Protein AF-A0A9K3GDX8-F1 (afdb_monomer_lite)

Structure (mmCIF, N/CA/C/O backbone):
data_AF-A0A9K3GDX8-F1
#
_entry.id   AF-A0A9K3GDX8-F1
#
loop_
_atom_site.group_PDB
_atom_site.id
_atom_site.type_symbol
_atom_site.label_atom_id
_atom_site.label_alt_id
_atom_site.label_comp_id
_atom_site.label_asym_id
_atom_site.label_entity_id
_atom_site.label_seq_id
_atom_site.pdbx_PDB_ins_code
_atom_site.Cartn_x
_atom_site.Cartn_y
_atom_site.Cartn_z
_atom_site.occupancy
_atom_site.B_iso_or_equiv
_atom_site.auth_seq_id
_atom_site.auth_comp_id
_atom_site.auth_asym_id
_atom_site.auth_atom_id
_atom_site.pdbx_PDB_model_num
ATOM 1 N N . MET A 1 1 ? -35.111 26.672 -32.979 1.00 50.88 1 MET A N 1
ATOM 2 C CA . MET A 1 1 ? -35.470 26.387 -31.577 1.00 50.88 1 MET A CA 1
ATOM 3 C C . MET A 1 1 ? -34.228 25.794 -30.945 1.00 50.88 1 MET A C 1
ATOM 5 O O . MET A 1 1 ? -33.782 24.758 -31.405 1.00 50.88 1 MET A O 1
ATOM 9 N N . THR A 1 2 ? -33.549 26.534 -30.071 1.00 59.78 2 THR A N 1
ATOM 10 C CA . THR A 1 2 ? -32.302 26.076 -29.443 1.00 59.78 2 THR A CA 1
ATOM 11 C C . THR A 1 2 ? -32.656 25.279 -28.198 1.00 59.78 2 THR A C 1
ATOM 13 O O . THR A 1 2 ? -33.200 25.859 -27.260 1.00 59.78 2 THR A O 1
ATOM 16 N N . ASP A 1 3 ? -32.365 23.980 -28.201 1.00 76.12 3 ASP A N 1
ATOM 17 C CA . ASP A 1 3 ? -32.660 23.086 -27.083 1.00 76.12 3 ASP A CA 1
ATOM 18 C C . ASP A 1 3 ? -31.854 23.499 -25.846 1.00 76.12 3 ASP A C 1
ATOM 20 O O . ASP A 1 3 ? -30.627 23.354 -25.776 1.00 76.12 3 ASP A O 1
ATOM 24 N N . THR A 1 4 ? -32.554 24.069 -24.869 1.00 89.75 4 THR A N 1
ATOM 25 C CA . THR A 1 4 ? -32.022 24.329 -23.536 1.00 89.75 4 THR A CA 1
ATOM 26 C C . THR A 1 4 ? -32.427 23.192 -22.605 1.00 89.75 4 THR A C 1
ATOM 28 O O . THR A 1 4 ? -33.538 22.673 -22.663 1.00 89.75 4 THR A O 1
ATOM 31 N N . ILE A 1 5 ? -31.495 22.774 -21.753 1.00 89.75 5 ILE A N 1
ATOM 32 C CA . ILE A 1 5 ? -31.665 21.683 -20.794 1.00 89.75 5 ILE A CA 1
ATOM 33 C C . ILE A 1 5 ? -31.602 22.288 -19.392 1.00 89.75 5 ILE A C 1
ATOM 35 O O . ILE A 1 5 ? -30.699 23.073 -19.085 1.00 89.75 5 ILE A O 1
ATOM 39 N N . GLN A 1 6 ? -32.562 21.934 -18.539 1.00 93.00 6 GLN A N 1
ATOM 40 C CA . GLN A 1 6 ? -32.633 22.417 -17.164 1.00 93.00 6 GLN A CA 1
ATOM 41 C C . GLN A 1 6 ? -31.589 21.714 -16.280 1.00 93.00 6 GLN A C 1
ATOM 43 O O . GLN A 1 6 ? -31.500 20.486 -16.245 1.00 93.00 6 GLN A O 1
ATOM 48 N N . CYS A 1 7 ? -30.780 22.487 -15.554 1.00 88.00 7 CYS A N 1
ATOM 49 C CA . CYS A 1 7 ? -29.802 21.963 -14.604 1.00 88.00 7 CYS A CA 1
ATOM 50 C C . CYS A 1 7 ? -30.514 21.397 -13.358 1.00 88.00 7 CYS A C 1
ATOM 52 O O . CYS A 1 7 ? -31.207 22.151 -12.676 1.00 88.00 7 CYS A O 1
ATOM 54 N N . PRO A 1 8 ? -30.300 20.126 -12.967 1.00 82.19 8 PRO A N 1
ATOM 55 C CA . PRO A 1 8 ? -31.009 19.521 -11.833 1.00 82.19 8 PRO A CA 1
ATOM 56 C C . PRO A 1 8 ? -30.606 20.094 -10.463 1.00 82.19 8 PRO A C 1
ATOM 58 O O . PRO A 1 8 ? -31.293 19.852 -9.477 1.00 82.19 8 PRO A O 1
ATOM 61 N N . PHE A 1 9 ? -29.501 20.847 -10.381 1.00 85.25 9 PHE A N 1
ATOM 62 C CA . PHE A 1 9 ? -28.991 21.390 -9.115 1.00 85.25 9 PHE A CA 1
ATOM 63 C C . PHE A 1 9 ? -29.424 22.834 -8.838 1.00 85.25 9 PHE A C 1
ATOM 65 O O . PHE A 1 9 ? -29.616 23.184 -7.680 1.00 85.25 9 PHE A O 1
ATOM 72 N N . CYS A 1 10 ? -29.551 23.674 -9.870 1.00 88.75 10 CYS A N 1
ATOM 73 C CA . CYS A 1 10 ? -29.943 25.083 -9.715 1.00 88.75 10 CYS A CA 1
ATOM 74 C C . CYS A 1 10 ? -31.246 25.451 -10.436 1.00 88.75 10 CYS A C 1
ATOM 76 O O . CYS A 1 10 ? -31.716 26.564 -10.272 1.00 88.75 10 CYS A O 1
ATOM 78 N N . GLN A 1 11 ? -31.837 24.524 -11.200 1.00 90.38 11 GLN A N 1
ATOM 79 C CA . GLN A 1 11 ? -33.083 24.689 -11.961 1.00 90.38 11 GLN A CA 1
ATOM 80 C C . GLN A 1 11 ? -33.052 25.720 -13.107 1.00 90.38 11 GLN A C 1
ATOM 82 O O . GLN A 1 11 ? -34.068 25.912 -13.775 1.00 90.38 11 GLN A O 1
ATOM 87 N N . ASP A 1 12 ? -31.896 26.307 -13.418 1.00 92.62 12 ASP A N 1
ATOM 88 C CA . ASP A 1 12 ? -31.722 27.200 -14.570 1.00 92.62 12 ASP A CA 1
ATOM 89 C C . ASP A 1 12 ? -31.545 26.426 -15.889 1.00 92.62 12 ASP A C 1
ATOM 91 O O . ASP A 1 12 ? -31.031 25.302 -15.910 1.00 92.62 12 ASP A O 1
ATOM 95 N N . HIS A 1 13 ? -31.963 27.031 -17.005 1.00 93.81 13 HIS A N 1
ATOM 96 C CA . HIS A 1 13 ? -31.907 26.432 -18.343 1.00 93.81 13 HIS A CA 1
ATOM 97 C C . HIS A 1 13 ? -30.653 26.879 -19.095 1.00 93.81 13 HIS A C 1
ATOM 99 O O . HIS A 1 13 ? -30.444 28.074 -19.301 1.00 93.81 13 HIS A O 1
ATOM 105 N N . TYR A 1 14 ? -29.849 25.920 -19.562 1.00 92.38 14 TYR A N 1
ATOM 106 C CA . TYR A 1 14 ? -28.627 26.197 -20.321 1.00 92.38 14 TYR A CA 1
ATOM 107 C C . TYR A 1 14 ? -28.618 25.468 -21.665 1.00 92.38 14 TYR A C 1
ATOM 109 O O . TYR A 1 14 ? -29.152 24.362 -21.766 1.00 92.38 14 TYR A O 1
ATOM 117 N N . PRO A 1 15 ? -27.962 26.025 -22.697 1.00 92.62 15 PRO A N 1
ATOM 118 C CA . PRO A 1 15 ? -27.648 25.275 -23.908 1.00 92.62 15 PRO A CA 1
ATOM 119 C C . PRO A 1 15 ? -26.841 24.019 -23.554 1.00 92.62 15 PRO A C 1
ATOM 121 O O . PRO A 1 15 ? -25.943 24.082 -22.707 1.00 92.62 15 PRO A O 1
ATOM 124 N N . ALA A 1 16 ? -27.108 22.893 -24.221 1.00 87.00 16 ALA A N 1
ATOM 125 C CA . ALA A 1 16 ? -26.494 21.596 -23.903 1.00 87.00 16 ALA A CA 1
ATOM 126 C C . ALA A 1 16 ? -24.951 21.644 -23.797 1.00 87.00 16 ALA A C 1
ATOM 128 O O . ALA A 1 16 ? -24.367 21.028 -22.905 1.00 87.00 16 ALA A O 1
ATOM 129 N N . ALA A 1 17 ? -24.292 22.449 -24.639 1.00 89.12 17 ALA A N 1
ATOM 130 C CA . ALA A 1 17 ? -22.837 22.625 -24.630 1.00 89.12 17 ALA A CA 1
ATOM 131 C C . ALA A 1 17 ? -22.289 23.300 -23.352 1.00 89.12 17 ALA A C 1
ATOM 133 O O . ALA A 1 17 ? -21.137 23.080 -22.984 1.00 89.12 17 ALA A O 1
ATOM 134 N N . GLN A 1 18 ? -23.096 24.105 -22.655 1.00 89.31 18 GLN A N 1
ATOM 135 C CA . GLN A 1 18 ? -22.681 24.844 -21.454 1.00 89.31 18 GLN A CA 1
ATOM 136 C C . GLN A 1 18 ? -23.071 24.140 -20.146 1.00 89.31 18 GLN A C 1
ATOM 138 O O . GLN A 1 18 ? -22.498 24.430 -19.091 1.00 89.31 18 GLN A O 1
ATOM 143 N N . LEU A 1 19 ? -23.988 23.168 -20.204 1.00 87.00 19 LEU A N 1
ATOM 144 C CA . LEU A 1 19 ? -24.513 22.470 -19.029 1.00 87.00 19 LEU A CA 1
ATOM 145 C C . LEU A 1 19 ? -23.415 21.743 -18.232 1.00 87.00 19 LEU A C 1
ATOM 147 O O . LEU A 1 19 ? -23.417 21.773 -17.005 1.00 87.00 19 LEU A O 1
ATOM 151 N N . ILE A 1 20 ? -22.434 21.133 -18.906 1.00 82.19 20 ILE A N 1
ATOM 152 C CA . ILE A 1 20 ? -21.361 20.367 -18.244 1.00 82.19 20 ILE A CA 1
ATOM 153 C C . ILE A 1 20 ? -20.424 21.290 -17.451 1.00 82.19 20 ILE A C 1
ATOM 155 O O . ILE A 1 20 ? -20.052 20.976 -16.315 1.00 82.19 20 ILE A O 1
ATOM 159 N N . ALA A 1 21 ? -20.065 22.443 -18.021 1.00 83.88 21 ALA A N 1
ATOM 160 C CA . ALA A 1 21 ? -19.234 23.437 -17.346 1.00 83.88 21 ALA A CA 1
ATOM 161 C C . ALA A 1 21 ? -19.974 24.049 -16.145 1.00 83.88 21 ALA A C 1
ATOM 163 O O . ALA A 1 21 ? -19.403 24.168 -15.056 1.00 83.88 21 ALA A O 1
ATOM 164 N N . HIS A 1 22 ? -21.267 24.344 -16.310 1.00 88.75 22 HIS A N 1
ATOM 165 C CA . HIS A 1 22 ? -22.099 24.878 -15.238 1.00 88.75 22 HIS A CA 1
ATOM 166 C C . HIS A 1 22 ? -22.309 23.865 -14.099 1.00 88.75 22 HIS A C 1
ATOM 168 O O . HIS A 1 22 ? -22.099 24.194 -12.931 1.00 88.75 22 HIS A O 1
ATOM 174 N N . CYS A 1 23 ? -22.609 22.600 -14.413 1.00 82.56 23 CYS A N 1
ATOM 175 C CA . CYS A 1 23 ? -22.766 21.529 -13.423 1.00 82.56 23 CYS A CA 1
ATOM 176 C C . CYS A 1 23 ? -21.496 21.298 -12.591 1.00 82.56 23 CYS A C 1
ATOM 178 O O . CYS A 1 23 ? -21.594 21.044 -11.388 1.00 82.56 23 CYS A O 1
ATOM 180 N N . ARG A 1 24 ? -20.297 21.432 -13.179 1.00 81.31 24 ARG A N 1
ATOM 181 C CA . ARG A 1 24 ? -19.035 21.366 -12.417 1.00 81.31 24 ARG A CA 1
ATOM 182 C C . ARG A 1 24 ? -18.919 22.510 -11.407 1.00 81.31 24 ARG A C 1
ATOM 184 O O . ARG A 1 24 ? -18.524 22.270 -10.270 1.00 81.31 24 ARG A O 1
ATOM 191 N N . SER A 1 25 ? -19.322 23.722 -11.785 1.00 77.88 25 SER A N 1
ATOM 192 C CA . SER A 1 25 ? -19.315 24.888 -10.891 1.00 77.88 25 SER A CA 1
ATOM 193 C C . SER A 1 25 ? -20.380 24.788 -9.784 1.00 77.88 25 SER A C 1
ATOM 195 O O . SER A 1 25 ? -20.073 24.994 -8.609 1.00 77.88 25 SER A O 1
ATOM 197 N N . CYS A 1 26 ? -21.608 24.367 -10.115 1.00 79.50 26 CYS A N 1
ATOM 198 C CA . CYS A 1 26 ? -22.684 24.138 -9.140 1.00 79.50 26 CYS A CA 1
ATOM 199 C C . CYS A 1 26 ? -22.335 23.047 -8.119 1.00 79.50 26 CYS A C 1
ATOM 201 O O . CYS A 1 26 ? -22.546 23.232 -6.919 1.00 79.50 26 CYS A O 1
ATOM 203 N N . ARG A 1 27 ? -21.737 21.936 -8.565 1.00 74.06 27 ARG A N 1
ATOM 204 C CA . ARG A 1 27 ? -21.314 20.846 -7.673 1.00 74.06 27 ARG A CA 1
ATOM 205 C C . ARG A 1 27 ? -20.190 21.274 -6.725 1.00 74.06 27 ARG A C 1
ATOM 207 O O . ARG A 1 27 ? -20.159 20.840 -5.576 1.00 74.06 27 ARG A O 1
ATOM 214 N N . LEU A 1 28 ? -19.290 22.152 -7.174 1.00 62.97 28 LEU A N 1
ATOM 215 C CA . LEU A 1 28 ? -18.232 22.712 -6.327 1.00 62.97 28 LEU A CA 1
ATOM 216 C C . LEU A 1 28 ? -18.762 23.727 -5.305 1.00 62.97 28 LEU A C 1
ATOM 218 O O . LEU A 1 28 ? -18.211 23.807 -4.208 1.00 62.97 28 LEU A O 1
ATOM 222 N N . LYS A 1 29 ? -19.838 24.460 -5.619 1.00 62.00 29 LYS A N 1
ATOM 223 C CA . LYS A 1 29 ? -20.498 25.364 -4.662 1.00 62.00 29 LYS A CA 1
ATOM 224 C C . LYS A 1 29 ? -21.250 24.608 -3.561 1.00 62.00 29 LYS A C 1
ATOM 226 O O . LYS A 1 29 ? -21.168 25.016 -2.409 1.00 62.00 29 LYS A O 1
ATOM 231 N N . LEU A 1 30 ? -21.884 23.472 -3.869 1.00 57.62 30 LEU A N 1
ATOM 232 C CA . LEU A 1 30 ? -22.556 22.635 -2.859 1.00 57.62 30 LEU A CA 1
ATOM 233 C C . LEU A 1 30 ? -21.581 21.993 -1.853 1.00 57.62 30 LEU A C 1
ATOM 235 O O . LEU A 1 30 ? -21.932 21.815 -0.692 1.00 57.62 30 LEU A O 1
ATOM 239 N N . ASN A 1 31 ? -20.338 21.713 -2.259 1.00 54.84 31 ASN A N 1
ATOM 240 C CA . ASN A 1 31 ? -19.302 21.189 -1.357 1.00 54.84 31 ASN A CA 1
ATOM 241 C C . ASN A 1 31 ? -18.592 22.265 -0.517 1.00 54.84 31 ASN A C 1
ATOM 243 O O . ASN A 1 31 ? -17.783 21.929 0.344 1.00 54.84 31 ASN A O 1
ATOM 247 N N . LYS A 1 32 ? -18.886 23.550 -0.743 1.00 49.59 32 LYS A N 1
ATOM 248 C CA . LYS A 1 32 ? -18.352 24.673 0.040 1.00 49.59 32 LYS A CA 1
ATOM 249 C C . LYS A 1 32 ? -19.465 25.386 0.808 1.00 49.59 32 LYS A C 1
ATOM 251 O O . LYS A 1 32 ? -19.546 26.612 0.798 1.00 49.59 32 LYS A O 1
ATOM 256 N N . GLY A 1 33 ? -20.321 24.615 1.478 1.00 44.12 33 GLY A N 1
ATOM 257 C CA . GLY A 1 33 ? -21.152 25.164 2.548 1.00 44.12 33 GLY A CA 1
ATOM 258 C C . GLY A 1 33 ? -20.270 25.836 3.616 1.00 44.12 33 GLY A C 1
ATOM 259 O O . GLY A 1 33 ? -19.126 25.411 3.811 1.00 44.12 33 GLY A O 1
ATOM 260 N N . PRO A 1 34 ? -20.749 26.900 4.282 1.00 44.53 34 PRO A N 1
ATOM 261 C CA . PRO A 1 34 ? -19.956 27.641 5.251 1.00 44.53 34 PRO A CA 1
ATOM 262 C C . PRO A 1 34 ? -19.505 26.709 6.378 1.00 44.53 34 PRO A C 1
ATOM 264 O O . PRO A 1 34 ? -20.318 26.055 7.029 1.00 44.53 34 PRO A O 1
ATOM 267 N N . LEU A 1 35 ? -18.194 26.679 6.621 1.00 44.47 35 LEU A N 1
ATOM 268 C CA . LEU A 1 35 ? -17.570 26.129 7.823 1.00 44.47 35 LEU A CA 1
ATOM 269 C C . LEU A 1 35 ? -17.958 26.994 9.041 1.00 44.47 35 LEU A C 1
ATOM 271 O O . LEU A 1 35 ? -17.106 27.608 9.675 1.00 44.47 35 LEU A O 1
ATOM 275 N N . SER A 1 36 ? -19.249 27.092 9.370 1.00 43.31 36 SER A N 1
ATOM 276 C CA . SER A 1 36 ? -19.677 27.602 10.668 1.00 43.31 36 SER A CA 1
ATOM 277 C C . SER A 1 36 ? -19.653 26.443 11.656 1.00 43.31 36 SER A C 1
ATOM 279 O O . SER A 1 36 ? -20.465 25.524 11.562 1.00 43.31 36 SER A O 1
ATOM 281 N N . GLN A 1 37 ? -18.683 26.489 12.568 1.00 45.91 37 GLN A N 1
ATOM 282 C CA . GLN A 1 37 ? -18.769 25.971 13.935 1.00 45.91 37 GLN A CA 1
ATOM 283 C C . GLN A 1 37 ? -19.701 24.761 14.123 1.00 45.91 37 GLN A C 1
ATOM 285 O O . GLN A 1 37 ? -20.789 24.870 14.687 1.00 45.91 37 GLN A O 1
ATOM 290 N N . ARG A 1 38 ? -19.244 23.566 13.735 1.00 40.22 38 ARG A N 1
ATOM 291 C CA . ARG A 1 38 ? -19.741 22.347 14.380 1.00 40.22 38 ARG A CA 1
ATOM 292 C C . ARG A 1 38 ? -19.136 22.294 15.779 1.00 40.22 38 ARG A C 1
ATOM 294 O O . ARG A 1 38 ? -18.083 21.699 15.988 1.00 40.22 38 ARG A O 1
ATOM 301 N N . GLN A 1 39 ? -19.798 22.955 16.727 1.00 46.44 39 GLN A N 1
ATOM 302 C CA . GLN A 1 39 ? -19.668 22.577 18.127 1.00 46.44 39 GLN A CA 1
ATOM 303 C C . GLN A 1 39 ? -20.011 21.084 18.257 1.00 46.44 39 GLN A C 1
ATOM 305 O O . GLN A 1 39 ? -20.911 20.610 17.552 1.00 46.44 39 GLN A O 1
ATOM 310 N N . PRO A 1 40 ? -19.314 20.326 19.118 1.00 43.53 40 PRO A N 1
ATOM 311 C CA . PRO A 1 40 ? -19.671 18.943 19.377 1.00 43.53 40 PRO A CA 1
ATOM 312 C C . PRO A 1 40 ? -21.094 18.931 19.933 1.00 43.53 40 PRO A C 1
ATOM 314 O O . PRO A 1 40 ? -21.345 19.432 21.030 1.00 43.53 40 PRO A O 1
ATOM 317 N N . GLN A 1 41 ? -22.042 18.390 19.166 1.00 40.09 41 GLN A N 1
ATOM 318 C CA . GLN A 1 41 ? -23.361 18.111 19.702 1.00 40.09 41 GLN A CA 1
ATOM 319 C C . GLN A 1 41 ? -23.183 17.078 20.809 1.00 40.09 41 GLN A C 1
ATOM 321 O O . GLN A 1 41 ? -22.946 15.896 20.559 1.00 40.09 41 GLN A O 1
ATOM 326 N N . LYS A 1 42 ? -23.257 17.563 22.051 1.00 42.59 42 LYS A N 1
ATOM 327 C CA . LYS A 1 42 ? -23.564 16.744 23.213 1.00 42.59 42 LYS A CA 1
ATOM 328 C C . LYS A 1 42 ? -24.799 15.939 22.829 1.00 42.59 42 LYS A C 1
ATOM 330 O O . LYS A 1 42 ? -25.842 16.526 22.549 1.00 42.59 42 LYS A O 1
ATOM 335 N N . LYS A 1 43 ? -24.653 14.613 22.753 1.00 44.09 43 LYS A N 1
ATOM 336 C CA . LYS A 1 43 ? -25.784 13.693 22.645 1.00 44.09 43 LYS A CA 1
ATOM 337 C C . LYS A 1 43 ? -26.782 14.099 23.723 1.00 44.09 43 LYS A C 1
ATOM 339 O O . LYS A 1 43 ? -26.476 14.012 24.910 1.00 44.09 43 LYS A O 1
ATOM 344 N N . TYR A 1 44 ? -27.929 14.604 23.289 1.00 46.75 44 TYR A N 1
ATOM 345 C CA . TYR A 1 44 ? -29.074 14.824 24.148 1.00 46.75 44 TYR A CA 1
ATOM 346 C C . TYR A 1 44 ? -29.531 13.437 24.600 1.00 46.75 44 TYR A C 1
ATOM 348 O O . TYR A 1 44 ? -30.156 12.698 23.843 1.00 46.75 44 TYR A O 1
ATOM 356 N N . VAL A 1 45 ? -29.096 13.041 25.793 1.00 55.28 45 VAL A N 1
ATOM 357 C CA . VAL A 1 45 ? -29.692 11.928 26.523 1.00 55.28 45 VAL A CA 1
ATOM 358 C C . VAL A 1 45 ? -31.011 12.490 27.050 1.00 55.28 45 VAL A C 1
ATOM 360 O O . VAL A 1 45 ? -30.958 13.452 27.822 1.00 55.28 45 VAL A O 1
ATOM 363 N N . PRO A 1 46 ? -32.180 11.996 26.604 1.00 55.84 46 PRO A N 1
ATOM 364 C CA . PRO A 1 46 ? -33.437 12.436 27.186 1.00 55.84 46 PRO A CA 1
ATOM 365 C C . PRO A 1 46 ? -33.382 12.161 28.696 1.00 55.84 46 PRO A C 1
ATOM 367 O O . PRO A 1 46 ? -32.856 11.116 29.098 1.00 55.84 46 PRO A O 1
ATOM 370 N N . PRO A 1 47 ? -33.853 13.085 29.550 1.00 52.22 47 PRO A N 1
ATOM 371 C CA . PRO A 1 47 ? -33.951 12.803 30.972 1.00 52.22 47 PRO A CA 1
ATOM 372 C C . PRO A 1 47 ? -34.786 11.532 31.141 1.00 52.22 47 PRO A C 1
ATOM 374 O O . PRO A 1 47 ? -35.890 11.442 30.606 1.00 52.22 47 PRO A O 1
ATOM 377 N N . ARG A 1 48 ? -34.224 10.533 31.837 1.00 48.81 48 ARG A N 1
ATOM 378 C CA . ARG A 1 48 ? -34.985 9.376 32.315 1.00 48.81 48 ARG A CA 1
ATOM 379 C C . ARG A 1 48 ? -36.205 9.926 33.040 1.00 48.81 48 ARG A C 1
ATOM 381 O O . ARG A 1 48 ? -36.049 10.680 34.001 1.00 48.81 48 ARG A O 1
ATOM 388 N N . GLU A 1 49 ? -37.383 9.571 32.542 1.00 49.22 49 GLU A N 1
ATOM 389 C CA . GLU A 1 49 ? -38.636 9.815 33.237 1.00 49.22 49 GLU A CA 1
ATOM 390 C C . GLU A 1 49 ? -38.486 9.318 34.682 1.00 49.22 49 GLU A C 1
ATOM 392 O O . GLU A 1 49 ? -37.979 8.208 34.895 1.00 49.22 49 GLU A O 1
ATOM 397 N N . PRO A 1 50 ? -38.838 10.133 35.691 1.00 54.22 50 PRO A N 1
ATOM 398 C CA . PRO A 1 50 ? -38.905 9.635 37.050 1.00 54.22 50 PRO A CA 1
ATOM 399 C C . PRO A 1 50 ? -39.934 8.506 37.071 1.00 54.22 50 PRO A C 1
ATOM 401 O O . PRO A 1 50 ? -41.047 8.662 36.567 1.00 54.22 50 PRO A O 1
ATOM 404 N N . ALA A 1 51 ? -39.537 7.362 37.629 1.00 47.62 51 ALA A N 1
ATOM 405 C CA . ALA A 1 51 ? -40.445 6.256 37.889 1.00 47.62 51 ALA A CA 1
ATOM 406 C C . ALA A 1 51 ? -41.721 6.793 38.565 1.00 47.62 51 ALA A C 1
ATOM 408 O O . ALA A 1 51 ? -41.613 7.672 39.431 1.00 47.62 51 ALA A O 1
ATOM 409 N N . PRO A 1 52 ? -42.917 6.309 38.183 1.00 48.81 52 PRO A N 1
ATOM 410 C CA . PRO A 1 52 ? -44.143 6.724 38.841 1.00 48.81 52 PRO A CA 1
ATOM 411 C C . PRO A 1 52 ? -44.006 6.428 40.334 1.00 48.81 52 PRO A C 1
ATOM 413 O O . PRO A 1 52 ? -43.705 5.301 40.734 1.00 48.81 52 PRO A O 1
ATOM 416 N N . ALA A 1 53 ? -44.176 7.470 41.149 1.00 44.66 53 ALA A N 1
ATOM 417 C CA . ALA A 1 53 ? -44.267 7.340 42.592 1.00 44.66 53 ALA A CA 1
ATOM 418 C C . ALA A 1 53 ? -45.298 6.248 42.931 1.00 44.66 53 ALA A C 1
ATOM 420 O O . ALA A 1 53 ? -46.335 6.183 42.259 1.00 44.66 53 ALA A O 1
ATOM 421 N N . PRO A 1 54 ? -45.045 5.389 43.936 1.00 51.19 54 PRO A N 1
ATOM 422 C CA . PRO A 1 54 ? -46.035 4.416 44.367 1.00 51.19 54 PRO A CA 1
ATOM 423 C C . PRO A 1 54 ? -47.308 5.174 44.730 1.00 51.19 54 PRO A C 1
ATOM 425 O O . PRO A 1 54 ? -47.296 6.062 45.585 1.00 51.19 54 PRO A O 1
ATOM 428 N N . ALA A 1 55 ? -48.382 4.858 44.006 1.00 43.66 55 ALA A N 1
ATOM 429 C CA . ALA A 1 55 ? -49.704 5.391 44.248 1.00 43.66 55 ALA A CA 1
ATOM 430 C C . ALA A 1 55 ? -50.008 5.261 45.742 1.00 43.66 55 ALA A C 1
ATOM 432 O O . ALA A 1 55 ? -49.931 4.170 46.313 1.00 43.66 55 ALA A O 1
ATOM 433 N N . HIS A 1 56 ? -50.309 6.399 46.366 1.00 46.00 56 HIS A N 1
ATOM 434 C CA . HIS A 1 56 ? -50.908 6.441 47.684 1.00 46.00 56 HIS A CA 1
ATOM 435 C C . HIS A 1 56 ? -52.088 5.475 47.680 1.00 46.00 56 HIS A C 1
ATOM 437 O O . HIS A 1 56 ? -53.066 5.674 46.964 1.00 46.00 56 HIS A O 1
ATOM 443 N N . ARG A 1 57 ? -51.943 4.401 48.458 1.00 46.09 57 ARG A N 1
ATOM 444 C CA . ARG A 1 57 ? -53.024 3.499 48.821 1.00 46.09 57 ARG A CA 1
ATOM 445 C C . ARG A 1 57 ? -54.128 4.371 49.398 1.00 46.09 57 ARG A C 1
ATOM 447 O O . ARG A 1 57 ? -53.931 5.007 50.434 1.00 46.09 57 ARG A O 1
ATOM 454 N N . GLU A 1 58 ? -55.221 4.446 48.652 1.00 46.03 58 GLU A N 1
ATOM 455 C CA . GLU A 1 58 ? -56.451 5.120 49.021 1.00 46.03 58 GLU A CA 1
ATOM 456 C C . GLU A 1 58 ? -56.781 4.760 50.470 1.00 46.03 58 GLU A C 1
ATOM 458 O O . GLU A 1 58 ? -56.941 3.589 50.832 1.00 46.03 58 GLU A O 1
ATOM 463 N N . GLN A 1 59 ? -56.799 5.790 51.313 1.00 45.38 59 GLN A N 1
ATOM 464 C CA . GLN A 1 59 ? -57.484 5.752 52.589 1.00 45.38 59 GLN A CA 1
ATOM 465 C C . GLN A 1 59 ? -58.950 5.501 52.248 1.00 45.38 59 GLN A C 1
ATOM 467 O O . GLN A 1 59 ? -59.661 6.397 51.812 1.00 45.38 59 GLN A O 1
ATOM 472 N N . GLY A 1 60 ? -59.365 4.241 52.354 1.00 44.50 60 GLY A N 1
ATOM 473 C CA . GLY A 1 60 ? -60.772 3.901 52.411 1.00 44.50 60 GLY A CA 1
ATOM 474 C C . GLY A 1 60 ? -61.325 4.508 53.688 1.00 44.50 60 GLY A C 1
ATOM 475 O O . GLY A 1 60 ? -61.034 4.017 54.778 1.00 44.50 60 GLY A O 1
ATOM 476 N N . ASP A 1 61 ? -62.078 5.589 53.522 1.00 44.34 61 ASP A N 1
ATOM 477 C CA . ASP A 1 61 ? -62.967 6.163 54.518 1.00 44.34 61 ASP A CA 1
ATOM 478 C C . ASP A 1 61 ? -63.877 5.056 55.068 1.00 44.34 61 ASP A C 1
ATOM 480 O O . ASP A 1 61 ? -64.868 4.651 54.452 1.00 44.34 61 ASP A O 1
ATOM 484 N N . VAL A 1 62 ? -63.517 4.518 56.233 1.00 46.56 62 VAL A N 1
ATOM 485 C CA . VAL A 1 62 ? -64.431 3.708 57.032 1.00 46.56 62 VAL A CA 1
ATOM 486 C C . VAL A 1 62 ? -65.384 4.696 57.681 1.00 46.56 62 VAL A C 1
ATOM 488 O O . VAL A 1 62 ? -65.021 5.397 58.621 1.00 46.56 62 VAL A O 1
ATOM 491 N N . TYR A 1 63 ? -66.595 4.767 57.135 1.00 44.81 63 TYR A N 1
ATOM 492 C CA . TYR A 1 63 ? -67.725 5.438 57.757 1.00 44.81 63 TYR A CA 1
ATOM 493 C C . TYR A 1 63 ? -67.873 4.945 59.202 1.00 44.81 63 TYR A C 1
ATOM 495 O O . TYR A 1 63 ? -68.241 3.797 59.457 1.00 44.81 63 TYR A O 1
ATOM 503 N N . GLU A 1 64 ? -67.582 5.842 60.135 1.00 46.62 64 GLU A N 1
ATOM 504 C CA . GLU A 1 64 ? -68.016 5.801 61.522 1.00 46.62 64 GLU A CA 1
ATOM 505 C C . GLU A 1 64 ? -69.547 5.926 61.509 1.00 46.62 64 GLU A C 1
ATOM 507 O O . GLU A 1 64 ? -70.115 7.011 61.397 1.00 46.62 64 GLU A O 1
ATOM 512 N N . VAL A 1 65 ? -70.237 4.782 61.485 1.00 44.62 65 VAL A N 1
ATOM 513 C CA . VAL A 1 65 ? -71.691 4.734 61.658 1.00 44.62 65 VAL A CA 1
ATOM 514 C C . VAL A 1 65 ? -71.966 4.771 63.154 1.00 44.62 65 VAL A C 1
ATOM 516 O O . VAL A 1 65 ? -72.040 3.740 63.823 1.00 44.62 65 VAL A O 1
ATOM 519 N N . ASP A 1 66 ? -72.116 5.992 63.659 1.00 41.62 66 ASP A N 1
ATOM 520 C CA . ASP A 1 66 ? -72.839 6.290 64.888 1.00 41.62 66 ASP A CA 1
ATOM 521 C C . ASP A 1 66 ? -74.255 5.703 64.800 1.00 41.62 66 ASP A C 1
ATOM 523 O O . ASP A 1 66 ? -75.134 6.220 64.108 1.00 41.62 66 ASP A O 1
ATOM 527 N N . ALA A 1 67 ? -74.491 4.613 65.524 1.00 43.31 67 ALA A N 1
ATOM 528 C CA . ALA A 1 67 ? -75.825 4.094 65.789 1.00 43.31 67 ALA A CA 1
ATOM 529 C C . ALA A 1 67 ? -76.003 3.905 67.299 1.00 43.31 67 ALA A C 1
ATOM 531 O O . ALA A 1 67 ? -75.918 2.804 67.840 1.00 43.31 67 ALA A O 1
ATOM 532 N N . TYR A 1 68 ? -76.277 5.022 67.974 1.00 45.31 68 TYR A N 1
ATOM 533 C CA . TYR A 1 68 ? -77.070 5.028 69.201 1.00 45.31 68 TYR A CA 1
ATOM 534 C C . TYR A 1 68 ? -78.446 4.397 68.926 1.00 45.31 68 TYR A C 1
ATOM 536 O O . TYR A 1 68 ? -79.111 4.749 67.951 1.00 45.31 68 TYR A O 1
ATOM 544 N N . PRO A 1 69 ? -78.920 3.545 69.842 1.00 49.50 69 PRO A N 1
ATOM 545 C CA . PRO A 1 69 ? -80.221 3.797 70.452 1.00 49.50 69 PRO A CA 1
ATOM 546 C C . PRO A 1 69 ? -80.049 3.729 71.974 1.00 49.50 69 PRO A C 1
ATOM 548 O O . PRO A 1 69 ? -79.862 2.674 72.566 1.00 49.50 69 PRO A O 1
ATOM 551 N N . SER A 1 70 ? -79.932 4.869 72.654 1.00 47.31 70 SER A N 1
ATOM 552 C CA . SER A 1 70 ? -81.054 5.476 73.382 1.00 47.31 70 SER A CA 1
ATOM 553 C C . SER A 1 70 ? -82.346 4.640 73.373 1.00 47.31 70 SER A C 1
ATOM 555 O O . SER A 1 70 ? -83.246 4.875 72.573 1.00 47.31 70 SER A O 1
ATOM 557 N N . SER A 1 71 ? -82.447 3.673 74.286 1.00 41.94 71 SER A N 1
ATOM 558 C CA . SER A 1 71 ? -83.737 3.241 74.835 1.00 41.94 71 SER A CA 1
ATOM 559 C C . SER A 1 71 ? -83.664 3.281 76.359 1.00 41.94 71 SER A C 1
ATOM 561 O O . SER A 1 71 ? -83.446 2.289 77.054 1.00 41.94 71 SER A O 1
ATOM 563 N N . SER A 1 72 ? -83.805 4.498 76.869 1.00 43.03 72 SER A N 1
ATOM 564 C CA . SER A 1 72 ? -84.429 4.751 78.155 1.00 43.03 72 SER A CA 1
ATOM 565 C C . SER A 1 72 ? -85.863 4.228 78.095 1.00 43.03 72 SER A C 1
ATOM 567 O O . SER A 1 72 ? -86.714 4.898 77.520 1.00 43.03 72 SER A O 1
ATOM 569 N N . ASP A 1 73 ? -86.132 3.066 78.680 1.00 41.19 73 ASP A N 1
ATOM 570 C CA . ASP A 1 73 ? -87.494 2.720 79.068 1.00 41.19 73 ASP A CA 1
ATOM 571 C C . ASP A 1 73 ? -87.524 2.223 80.506 1.00 41.19 73 ASP A C 1
ATOM 573 O O . ASP A 1 73 ? -86.928 1.220 80.903 1.00 41.19 73 ASP A O 1
ATOM 577 N N . ALA A 1 74 ? -88.212 3.042 81.289 1.00 44.16 74 ALA A N 1
ATOM 578 C CA . ALA A 1 74 ? -88.624 2.798 82.641 1.00 44.16 74 ALA A CA 1
ATOM 579 C C . ALA A 1 74 ? -89.579 1.603 82.679 1.00 44.16 74 ALA A C 1
ATOM 581 O O . ALA A 1 74 ? -90.608 1.614 82.013 1.00 44.16 74 ALA A O 1
ATOM 582 N N . TYR A 1 75 ? -89.306 0.640 83.555 1.00 40.50 75 TYR A N 1
ATOM 583 C CA . TYR A 1 75 ? -90.371 -0.124 84.192 1.00 40.50 75 TYR A CA 1
ATOM 584 C C . TYR A 1 75 ? -90.101 -0.190 85.694 1.00 40.50 75 TYR A C 1
ATOM 586 O O . TYR A 1 75 ? -89.322 -0.992 86.203 1.00 40.50 75 TYR A O 1
ATOM 594 N N . GLN A 1 76 ? -90.735 0.763 86.381 1.00 41.94 76 GLN A N 1
ATOM 595 C CA . GLN A 1 76 ? -91.166 0.647 87.766 1.00 41.94 76 GLN A CA 1
ATOM 596 C C . GLN A 1 76 ? -92.240 -0.444 87.865 1.00 41.94 76 GLN A C 1
ATOM 598 O O . GLN A 1 76 ? -93.074 -0.583 86.973 1.00 41.94 76 GLN A O 1
ATOM 603 N N . GLY A 1 77 ? -92.253 -1.153 88.988 1.00 35.78 77 GLY A N 1
ATOM 604 C CA . GLY A 1 77 ? -93.209 -2.215 89.294 1.00 35.78 77 GLY A CA 1
ATOM 605 C C . GLY A 1 77 ? -92.410 -3.463 89.625 1.00 35.78 77 GLY A C 1
ATOM 606 O O . GLY A 1 77 ? -91.856 -4.098 88.744 1.00 35.78 77 GLY A O 1
ATOM 607 N N . GLY A 1 78 ? -92.154 -3.760 90.889 1.00 37.25 78 GLY A N 1
ATOM 608 C CA . GLY A 1 78 ? -93.190 -3.974 91.884 1.00 37.25 78 GLY A CA 1
ATOM 609 C C . GLY A 1 78 ? -93.106 -5.453 92.223 1.00 37.25 78 GLY A C 1
ATOM 610 O O . GLY A 1 78 ? -93.261 -6.283 91.341 1.00 37.25 78 GLY A O 1
ATOM 611 N N . ASP A 1 79 ? -92.681 -5.747 93.448 1.00 35.34 79 ASP A N 1
ATOM 612 C CA . ASP A 1 79 ? -93.284 -6.746 94.333 1.00 35.34 79 ASP A CA 1
ATOM 613 C C . ASP A 1 79 ? -92.282 -7.100 95.431 1.00 35.34 79 ASP A C 1
ATOM 615 O O . ASP A 1 79 ? -91.214 -7.676 95.219 1.00 35.34 79 ASP A O 1
ATOM 619 N N . GLY A 1 80 ? -92.634 -6.667 96.641 1.00 40.84 80 GLY A N 1
ATOM 620 C CA . GLY A 1 80 ? -91.915 -6.982 97.857 1.00 40.84 80 GLY A CA 1
ATOM 621 C C . GLY A 1 80 ? -92.028 -8.469 98.161 1.00 40.84 80 GLY A C 1
ATOM 622 O O . GLY A 1 80 ? -93.065 -8.936 98.623 1.00 40.84 80 GLY A O 1
ATOM 623 N N . TYR A 1 81 ? -90.929 -9.189 97.965 1.00 40.41 81 TYR A N 1
ATOM 624 C CA . TYR A 1 81 ? -90.685 -10.471 98.610 1.00 40.41 81 TYR A CA 1
ATOM 625 C C . TYR A 1 81 ? -89.618 -10.264 99.686 1.00 40.41 81 TYR A C 1
ATOM 627 O O . TYR A 1 81 ? -88.430 -10.138 99.397 1.00 40.41 81 TYR A O 1
ATOM 635 N N . SER A 1 82 ? -90.059 -10.186 100.944 1.00 43.69 82 SER A N 1
ATOM 636 C CA . SER A 1 82 ? -89.180 -10.242 102.113 1.00 43.69 82 SER A CA 1
ATOM 637 C C . SER A 1 82 ? -88.365 -11.541 102.073 1.00 43.69 82 SER A C 1
ATOM 639 O O . SER A 1 82 ? -88.970 -12.617 102.107 1.00 43.69 82 SER A O 1
ATOM 641 N N . PRO A 1 83 ? -87.021 -11.490 102.023 1.00 43.62 83 PRO A N 1
ATOM 642 C CA . PRO A 1 83 ? -86.213 -12.693 102.117 1.00 43.62 83 PRO A CA 1
ATOM 643 C C . PRO A 1 83 ? -86.384 -13.280 103.520 1.00 43.62 83 PRO A C 1
ATOM 645 O O . PRO A 1 83 ? -86.173 -12.608 104.532 1.00 43.62 83 PRO A O 1
ATOM 648 N N . ALA A 1 84 ? -86.811 -14.540 103.582 1.00 52.69 84 ALA A N 1
ATOM 649 C CA . ALA A 1 84 ? -86.779 -15.322 104.810 1.00 52.69 84 ALA A CA 1
ATOM 650 C C . ALA A 1 84 ? -85.353 -15.293 105.407 1.00 52.69 84 ALA A C 1
ATOM 652 O O . ALA A 1 84 ? -84.386 -15.195 104.648 1.00 52.69 84 ALA A O 1
ATOM 653 N N . PRO A 1 85 ? -85.189 -15.364 106.742 1.00 45.16 85 PRO A N 1
ATOM 654 C CA . PRO A 1 85 ? -83.881 -15.269 107.382 1.00 45.16 85 PRO A CA 1
ATOM 655 C C . PRO A 1 85 ? -82.963 -16.391 106.883 1.00 45.16 85 PRO A C 1
ATOM 657 O O . PRO A 1 85 ? -83.132 -17.557 107.241 1.00 45.16 85 PRO A O 1
ATOM 660 N N . ILE A 1 86 ? -82.002 -16.019 106.035 1.00 53.31 86 ILE A N 1
ATOM 661 C CA . ILE A 1 86 ? -80.968 -16.908 105.510 1.00 53.31 86 ILE A CA 1
ATOM 662 C C . ILE A 1 86 ? -80.134 -17.376 106.704 1.00 53.31 86 ILE A C 1
ATOM 664 O O . ILE A 1 86 ? -79.588 -16.564 107.458 1.00 53.31 86 ILE A O 1
ATOM 668 N N . ARG A 1 87 ? -80.065 -18.692 106.915 1.00 56.03 87 ARG A N 1
ATOM 669 C CA . ARG A 1 87 ? -79.219 -19.276 107.958 1.00 56.03 87 ARG A CA 1
ATOM 670 C C . ARG A 1 87 ? -77.764 -18.977 107.599 1.00 56.03 87 ARG A C 1
ATOM 672 O O . ARG A 1 87 ? -77.377 -19.119 106.447 1.00 56.03 87 ARG A O 1
ATOM 679 N N . GLN A 1 88 ? -76.945 -18.567 108.570 1.00 62.47 88 GLN A N 1
ATOM 680 C CA . GLN A 1 88 ? -75.539 -18.184 108.338 1.00 62.47 88 GLN A CA 1
ATOM 681 C C . GLN A 1 88 ? -74.726 -19.254 107.577 1.00 62.47 88 GLN A C 1
ATOM 683 O O . GLN A 1 88 ? -73.824 -18.908 106.820 1.00 62.47 88 GLN A O 1
ATOM 688 N N . SER A 1 89 ? -75.114 -20.529 107.696 1.00 67.44 89 SER A N 1
ATOM 689 C CA . SER A 1 89 ? -74.570 -21.660 106.934 1.00 67.44 89 SER A CA 1
ATOM 690 C C . SER A 1 89 ? -74.756 -21.553 105.417 1.00 67.44 89 SER A C 1
ATOM 692 O O . SER A 1 89 ? -73.897 -21.999 104.663 1.00 67.44 89 SER A O 1
ATOM 694 N N . ASP A 1 90 ? -75.860 -20.963 104.958 1.00 72.06 90 ASP A N 1
ATOM 695 C CA . ASP A 1 90 ? -76.196 -20.875 103.534 1.00 72.06 90 ASP A CA 1
ATOM 696 C C . ASP A 1 90 ? -75.365 -19.779 102.852 1.00 72.06 90 ASP A C 1
ATOM 698 O O . ASP A 1 90 ? -74.879 -19.975 101.741 1.00 72.06 90 ASP A O 1
ATOM 702 N N . VAL A 1 91 ? -75.100 -18.674 103.562 1.00 77.62 91 VAL A N 1
ATOM 703 C CA . VAL A 1 91 ? -74.207 -17.592 103.104 1.00 77.62 91 VAL A CA 1
ATOM 704 C C . VAL A 1 91 ? -72.752 -18.063 103.040 1.00 77.62 91 VAL A C 1
ATOM 706 O O . VAL A 1 91 ? -72.014 -17.693 102.128 1.00 77.62 91 VAL A O 1
ATOM 709 N N . GLU A 1 92 ? -72.308 -18.885 103.995 1.00 79.50 92 GLU A N 1
ATOM 710 C CA . GLU A 1 92 ? -70.964 -19.475 103.952 1.00 79.50 92 GLU A CA 1
ATOM 711 C C . GLU A 1 92 ? -70.817 -20.482 102.805 1.00 79.50 92 GLU A C 1
ATOM 713 O O . GLU A 1 92 ? -69.828 -20.419 102.074 1.00 79.50 92 GLU A O 1
ATOM 718 N N . ALA A 1 93 ? -71.823 -21.332 102.577 1.00 81.06 93 ALA A N 1
ATOM 719 C CA . ALA A 1 93 ? -71.852 -22.254 101.443 1.00 81.06 93 ALA A CA 1
ATOM 720 C C . ALA A 1 93 ? -71.921 -21.527 100.085 1.00 81.06 93 ALA A C 1
ATOM 722 O O . ALA A 1 93 ? -71.396 -22.018 99.086 1.00 81.06 93 ALA A O 1
ATOM 723 N N . GLU A 1 94 ? -72.562 -20.360 100.020 1.00 83.31 94 GLU A N 1
ATOM 724 C CA . GLU A 1 94 ? -72.586 -19.510 98.827 1.00 83.31 94 GLU A CA 1
ATOM 725 C C . GLU A 1 94 ? -71.223 -18.850 98.575 1.00 83.31 94 GLU A C 1
ATOM 727 O O . GLU A 1 94 ? -70.702 -18.915 97.462 1.00 83.31 94 GLU A O 1
ATOM 732 N N . ARG A 1 95 ? -70.574 -18.324 99.623 1.00 86.19 95 ARG A N 1
ATOM 733 C CA . ARG A 1 95 ? -69.203 -17.788 99.540 1.00 86.19 95 ARG A CA 1
ATOM 734 C C . ARG A 1 95 ? -68.180 -18.850 99.151 1.00 86.19 95 ARG A C 1
ATOM 736 O O . ARG A 1 95 ? -67.209 -18.545 98.461 1.00 86.19 95 ARG A O 1
ATOM 743 N N . GLU A 1 96 ? -68.352 -20.091 99.598 1.00 89.25 96 GLU A N 1
ATOM 744 C CA . GLU A 1 96 ? -67.476 -21.193 99.199 1.00 89.25 96 GLU A CA 1
ATOM 745 C C . GLU A 1 96 ? -67.656 -21.555 97.717 1.00 89.25 96 GLU A C 1
ATOM 747 O O . GLU A 1 96 ? -66.655 -21.675 97.004 1.00 89.25 96 GLU A O 1
ATOM 752 N N . ARG A 1 97 ? -68.901 -21.607 97.218 1.00 88.12 97 ARG A N 1
ATOM 753 C CA . ARG A 1 97 ? -69.196 -21.766 95.781 1.00 88.12 97 ARG A CA 1
ATOM 754 C C . ARG A 1 97 ? -68.656 -20.614 94.939 1.00 88.12 97 ARG A C 1
ATOM 756 O O . ARG A 1 97 ? -68.155 -20.842 93.842 1.00 88.12 97 ARG A O 1
ATOM 763 N N . GLU A 1 98 ? -68.717 -19.386 95.445 1.00 90.88 98 GLU A N 1
ATOM 764 C CA . GLU A 1 98 ? -68.159 -18.216 94.768 1.00 90.88 98 GLU A CA 1
ATOM 765 C C . GLU A 1 98 ? -66.633 -18.317 94.643 1.00 90.88 98 GLU A C 1
ATOM 767 O O . GLU A 1 98 ? -66.092 -18.132 93.553 1.00 90.88 98 GLU A O 1
ATOM 772 N N . ARG A 1 99 ? -65.934 -18.717 95.715 1.00 91.81 99 ARG A N 1
ATOM 773 C CA . ARG A 1 99 ? -64.484 -18.982 95.673 1.00 91.81 99 ARG A CA 1
ATOM 774 C C . ARG A 1 99 ? -64.139 -20.134 94.734 1.00 91.81 99 ARG A C 1
ATOM 776 O O . ARG A 1 99 ? -63.099 -20.099 94.080 1.00 91.81 99 ARG A O 1
ATOM 783 N N . GLU A 1 100 ? -64.967 -21.173 94.671 1.00 92.75 100 GLU A N 1
ATOM 784 C CA . GLU A 1 100 ? -64.771 -22.280 93.735 1.00 92.75 100 GLU A CA 1
ATOM 785 C C . GLU A 1 100 ? -64.949 -21.828 92.278 1.00 92.75 100 GLU A C 1
ATOM 787 O O . GLU A 1 100 ? -64.059 -22.076 91.462 1.00 92.75 100 GLU A O 1
ATOM 792 N N . MET A 1 101 ? -66.006 -21.067 91.972 1.00 89.44 101 MET A N 1
ATOM 793 C CA . MET A 1 101 ? -66.190 -20.436 90.660 1.00 89.44 101 MET A CA 1
ATOM 794 C C . MET A 1 101 ? -65.060 -19.462 90.322 1.00 89.44 101 MET A C 1
ATOM 796 O O . MET A 1 101 ? -64.646 -19.373 89.169 1.00 89.44 101 MET A O 1
ATOM 800 N N . GLU A 1 102 ? -64.521 -18.732 91.295 1.00 92.69 102 GLU A N 1
ATOM 801 C CA . GLU A 1 102 ? -63.378 -17.847 91.083 1.00 92.69 102 GLU A CA 1
ATOM 802 C C . GLU A 1 102 ? -62.107 -18.637 90.737 1.00 92.69 102 GLU A C 1
ATOM 804 O O . GLU A 1 102 ? -61.396 -18.281 89.793 1.00 92.69 102 GLU A O 1
ATOM 809 N N . ARG A 1 103 ? -61.851 -19.764 91.418 1.00 93.25 103 ARG A N 1
ATOM 810 C CA . ARG A 1 103 ? -60.763 -20.690 91.052 1.00 93.25 103 ARG A CA 1
ATOM 811 C C . ARG A 1 103 ? -60.984 -21.288 89.666 1.00 93.25 103 ARG A C 1
ATOM 813 O O . ARG A 1 103 ? -60.027 -21.411 88.903 1.00 93.25 103 ARG A O 1
ATOM 820 N N . GLU A 1 104 ? -62.217 -21.648 89.319 1.00 94.00 104 GLU A N 1
ATOM 821 C CA . GLU A 1 104 ? -62.561 -22.169 87.996 1.00 94.00 104 GLU A CA 1
ATOM 822 C C . GLU A 1 104 ? -62.362 -21.114 86.901 1.00 94.00 104 GLU A C 1
ATOM 824 O O . GLU A 1 104 ? -61.710 -21.399 85.896 1.00 94.00 104 GLU A O 1
ATOM 829 N N . ARG A 1 105 ? -62.794 -19.868 87.130 1.00 93.19 105 ARG A N 1
ATOM 830 C CA . ARG A 1 105 ? -62.491 -18.713 86.268 1.00 93.19 105 ARG A CA 1
ATOM 831 C C . ARG A 1 105 ? -60.986 -18.477 86.162 1.00 93.19 105 ARG A C 1
ATOM 833 O O . ARG A 1 105 ? -60.495 -18.164 85.081 1.00 93.19 105 ARG A O 1
ATOM 840 N N . GLY A 1 106 ? -60.238 -18.664 87.250 1.00 93.88 106 GLY A N 1
ATOM 841 C CA . GLY A 1 106 ? -58.776 -18.623 87.257 1.00 93.88 106 GLY A CA 1
ATOM 842 C C . GLY A 1 106 ? -58.154 -19.685 86.344 1.00 93.88 106 GLY A C 1
ATOM 843 O O . GLY A 1 106 ? -57.290 -19.362 85.529 1.00 93.88 106 GLY A O 1
ATOM 844 N N . ARG A 1 107 ? -58.637 -20.934 86.410 1.00 94.50 107 ARG A N 1
ATOM 845 C CA . ARG A 1 107 ? -58.218 -22.024 85.508 1.00 94.50 107 ARG A CA 1
ATOM 846 C C . ARG A 1 107 ? -58.632 -21.763 84.058 1.00 94.50 107 ARG A C 1
ATOM 848 O O . ARG A 1 107 ? -57.840 -22.029 83.162 1.00 94.50 107 ARG A O 1
ATOM 855 N N . ALA A 1 108 ? -59.831 -21.226 83.825 1.00 93.69 108 ALA A N 1
ATOM 856 C CA . ALA A 1 108 ? -60.309 -20.849 82.495 1.00 93.69 108 ALA A CA 1
ATOM 857 C C . ALA A 1 108 ? -59.407 -19.776 81.870 1.00 93.69 108 ALA A C 1
ATOM 859 O O . ALA A 1 108 ? -58.854 -20.008 80.803 1.00 93.69 108 ALA A O 1
ATOM 860 N N . ARG A 1 109 ? -59.113 -18.690 82.600 1.00 94.69 109 ARG A N 1
ATOM 861 C CA . ARG A 1 109 ? -58.140 -17.669 82.171 1.00 94.69 109 ARG A CA 1
ATOM 862 C C . ARG A 1 109 ? -56.741 -18.251 81.948 1.00 94.69 109 ARG A C 1
ATOM 864 O O . ARG A 1 109 ? -56.020 -17.788 81.070 1.00 94.69 109 ARG A O 1
ATOM 871 N N . GLY A 1 110 ? -56.339 -19.241 82.748 1.00 95.19 110 GLY A N 1
ATOM 872 C CA . GLY A 1 110 ? -55.088 -19.979 82.559 1.00 95.19 110 GLY A CA 1
ATOM 873 C C . GLY A 1 110 ? -55.037 -20.704 81.212 1.00 95.19 110 GLY A C 1
ATOM 874 O O . GLY A 1 110 ? -54.076 -20.515 80.469 1.00 95.19 110 GLY A O 1
ATOM 875 N N . ARG A 1 111 ? -56.097 -21.454 80.878 1.00 95.50 111 ARG A N 1
ATOM 876 C CA . ARG A 1 111 ? -56.260 -22.135 79.582 1.00 95.50 111 ARG A CA 1
ATOM 877 C C . ARG A 1 111 ? -56.345 -21.150 78.418 1.00 95.50 111 ARG A C 1
ATOM 879 O O . ARG A 1 111 ? -55.706 -21.379 77.400 1.00 95.50 111 ARG A O 1
ATOM 886 N N . ASP A 1 112 ? -57.051 -20.034 78.581 1.00 94.31 112 ASP A N 1
ATOM 887 C CA . ASP A 1 112 ? -57.154 -19.004 77.541 1.00 94.31 112 ASP A CA 1
ATOM 888 C C . ASP A 1 112 ? -55.789 -18.374 77.237 1.00 94.31 112 ASP A C 1
ATOM 890 O O . ASP A 1 112 ? -55.419 -18.237 76.074 1.00 94.31 112 ASP A O 1
ATOM 894 N N . ARG A 1 113 ? -54.990 -18.061 78.269 1.00 96.06 113 ARG A N 1
ATOM 895 C CA . ARG A 1 113 ? -53.609 -17.573 78.092 1.00 96.06 113 ARG A CA 1
ATOM 896 C C . ARG A 1 113 ? -52.708 -18.612 77.433 1.00 96.06 113 ARG A C 1
ATOM 898 O O . ARG A 1 113 ? -51.809 -18.251 76.684 1.00 96.06 113 ARG A O 1
ATOM 905 N N . GLU A 1 114 ? -52.902 -19.891 77.737 1.00 96.56 114 GLU A N 1
ATOM 906 C CA . GLU A 1 114 ? -52.142 -20.974 77.114 1.00 96.56 114 GLU A CA 1
ATOM 907 C C . GLU A 1 114 ? -52.504 -21.149 75.636 1.00 96.56 114 GLU A C 1
ATOM 909 O O . GLU A 1 114 ? -51.604 -21.199 74.802 1.00 96.56 114 GLU A O 1
ATOM 914 N N . LEU A 1 115 ? -53.795 -21.138 75.296 1.00 95.56 115 LEU A N 1
ATOM 915 C CA . LEU A 1 115 ? -54.266 -21.135 73.910 1.00 95.56 115 LEU A CA 1
ATOM 916 C C . LEU A 1 115 ? -53.784 -19.895 73.154 1.00 95.56 115 LEU A C 1
ATOM 918 O O . LEU A 1 115 ? -53.411 -19.993 71.988 1.00 95.56 115 LEU A O 1
ATOM 922 N N . GLN A 1 116 ? -53.759 -18.735 73.812 1.00 96.25 116 GLN A N 1
ATOM 923 C CA . GLN A 1 116 ? -53.218 -17.515 73.227 1.00 96.25 116 GLN A CA 1
ATOM 924 C C . GLN A 1 116 ? -51.724 -17.664 72.910 1.00 96.25 116 GLN A C 1
ATOM 926 O O . GLN A 1 116 ? -51.333 -17.393 71.778 1.00 96.25 116 GLN A O 1
ATOM 931 N N . ARG A 1 117 ? -50.918 -18.189 73.846 1.00 96.62 117 ARG A N 1
ATOM 932 C CA . ARG A 1 117 ? -49.499 -18.495 73.597 1.00 96.62 117 ARG A CA 1
ATOM 933 C C . ARG A 1 117 ? -49.308 -19.514 72.474 1.00 96.62 117 ARG A C 1
ATOM 935 O O . ARG A 1 117 ? -48.414 -19.347 71.659 1.00 96.62 117 ARG A O 1
ATOM 942 N N . GLN A 1 118 ? -50.149 -20.548 72.391 1.00 96.50 118 GLN A N 1
ATOM 943 C CA . GLN A 1 118 ? -50.081 -21.517 71.289 1.00 96.50 118 GLN A CA 1
ATOM 944 C C . GLN A 1 118 ? -50.381 -20.869 69.932 1.00 96.50 118 GLN A C 1
ATOM 946 O O . GLN A 1 118 ? -49.700 -21.167 68.958 1.00 96.50 118 GLN A O 1
ATOM 951 N N . ARG A 1 119 ? -51.356 -19.955 69.861 1.00 97.12 119 ARG A N 1
ATOM 952 C CA . ARG A 1 119 ? -51.652 -19.193 68.635 1.00 97.12 119 ARG A CA 1
ATOM 953 C C . ARG A 1 119 ? -50.552 -18.197 68.274 1.00 97.12 119 ARG A C 1
ATOM 955 O O . ARG A 1 119 ? -50.360 -17.911 67.101 1.00 97.12 119 ARG A O 1
ATOM 962 N N . GLU A 1 120 ? -49.877 -17.613 69.261 1.00 96.44 120 GLU A N 1
ATOM 963 C CA . GLU A 1 120 ? -48.703 -16.759 69.035 1.00 96.44 120 GLU A CA 1
ATOM 964 C C . GLU A 1 120 ? -47.544 -17.584 68.467 1.00 96.44 120 GLU A C 1
ATOM 966 O O . GLU A 1 120 ? -47.063 -17.249 67.394 1.00 96.44 120 GLU A O 1
ATOM 971 N N . LEU A 1 121 ? -47.215 -18.731 69.071 1.00 96.50 121 LEU A N 1
ATOM 972 C CA . LEU A 1 121 ? -46.192 -19.647 68.548 1.00 96.50 121 LEU A CA 1
ATOM 973 C C . LEU A 1 121 ? -46.520 -20.181 67.144 1.00 96.50 121 LEU A C 1
ATOM 975 O O . LEU A 1 121 ? -45.623 -20.337 66.324 1.00 96.50 121 LEU A O 1
ATOM 979 N N . GLN A 1 122 ? -47.794 -20.467 66.851 1.00 97.38 122 GLN A N 1
ATOM 980 C CA . GLN A 1 122 ? -48.209 -20.862 65.500 1.00 97.38 122 GLN A CA 1
ATOM 981 C C . GLN A 1 122 ? -47.984 -19.740 64.485 1.00 97.38 122 GLN A C 1
ATOM 983 O O . GLN A 1 122 ? -47.481 -20.016 63.403 1.00 97.38 122 GLN A O 1
ATOM 988 N N . ARG A 1 123 ? -48.299 -18.489 64.843 1.00 96.75 123 ARG A N 1
ATOM 989 C CA . ARG A 1 123 ? -48.047 -17.330 63.977 1.00 96.75 123 ARG A CA 1
ATOM 990 C C . ARG A 1 123 ? -46.558 -17.083 63.769 1.00 96.75 123 ARG A C 1
ATOM 992 O O . ARG A 1 123 ? -46.148 -16.907 62.635 1.00 96.75 123 ARG A O 1
ATOM 999 N N . GLU A 1 124 ? -45.752 -17.155 64.826 1.00 97.50 124 GLU A N 1
ATOM 1000 C CA . GLU A 1 124 ? -44.291 -17.039 64.717 1.00 97.50 124 GLU A CA 1
ATOM 1001 C C . GLU A 1 124 ? -43.704 -18.129 63.808 1.00 97.50 124 GLU A C 1
ATOM 1003 O O . GLU A 1 124 ? -42.847 -17.848 62.976 1.00 97.50 124 GLU A O 1
ATOM 1008 N N . HIS A 1 125 ? -44.194 -19.369 63.918 1.00 96.94 125 HIS A N 1
ATOM 1009 C CA . HIS A 1 125 ? -43.757 -20.459 63.047 1.00 96.94 125 HIS A CA 1
ATOM 1010 C C . HIS A 1 125 ? -44.192 -20.266 61.585 1.00 96.94 125 HIS A C 1
ATOM 1012 O O . HIS A 1 125 ? -43.428 -20.570 60.671 1.00 96.94 125 HIS A O 1
ATOM 1018 N N . GLU A 1 126 ? -45.405 -19.758 61.346 1.00 97.06 126 GLU A N 1
ATOM 1019 C CA . GLU A 1 126 ? -45.876 -19.410 60.000 1.00 97.06 126 GLU A CA 1
ATOM 1020 C C . GLU A 1 126 ? -45.042 -18.272 59.388 1.00 97.06 126 GLU A C 1
ATOM 1022 O O . GLU A 1 126 ? -44.609 -18.396 58.243 1.00 97.06 126 GLU A O 1
ATOM 1027 N N . GLU A 1 127 ? -44.735 -17.225 60.160 1.00 97.25 127 GLU A N 1
ATOM 1028 C CA . GLU A 1 127 ? -43.863 -16.115 59.747 1.00 97.25 127 GLU A CA 1
ATOM 1029 C C . GLU A 1 127 ? -42.433 -16.590 59.437 1.00 97.25 127 GLU A C 1
ATOM 1031 O O . GLU A 1 127 ? -41.834 -16.174 58.444 1.00 97.25 127 GLU A O 1
ATOM 1036 N N . GLU A 1 128 ? -41.880 -17.505 60.240 1.00 97.50 128 GLU A N 1
ATOM 1037 C CA . GLU A 1 128 ? -40.567 -18.106 59.980 1.00 97.50 128 GLU A CA 1
ATOM 1038 C C . GLU A 1 128 ? -40.555 -18.893 58.659 1.00 97.50 128 GLU A C 1
ATOM 1040 O O . GLU A 1 128 ? -39.613 -18.779 57.870 1.00 97.50 128 GLU A O 1
ATOM 1045 N N . LEU A 1 129 ? -41.623 -19.644 58.381 1.00 97.62 129 LEU A N 1
ATOM 1046 C CA . LEU A 1 129 ? -41.755 -20.423 57.153 1.00 97.62 129 LEU A CA 1
ATOM 1047 C C . LEU A 1 129 ? -41.953 -19.530 55.915 1.00 97.62 129 LEU A C 1
ATOM 1049 O O . LEU A 1 129 ? -41.469 -19.860 54.830 1.00 97.62 129 LEU A O 1
ATOM 1053 N N . GLU A 1 130 ? -42.641 -18.393 56.054 1.00 97.69 130 GLU A N 1
ATOM 1054 C CA . GLU A 1 130 ? -42.734 -17.373 55.002 1.00 97.69 130 GLU A CA 1
ATOM 1055 C C . GLU A 1 130 ? -41.370 -16.740 54.713 1.00 97.69 130 GLU A C 1
ATOM 1057 O O . GLU A 1 130 ? -40.958 -16.700 53.552 1.00 97.69 130 GLU A O 1
ATOM 1062 N N . LEU A 1 131 ? -40.617 -16.354 55.747 1.00 97.44 131 LEU A N 1
ATOM 1063 C CA . LEU A 1 131 ? -39.252 -15.841 55.595 1.00 97.44 131 LEU A CA 1
ATOM 1064 C C . LEU A 1 131 ? -38.317 -16.868 54.944 1.00 97.44 131 LEU A C 1
ATOM 1066 O O . LEU A 1 131 ? -37.457 -16.502 54.141 1.00 97.44 131 LEU A O 1
ATOM 1070 N N . GLU A 1 132 ? -38.465 -18.157 55.255 1.00 97.94 132 GLU A N 1
ATOM 1071 C CA . GLU A 1 132 ? -37.697 -19.213 54.595 1.00 97.94 132 GLU A CA 1
ATOM 1072 C C . GLU A 1 132 ? -38.041 -19.317 53.101 1.00 97.94 132 GLU A C 1
ATOM 1074 O O . GLU A 1 132 ? -37.135 -19.388 52.266 1.00 97.94 132 GLU A O 1
ATOM 1079 N N . ARG A 1 133 ? -39.329 -19.254 52.736 1.00 97.88 133 ARG A N 1
ATOM 1080 C CA . ARG A 1 133 ? -39.762 -19.226 51.327 1.00 97.88 133 ARG A CA 1
ATOM 1081 C C . ARG A 1 133 ? -39.245 -17.989 50.599 1.00 97.88 133 ARG A C 1
ATOM 1083 O O . ARG A 1 133 ? -38.789 -18.110 49.464 1.00 97.88 133 ARG A O 1
ATOM 1090 N N . GLU A 1 134 ? -39.265 -16.824 51.242 1.00 97.94 134 GLU A N 1
ATOM 1091 C CA . GLU A 1 134 ? -38.704 -15.593 50.680 1.00 97.94 134 GLU A CA 1
ATOM 1092 C C . GLU A 1 134 ? -37.195 -15.711 50.450 1.00 97.94 134 GLU A C 1
ATOM 1094 O O . GLU A 1 134 ? -36.713 -15.344 49.379 1.00 97.94 134 GLU A O 1
ATOM 1099 N N . ARG A 1 135 ? -36.445 -16.288 51.399 1.00 97.56 135 ARG A N 1
ATOM 1100 C CA . ARG A 1 135 ? -35.007 -16.559 51.226 1.00 97.56 135 ARG A CA 1
ATOM 1101 C C . ARG A 1 135 ? -34.744 -17.527 50.077 1.00 97.56 135 ARG A C 1
ATOM 1103 O O . ARG A 1 135 ? -33.840 -17.292 49.281 1.00 97.56 135 ARG A O 1
ATOM 1110 N N . GLN A 1 136 ? -35.531 -18.596 49.959 1.00 97.44 136 GLN A N 1
ATOM 1111 C CA . GLN A 1 136 ? -35.408 -19.539 48.843 1.00 97.44 136 GLN A CA 1
ATOM 1112 C C . GLN A 1 136 ? -35.710 -18.870 47.498 1.00 97.44 136 GLN A C 1
ATOM 1114 O O . GLN A 1 136 ? -34.991 -19.097 46.526 1.00 97.44 136 GLN A O 1
ATOM 1119 N N . HIS A 1 137 ? -36.730 -18.014 47.446 1.00 96.56 137 HIS A N 1
ATOM 1120 C CA . HIS A 1 137 ? -37.061 -17.245 46.252 1.00 96.56 137 HIS A CA 1
ATOM 1121 C C . HIS A 1 137 ? -35.954 -16.239 45.892 1.00 96.56 137 HIS A C 1
ATOM 1123 O O . HIS A 1 137 ? -35.584 -16.130 44.725 1.00 96.56 137 HIS A O 1
ATOM 1129 N N . GLN A 1 138 ? -35.362 -15.552 46.876 1.00 96.56 138 GLN A N 1
ATOM 1130 C CA . GLN A 1 138 ? -34.211 -14.668 46.648 1.00 96.56 138 GLN A CA 1
ATOM 1131 C C . GLN A 1 138 ? -33.008 -15.431 46.082 1.00 96.56 138 GLN A C 1
ATOM 1133 O O . GLN A 1 138 ? -32.442 -15.004 45.081 1.00 96.56 138 GLN A O 1
ATOM 1138 N N . LEU A 1 139 ? -32.674 -16.596 46.645 1.00 97.62 139 LEU A N 1
ATOM 1139 C CA . LEU A 1 139 ? -31.591 -17.442 46.131 1.00 97.62 139 LEU A CA 1
ATOM 1140 C C . LEU A 1 139 ? -31.852 -17.930 44.696 1.00 97.62 139 LEU A C 1
ATOM 1142 O O . LEU A 1 139 ? -30.916 -18.050 43.906 1.00 97.62 139 LEU A O 1
ATOM 1146 N N . GLN A 1 140 ? -33.110 -18.209 44.337 1.00 97.50 140 GLN A N 1
ATOM 1147 C CA . GLN A 1 140 ? -33.468 -18.544 42.955 1.00 97.50 140 GLN A CA 1
ATOM 1148 C C . GLN A 1 140 ? -33.227 -17.367 42.008 1.00 97.50 140 GLN A C 1
ATOM 1150 O O . GLN A 1 140 ? -32.627 -17.564 40.953 1.00 97.50 140 GLN A O 1
ATOM 1155 N N . LEU A 1 141 ? -33.628 -16.152 42.391 1.00 97.62 141 LEU A N 1
ATOM 1156 C CA . LEU A 1 141 ? -33.396 -14.953 41.583 1.00 97.62 141 LEU A CA 1
ATOM 1157 C C . LEU A 1 141 ? -31.903 -14.652 41.412 1.00 97.62 141 LEU A C 1
ATOM 1159 O O . LEU A 1 141 ? -31.475 -14.367 40.297 1.00 97.62 141 LEU A O 1
ATOM 1163 N N . GLU A 1 142 ? -31.101 -14.776 42.473 1.00 97.25 142 GLU A N 1
ATOM 1164 C CA . GLU A 1 142 ? -29.642 -14.609 42.393 1.00 97.25 142 GLU A CA 1
ATOM 1165 C C . GLU A 1 142 ? -29.009 -15.630 41.436 1.00 97.25 142 GLU A C 1
ATOM 1167 O O . GLU A 1 142 ? -28.177 -15.276 40.600 1.00 97.25 142 GLU A O 1
ATOM 1172 N N . MET A 1 143 ? -29.445 -16.893 41.494 1.00 96.69 143 MET A N 1
ATOM 1173 C CA . MET A 1 143 ? -28.974 -17.936 40.580 1.00 96.69 143 MET A CA 1
ATOM 1174 C C . MET A 1 143 ? -29.399 -17.667 39.127 1.00 96.69 143 MET A C 1
ATOM 1176 O O . MET A 1 143 ? -28.644 -17.942 38.189 1.00 96.69 143 MET A O 1
ATOM 1180 N N . GLU A 1 144 ? -30.608 -17.153 38.903 1.00 97.69 144 GLU A N 1
ATOM 1181 C CA . GLU A 1 144 ? -31.074 -16.762 37.572 1.00 97.69 144 GLU A CA 1
ATOM 1182 C C . GLU A 1 144 ? -30.292 -15.566 37.023 1.00 97.69 144 GLU A C 1
ATOM 1184 O O . GLU A 1 144 ? -29.886 -15.598 35.858 1.00 97.69 144 GLU A O 1
ATOM 1189 N N . GLU A 1 145 ? -30.020 -14.556 37.849 1.00 97.56 145 GLU A N 1
ATOM 1190 C CA . GLU A 1 145 ? -29.202 -13.396 37.489 1.00 97.56 145 GLU A CA 1
ATOM 1191 C C . GLU A 1 145 ? -27.762 -13.813 37.161 1.00 97.56 145 GLU A C 1
ATOM 1193 O O . GLU A 1 145 ? -27.228 -13.426 36.119 1.00 97.56 145 GLU A O 1
ATOM 1198 N N . GLU A 1 146 ? -27.150 -14.681 37.971 1.00 97.38 146 GLU A N 1
ATOM 1199 C CA . GLU A 1 146 ? -25.815 -15.218 37.697 1.00 97.38 146 GLU A CA 1
ATOM 1200 C C . GLU A 1 146 ? -25.785 -15.999 36.374 1.00 97.38 146 GLU A C 1
ATOM 1202 O O . GLU A 1 146 ? -24.880 -15.825 35.550 1.00 97.38 146 GLU A O 1
ATOM 1207 N N . ASN A 1 147 ? -26.805 -16.821 36.112 1.00 95.50 147 ASN A N 1
ATOM 1208 C CA . ASN A 1 147 ? -26.928 -17.546 34.850 1.00 95.50 147 ASN A CA 1
ATOM 1209 C C . ASN A 1 147 ? -27.125 -16.608 33.651 1.00 95.50 147 ASN A C 1
ATOM 1211 O O . ASN A 1 147 ? -26.576 -16.866 32.574 1.00 95.50 147 ASN A O 1
ATOM 1215 N N . GLN A 1 148 ? -27.881 -15.520 33.809 1.00 95.69 148 GLN A N 1
ATOM 1216 C CA . GLN A 1 148 ? -28.022 -14.497 32.773 1.00 95.69 148 GLN A CA 1
ATOM 1217 C C . GLN A 1 148 ? -26.688 -13.794 32.508 1.00 95.69 148 GLN A C 1
ATOM 1219 O O . GLN A 1 148 ? -26.256 -13.740 31.354 1.00 95.69 148 GLN A O 1
ATOM 1224 N N . ALA A 1 149 ? -25.986 -13.363 33.556 1.00 95.56 149 ALA A N 1
ATOM 1225 C CA . ALA A 1 149 ? -24.668 -12.746 33.448 1.00 95.56 149 ALA A CA 1
ATOM 1226 C C . ALA A 1 149 ? -23.648 -13.691 32.791 1.00 95.56 149 ALA A C 1
ATOM 1228 O O . ALA A 1 149 ? -22.832 -13.267 31.968 1.00 95.56 149 ALA A O 1
ATOM 1229 N N . ARG A 1 150 ? -23.710 -14.993 33.093 1.00 96.94 150 ARG A N 1
ATOM 1230 C CA . ARG A 1 150 ? -22.872 -16.013 32.452 1.00 96.94 150 ARG A CA 1
ATOM 1231 C C . ARG A 1 150 ? -23.149 -16.122 30.951 1.00 96.94 150 ARG A C 1
ATOM 1233 O O . ARG A 1 150 ? -22.198 -16.112 30.173 1.00 96.94 150 ARG A O 1
ATOM 1240 N N . ARG A 1 151 ? -24.420 -16.167 30.536 1.00 96.88 151 ARG A N 1
ATOM 1241 C CA . ARG A 1 151 ? -24.810 -16.197 29.111 1.00 96.88 151 ARG A CA 1
ATOM 1242 C C . ARG A 1 151 ? -24.409 -14.920 28.375 1.00 96.88 151 ARG A C 1
ATOM 1244 O O . ARG A 1 151 ? -24.057 -14.970 27.203 1.00 96.88 151 ARG A O 1
ATOM 1251 N N . GLU A 1 152 ? -24.459 -13.767 29.035 1.00 96.75 152 GLU A N 1
ATOM 1252 C CA . GLU A 1 152 ? -23.988 -12.510 28.449 1.00 96.75 152 GLU A CA 1
ATOM 1253 C C . GLU A 1 152 ? -22.481 -12.502 28.216 1.00 96.75 152 GLU A C 1
ATOM 1255 O O . GLU A 1 152 ? -22.043 -12.108 27.137 1.00 96.75 152 GLU A O 1
ATOM 1260 N N . ARG A 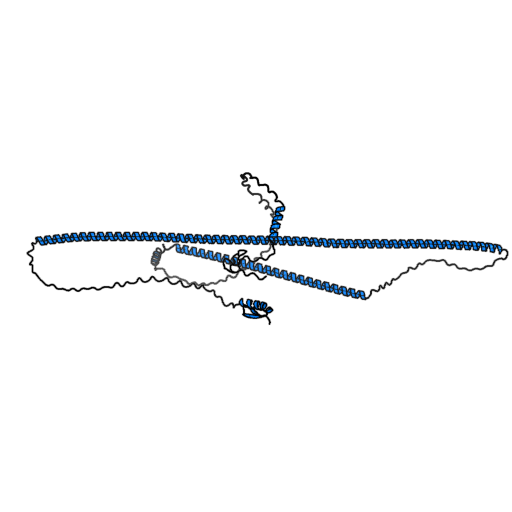1 153 ? -21.692 -12.992 29.178 1.00 94.50 153 ARG A N 1
ATOM 1261 C CA . ARG A 1 153 ? -20.241 -13.153 29.002 1.00 94.50 153 ARG A CA 1
ATOM 1262 C C . ARG A 1 153 ? -19.912 -14.128 27.875 1.00 94.50 153 ARG A C 1
ATOM 1264 O O . ARG A 1 153 ? -19.003 -13.864 27.100 1.00 94.50 153 ARG A O 1
ATOM 1271 N N . GLU A 1 154 ? -20.661 -15.223 27.762 1.00 95.81 154 GLU A N 1
ATOM 1272 C CA . GLU A 1 154 ? -20.506 -16.190 26.671 1.00 95.81 154 GLU A CA 1
ATOM 1273 C C . GLU A 1 154 ? -20.773 -15.541 25.305 1.00 95.81 154 GLU A C 1
ATOM 1275 O O . GLU A 1 154 ? -19.922 -15.618 24.425 1.00 95.81 154 GLU A O 1
ATOM 1280 N N . ARG A 1 155 ? -21.868 -14.780 25.161 1.00 96.44 155 ARG A N 1
ATOM 1281 C CA . ARG A 1 155 ? -22.156 -14.016 23.932 1.00 96.44 155 ARG A CA 1
ATOM 1282 C C . ARG A 1 155 ? -21.063 -13.002 23.588 1.00 96.44 155 ARG A C 1
ATOM 1284 O O . ARG A 1 155 ? -20.711 -12.861 22.424 1.00 96.44 155 ARG A O 1
ATOM 1291 N N . GLN A 1 156 ? -20.512 -12.307 24.584 1.00 92.75 156 GLN A N 1
ATOM 1292 C CA . GLN A 1 156 ? -19.416 -11.355 24.362 1.00 92.75 156 GLN A CA 1
ATOM 1293 C C . GLN A 1 156 ? -18.147 -12.047 23.851 1.00 92.75 156 GLN A C 1
ATOM 1295 O O . GLN A 1 156 ? -17.501 -11.534 22.940 1.00 92.75 156 GLN A O 1
ATOM 1300 N N . LEU A 1 157 ? -17.810 -13.218 24.399 1.00 94.06 157 LEU A N 1
ATOM 1301 C CA . LEU A 1 157 ? -16.672 -14.013 23.933 1.00 94.06 157 LEU A CA 1
ATOM 1302 C C . LEU A 1 157 ? -16.900 -14.557 22.516 1.00 94.06 157 LEU A C 1
ATOM 1304 O O . LEU A 1 157 ? -15.983 -14.513 21.700 1.00 94.06 157 LEU A O 1
ATOM 1308 N N . GLU A 1 158 ? -18.114 -15.011 22.192 1.00 96.25 158 GLU A N 1
ATOM 1309 C CA . GLU A 1 158 ? -18.471 -15.432 20.830 1.00 96.25 158 GLU A CA 1
ATOM 1310 C C . GLU A 1 158 ? -18.350 -14.273 19.825 1.00 96.25 158 GLU A C 1
ATOM 1312 O O . GLU A 1 158 ? -17.798 -14.443 18.735 1.00 96.25 158 GLU A O 1
ATOM 1317 N N . GLU A 1 159 ? -18.822 -13.075 20.181 1.00 94.88 159 GLU A N 1
ATOM 1318 C CA . GLU A 1 159 ? -18.671 -11.876 19.350 1.00 94.88 159 GLU A CA 1
ATOM 1319 C C . GLU A 1 159 ? -17.198 -11.491 19.154 1.00 94.88 159 GLU A C 1
ATOM 1321 O O . GLU A 1 159 ? -16.795 -11.130 18.042 1.00 94.88 159 GLU A O 1
ATOM 1326 N N . GLU A 1 160 ? -16.381 -11.587 20.206 1.00 94.12 160 GLU A N 1
ATOM 1327 C CA . GLU A 1 160 ? -14.941 -11.338 20.134 1.00 94.12 160 GLU A CA 1
ATOM 1328 C C . GLU A 1 160 ? -14.237 -12.357 19.225 1.00 94.12 160 GLU A C 1
ATOM 1330 O O . GLU A 1 160 ? -13.466 -11.956 18.350 1.00 94.12 160 GLU A O 1
ATOM 1335 N N . GLU A 1 161 ? -14.565 -13.648 19.337 1.00 96.94 161 GLU A N 1
ATOM 1336 C CA . GLU A 1 161 ? -14.018 -14.699 18.472 1.00 96.94 161 GLU A CA 1
ATOM 1337 C C . GLU A 1 161 ? -14.409 -14.476 17.001 1.00 96.94 161 GLU A C 1
ATOM 1339 O O . GLU A 1 161 ? -13.586 -14.614 16.089 1.00 96.94 161 GLU A O 1
ATOM 1344 N N . VAL A 1 162 ? -15.656 -14.074 16.735 1.00 97.38 162 VAL A N 1
ATOM 1345 C CA . VAL A 1 162 ? -16.103 -13.725 15.378 1.00 97.38 162 VAL A CA 1
ATOM 1346 C C . VAL A 1 162 ? -15.328 -12.520 14.842 1.00 97.38 162 VAL A C 1
ATOM 1348 O O . VAL A 1 162 ? -14.885 -12.543 13.688 1.00 97.38 162 VAL A O 1
ATOM 1351 N N . GLN A 1 163 ? -15.113 -11.481 15.654 1.00 92.00 163 GLN A N 1
ATOM 1352 C CA . GLN A 1 163 ? -14.291 -10.335 15.256 1.00 92.00 163 GLN A CA 1
ATOM 1353 C C . GLN A 1 163 ? -12.837 -10.733 14.991 1.00 92.00 163 GLN A C 1
ATOM 1355 O O . GLN A 1 163 ? -12.241 -10.254 14.022 1.00 92.00 163 GLN A O 1
ATOM 1360 N N . GLU A 1 164 ? -12.261 -11.609 15.810 1.00 96.69 164 GLU A N 1
ATOM 1361 C CA . GLU A 1 164 ? -10.906 -12.113 15.613 1.00 96.69 164 GLU A CA 1
ATOM 1362 C C . GLU A 1 164 ? -10.791 -12.892 14.297 1.00 96.69 164 GLU A C 1
ATOM 1364 O O . GLU A 1 164 ? -9.921 -12.582 13.480 1.00 96.69 164 GLU A O 1
ATOM 1369 N N . ARG A 1 165 ? -11.730 -13.803 14.014 1.00 94.44 165 ARG A N 1
ATOM 1370 C CA . ARG A 1 165 ? -11.793 -14.545 12.742 1.00 94.44 165 ARG A CA 1
ATOM 1371 C C . ARG A 1 165 ? -11.935 -13.619 11.532 1.00 94.44 165 ARG A C 1
ATOM 1373 O O . ARG A 1 165 ? -11.350 -13.882 10.480 1.00 94.44 165 ARG A O 1
ATOM 1380 N N . LEU A 1 166 ? -12.694 -12.527 11.649 1.00 94.00 166 LEU A N 1
ATOM 1381 C CA . LEU A 1 166 ? -12.799 -11.521 10.585 1.00 94.00 166 LEU A CA 1
ATOM 1382 C C . LEU A 1 166 ? -11.472 -10.787 10.364 1.00 94.00 166 LEU A C 1
ATOM 1384 O O . LEU A 1 166 ? -11.044 -10.651 9.217 1.00 94.00 166 LEU A O 1
ATOM 1388 N N . ARG A 1 167 ? -10.784 -10.380 11.439 1.00 92.75 167 ARG A N 1
ATOM 1389 C CA . ARG A 1 167 ? -9.449 -9.762 11.355 1.00 92.75 167 ARG A CA 1
ATOM 1390 C C . ARG A 1 167 ? -8.417 -10.726 10.773 1.00 92.75 167 ARG A C 1
ATOM 1392 O O . ARG A 1 167 ? -7.557 -10.309 10.000 1.00 92.75 167 ARG A O 1
ATOM 1399 N N . GLU A 1 168 ? -8.489 -12.011 11.108 1.00 96.62 168 GLU A N 1
ATOM 1400 C CA . GLU A 1 168 ? -7.616 -13.034 10.535 1.00 96.62 168 GLU A CA 1
ATOM 1401 C C . GLU A 1 168 ? -7.861 -13.201 9.029 1.00 96.62 168 GLU A C 1
ATOM 1403 O O . GLU A 1 168 ? -6.911 -13.155 8.244 1.00 96.62 168 GLU A O 1
ATOM 1408 N N . ARG A 1 169 ? -9.126 -13.307 8.599 1.00 93.94 169 ARG A N 1
ATOM 1409 C CA . ARG A 1 169 ? -9.486 -13.344 7.171 1.00 93.94 169 ARG A CA 1
ATOM 1410 C C . ARG A 1 169 ? -9.007 -12.101 6.432 1.00 93.94 169 ARG A C 1
ATOM 1412 O O . ARG A 1 169 ? -8.476 -12.216 5.332 1.00 93.94 169 ARG A O 1
ATOM 1419 N N . GLU A 1 170 ? -9.139 -10.924 7.036 1.00 95.25 170 GLU A N 1
ATOM 1420 C CA . GLU A 1 170 ? -8.630 -9.681 6.460 1.00 95.25 170 GLU A CA 1
ATOM 1421 C C . GLU A 1 170 ? -7.105 -9.726 6.280 1.00 95.25 170 GLU A C 1
ATOM 1423 O O . GLU A 1 170 ? -6.604 -9.401 5.203 1.00 95.25 170 GLU A O 1
ATOM 1428 N N . ARG A 1 171 ? -6.354 -10.207 7.283 1.00 94.00 171 ARG A N 1
ATOM 1429 C CA . ARG A 1 171 ? -4.898 -10.410 7.168 1.00 94.00 171 ARG A CA 1
ATOM 1430 C C . ARG A 1 171 ? -4.545 -11.399 6.058 1.00 94.00 171 ARG A C 1
ATOM 1432 O O . ARG A 1 171 ? -3.599 -11.148 5.314 1.00 94.00 171 ARG A O 1
ATOM 1439 N N . GLN A 1 172 ? -5.297 -12.490 5.912 1.00 94.44 172 GLN A N 1
ATOM 1440 C CA . GLN A 1 172 ? -5.088 -13.461 4.834 1.00 94.44 172 GLN A CA 1
ATOM 1441 C C . GLN A 1 172 ? -5.321 -12.834 3.453 1.00 94.44 172 GLN A C 1
ATOM 1443 O O . GLN A 1 172 ? -4.480 -12.986 2.569 1.00 94.44 172 GLN A O 1
ATOM 1448 N N . VAL A 1 173 ? -6.400 -12.064 3.282 1.00 94.94 173 VAL A N 1
ATOM 1449 C CA . VAL A 1 173 ? -6.670 -11.329 2.035 1.00 94.94 173 VAL A CA 1
ATOM 1450 C C . VAL A 1 173 ? -5.567 -10.307 1.756 1.00 94.94 173 VAL A C 1
ATOM 1452 O O . VAL A 1 173 ? -5.076 -10.229 0.633 1.00 94.94 173 VAL A O 1
ATOM 1455 N N . GLN A 1 174 ? -5.107 -9.562 2.765 1.00 91.75 174 GLN A N 1
ATOM 1456 C CA . GLN A 1 174 ? -3.996 -8.618 2.602 1.00 91.75 174 GLN A CA 1
ATOM 1457 C C . GLN A 1 174 ? -2.694 -9.317 2.185 1.00 91.75 174 GLN A C 1
ATOM 1459 O O . GLN A 1 174 ? -1.973 -8.812 1.323 1.00 91.75 174 GLN A O 1
ATOM 1464 N N . LEU A 1 175 ? -2.383 -10.477 2.770 1.00 94.75 175 LEU A N 1
ATOM 1465 C CA . LEU A 1 175 ? -1.227 -11.284 2.373 1.00 94.75 175 LEU A CA 1
ATOM 1466 C C . LEU A 1 175 ? -1.365 -11.799 0.938 1.00 94.75 175 LEU A C 1
ATOM 1468 O O . LEU A 1 175 ? -0.389 -11.764 0.189 1.00 94.75 175 LEU A O 1
ATOM 1472 N N . GLN A 1 176 ? -2.565 -12.217 0.534 1.00 94.38 176 GLN A N 1
ATOM 1473 C CA . GLN A 1 176 ? -2.840 -12.648 -0.833 1.00 94.38 176 GLN A CA 1
ATOM 1474 C C . GLN A 1 176 ? -2.653 -11.500 -1.832 1.00 94.38 176 GLN A C 1
ATOM 1476 O O . GLN A 1 176 ? -1.925 -11.665 -2.804 1.00 94.38 176 GLN A O 1
ATOM 1481 N N . VAL A 1 177 ? -3.196 -10.310 -1.552 1.00 93.31 177 VAL A N 1
ATOM 1482 C CA . VAL A 1 177 ? -2.999 -9.123 -2.403 1.00 93.31 177 VAL A CA 1
ATOM 1483 C C . VAL A 1 177 ? -1.516 -8.765 -2.521 1.00 93.31 177 VAL A C 1
ATOM 1485 O O . VAL A 1 177 ? -1.049 -8.477 -3.620 1.00 93.31 177 VAL A O 1
ATOM 1488 N N . LYS A 1 178 ? -0.748 -8.822 -1.422 1.00 92.19 178 LYS A N 1
ATOM 1489 C CA . LYS A 1 178 ? 0.707 -8.589 -1.460 1.00 92.19 178 LYS A CA 1
ATOM 1490 C C . LYS A 1 178 ? 1.438 -9.625 -2.313 1.00 92.19 178 LYS A C 1
ATOM 1492 O O . LYS A 1 178 ? 2.357 -9.259 -3.041 1.00 92.19 178 LYS A O 1
ATOM 1497 N N . ARG A 1 179 ? 1.041 -10.899 -2.235 1.00 94.31 179 ARG A N 1
ATOM 1498 C CA . ARG A 1 179 ? 1.621 -11.974 -3.050 1.00 94.31 179 ARG A CA 1
ATOM 1499 C C . ARG A 1 179 ? 1.323 -11.764 -4.533 1.00 94.31 179 ARG A C 1
ATOM 1501 O O . ARG A 1 179 ? 2.250 -11.793 -5.333 1.00 94.31 179 ARG A O 1
ATOM 1508 N N . ASP A 1 180 ? 0.071 -11.478 -4.874 1.00 93.06 180 ASP A N 1
ATOM 1509 C CA . ASP A 1 180 ? -0.355 -11.241 -6.255 1.00 93.06 180 ASP A CA 1
ATOM 1510 C C . ASP A 1 180 ? 0.297 -9.969 -6.829 1.00 93.06 180 ASP A C 1
ATOM 1512 O O . ASP A 1 180 ? 0.655 -9.915 -8.004 1.00 93.06 180 ASP A O 1
ATOM 1516 N N . GLN A 1 181 ? 0.502 -8.936 -6.003 1.00 93.19 181 GLN A N 1
ATOM 1517 C CA . GLN A 1 181 ? 1.247 -7.741 -6.400 1.00 93.19 181 GLN A CA 1
ATOM 1518 C C . GLN A 1 181 ? 2.723 -8.059 -6.674 1.00 93.19 181 GLN A C 1
ATOM 1520 O O . GLN A 1 181 ? 3.242 -7.645 -7.709 1.00 93.19 181 GLN A O 1
ATOM 1525 N N . ALA A 1 182 ? 3.386 -8.808 -5.789 1.00 94.06 182 ALA A N 1
ATOM 1526 C CA . ALA A 1 182 ? 4.775 -9.218 -5.986 1.00 94.06 182 ALA A CA 1
ATOM 1527 C C . ALA A 1 182 ? 4.943 -10.083 -7.248 1.00 94.06 182 ALA A C 1
ATOM 1529 O O . ALA A 1 182 ? 5.904 -9.901 -7.993 1.00 94.06 182 ALA A O 1
ATOM 1530 N N . GLU A 1 183 ? 3.986 -10.972 -7.528 1.00 96.44 183 GLU A N 1
ATOM 1531 C CA . GLU A 1 183 ? 3.967 -11.786 -8.747 1.00 96.44 183 GLU A CA 1
ATOM 1532 C C . GLU A 1 183 ? 3.824 -10.921 -10.008 1.00 96.44 183 GLU A C 1
ATOM 1534 O O . GLU A 1 183 ? 4.607 -11.074 -10.945 1.00 96.44 183 GLU A O 1
ATOM 1539 N N . ARG A 1 184 ? 2.907 -9.941 -10.014 1.00 93.06 184 ARG A N 1
ATOM 1540 C CA . ARG A 1 184 ? 2.767 -8.980 -11.128 1.00 93.06 184 ARG A CA 1
ATOM 1541 C C . ARG A 1 184 ? 4.021 -8.133 -11.333 1.00 93.06 184 ARG A C 1
ATOM 1543 O O . ARG A 1 184 ? 4.391 -7.846 -12.470 1.00 93.06 184 ARG A O 1
ATOM 1550 N N . GLU A 1 185 ? 4.678 -7.714 -10.254 1.00 94.31 185 GLU A N 1
ATOM 1551 C CA . GLU A 1 185 ? 5.934 -6.961 -10.326 1.00 94.31 185 GLU A CA 1
ATOM 1552 C C . GLU A 1 185 ? 7.076 -7.821 -10.889 1.00 94.31 185 GLU A C 1
ATOM 1554 O O . GLU A 1 185 ? 7.851 -7.349 -11.728 1.00 94.31 185 GLU A O 1
ATOM 1559 N N . GLU A 1 186 ? 7.162 -9.093 -10.492 1.00 94.44 186 GLU A N 1
ATOM 1560 C CA . GLU A 1 186 ? 8.135 -10.034 -11.045 1.00 94.44 186 GLU A CA 1
ATOM 1561 C C . GLU A 1 186 ? 7.861 -10.332 -12.526 1.00 94.44 186 GLU A C 1
ATOM 1563 O O . GLU A 1 186 ? 8.790 -10.325 -13.338 1.00 94.44 186 GLU A O 1
ATOM 1568 N N . GLU A 1 187 ? 6.600 -10.533 -12.907 1.00 93.81 187 GLU A N 1
ATOM 1569 C CA . GLU A 1 187 ? 6.197 -10.730 -14.298 1.00 93.81 187 GLU A CA 1
ATOM 1570 C C . GLU A 1 187 ? 6.535 -9.504 -15.155 1.00 93.81 187 GLU A C 1
ATOM 1572 O O . GLU A 1 187 ? 7.161 -9.638 -16.208 1.00 93.81 187 GLU A O 1
ATOM 1577 N N . ALA A 1 188 ? 6.239 -8.296 -14.668 1.00 93.62 188 ALA A N 1
ATOM 1578 C CA . ALA A 1 188 ? 6.620 -7.054 -15.335 1.00 93.62 188 ALA A CA 1
ATOM 1579 C C . ALA A 1 188 ? 8.146 -6.915 -15.471 1.00 93.62 188 ALA A C 1
ATOM 1581 O O . ALA A 1 188 ? 8.638 -6.428 -16.493 1.00 93.62 188 ALA A O 1
ATOM 1582 N N . ARG A 1 189 ? 8.922 -7.365 -14.474 1.00 95.56 189 ARG A N 1
ATOM 1583 C CA . ARG A 1 189 ? 10.390 -7.390 -14.554 1.00 95.56 189 ARG A CA 1
ATOM 1584 C C . ARG A 1 189 ? 10.872 -8.362 -15.629 1.00 95.56 189 ARG A C 1
ATOM 1586 O O . ARG A 1 189 ? 11.713 -7.987 -16.444 1.00 95.56 189 ARG A O 1
ATOM 1593 N N . ARG A 1 190 ? 10.316 -9.577 -15.666 1.00 93.44 190 ARG A N 1
ATOM 1594 C CA . ARG A 1 190 ? 10.620 -10.590 -16.691 1.00 93.44 190 ARG A CA 1
ATOM 1595 C C . ARG A 1 190 ? 10.233 -10.103 -18.090 1.00 93.44 190 ARG A C 1
ATOM 1597 O O . ARG A 1 190 ? 10.968 -10.361 -19.038 1.00 93.44 190 ARG A O 1
ATOM 1604 N N . HIS A 1 191 ? 9.123 -9.378 -18.227 1.00 94.75 191 HIS A N 1
ATOM 1605 C CA . HIS A 1 191 ? 8.706 -8.772 -19.491 1.00 94.75 191 HIS A CA 1
ATOM 1606 C C . HIS A 1 191 ? 9.712 -7.723 -19.975 1.00 94.75 191 HIS A C 1
ATOM 1608 O O . HIS A 1 191 ? 10.211 -7.830 -21.091 1.00 94.75 191 HIS A O 1
ATOM 1614 N N . LYS A 1 192 ? 10.087 -6.768 -19.113 1.00 91.94 192 LYS A N 1
ATOM 1615 C CA . LYS A 1 192 ? 11.105 -5.752 -19.437 1.00 91.94 192 LYS A CA 1
ATOM 1616 C C . LYS A 1 192 ? 12.448 -6.377 -19.810 1.00 91.94 192 LYS A C 1
ATOM 1618 O O . LYS A 1 192 ? 13.105 -5.909 -20.732 1.00 91.94 192 LYS A O 1
ATOM 1623 N N . GLU A 1 193 ? 12.849 -7.445 -19.123 1.00 95.19 193 GLU A N 1
ATOM 1624 C CA . GLU A 1 193 ? 14.073 -8.180 -19.450 1.00 95.19 193 GLU A CA 1
ATOM 1625 C C . GLU A 1 193 ? 13.994 -8.840 -20.837 1.00 95.19 193 GLU A C 1
ATOM 1627 O O . GLU A 1 193 ? 14.961 -8.794 -21.597 1.00 95.19 193 GLU A O 1
ATOM 1632 N N . ARG A 1 194 ? 12.844 -9.421 -21.205 1.00 94.31 194 ARG A N 1
ATOM 1633 C CA . ARG A 1 194 ? 12.624 -9.978 -22.551 1.00 94.31 194 ARG A CA 1
ATOM 1634 C C . ARG A 1 194 ? 12.666 -8.895 -23.625 1.00 94.31 194 ARG A C 1
ATOM 1636 O O . ARG A 1 194 ? 13.385 -9.071 -24.603 1.00 94.31 194 ARG A O 1
ATOM 1643 N N . GLU A 1 195 ? 11.975 -7.776 -23.415 1.00 94.81 195 GLU A N 1
ATOM 1644 C CA . GLU A 1 195 ? 12.011 -6.630 -24.334 1.00 94.81 195 GLU A CA 1
ATOM 1645 C C . GLU A 1 195 ? 13.430 -6.078 -24.494 1.00 94.81 195 GLU A C 1
ATOM 1647 O O . GLU A 1 195 ? 13.847 -5.735 -25.598 1.00 94.81 195 GLU A O 1
ATOM 1652 N N . GLN A 1 196 ? 14.203 -6.009 -23.406 1.00 93.56 196 GLN A N 1
ATOM 1653 C CA . GLN A 1 196 ? 15.592 -5.568 -23.465 1.00 93.56 196 GLN A CA 1
ATOM 1654 C C . GLN A 1 196 ? 16.451 -6.533 -24.290 1.00 93.56 196 GLN A C 1
ATOM 1656 O O . GLN A 1 196 ? 17.179 -6.091 -25.174 1.00 93.56 196 GLN A O 1
ATOM 1661 N N . ARG A 1 197 ? 16.319 -7.848 -24.072 1.00 94.69 197 ARG A N 1
ATOM 1662 C CA . ARG A 1 197 ? 17.030 -8.860 -24.873 1.00 94.69 197 ARG A CA 1
ATOM 1663 C C . ARG A 1 197 ? 16.660 -8.791 -26.355 1.00 94.69 197 ARG A C 1
ATOM 1665 O O . ARG A 1 197 ? 17.526 -8.981 -27.204 1.00 94.69 197 ARG A O 1
ATOM 1672 N N . GLU A 1 198 ? 15.396 -8.529 -26.674 1.00 95.00 198 GLU A N 1
ATOM 1673 C CA . GLU A 1 198 ? 14.941 -8.362 -28.056 1.00 95.00 198 GLU A CA 1
ATOM 1674 C C . GLU A 1 198 ? 15.521 -7.093 -28.694 1.00 95.00 198 GLU A C 1
ATOM 1676 O O . GLU A 1 198 ? 16.033 -7.148 -29.812 1.00 95.00 198 GLU A O 1
ATOM 1681 N N . ARG A 1 199 ? 15.530 -5.970 -27.964 1.00 92.69 199 ARG A N 1
ATOM 1682 C CA . ARG A 1 199 ? 16.182 -4.729 -28.409 1.00 92.69 199 ARG A CA 1
ATOM 1683 C C . ARG A 1 199 ? 17.670 -4.928 -28.664 1.00 92.69 199 ARG A C 1
ATOM 1685 O O . ARG A 1 199 ? 18.156 -4.502 -29.707 1.00 92.69 199 ARG A O 1
ATOM 1692 N N . ASP A 1 200 ? 18.372 -5.602 -27.758 1.00 93.06 200 ASP A N 1
ATOM 1693 C CA . ASP A 1 200 ? 19.798 -5.897 -27.907 1.00 93.06 200 ASP A CA 1
ATOM 1694 C C . ASP A 1 200 ? 20.053 -6.820 -29.106 1.00 93.06 200 ASP A C 1
ATOM 1696 O O . ASP A 1 200 ? 21.013 -6.626 -29.853 1.00 93.06 200 ASP A O 1
ATOM 1700 N N . ARG A 1 201 ? 19.176 -7.805 -29.336 1.00 96.44 201 ARG A N 1
ATOM 1701 C CA . ARG A 1 201 ? 19.244 -8.674 -30.515 1.00 96.44 201 ARG A CA 1
ATOM 1702 C C . ARG A 1 201 ? 19.067 -7.876 -31.809 1.00 96.44 201 ARG A C 1
ATOM 1704 O O . ARG A 1 201 ? 19.897 -8.004 -32.703 1.00 96.44 201 ARG A O 1
ATOM 1711 N N . LEU A 1 202 ? 18.033 -7.041 -31.895 1.00 95.12 202 LEU A N 1
ATOM 1712 C CA . LEU A 1 202 ? 17.783 -6.183 -33.058 1.00 95.12 202 LEU A CA 1
ATOM 1713 C C . LEU A 1 202 ? 18.926 -5.187 -33.287 1.00 95.12 202 LEU A C 1
ATOM 1715 O O . LEU A 1 202 ? 19.281 -4.909 -34.430 1.00 95.12 202 LEU A O 1
ATOM 1719 N N . ALA A 1 203 ? 19.526 -4.658 -32.218 1.00 94.88 203 ALA A N 1
ATOM 1720 C CA . ALA A 1 203 ? 20.689 -3.783 -32.316 1.00 94.88 203 ALA A CA 1
ATOM 1721 C C . ALA A 1 203 ? 21.888 -4.511 -32.941 1.00 94.88 203 ALA A C 1
ATOM 1723 O O . ALA A 1 203 ? 22.481 -3.993 -33.884 1.00 94.88 203 ALA A O 1
ATOM 1724 N N . ARG A 1 204 ? 22.185 -5.738 -32.490 1.00 93.75 204 ARG A N 1
ATOM 1725 C CA . ARG A 1 204 ? 23.244 -6.575 -33.078 1.00 93.75 204 ARG A CA 1
ATOM 1726 C C . ARG A 1 204 ? 22.959 -6.949 -34.531 1.00 93.75 204 ARG A C 1
ATOM 1728 O O . ARG A 1 204 ? 23.878 -6.948 -35.340 1.00 93.75 204 ARG A O 1
ATOM 1735 N N . GLU A 1 205 ? 21.707 -7.248 -34.880 1.00 93.75 205 GLU A N 1
ATOM 1736 C CA . GLU A 1 205 ? 21.317 -7.527 -36.271 1.00 93.75 205 GLU A CA 1
ATOM 1737 C C . GLU A 1 205 ? 21.542 -6.296 -37.168 1.00 93.75 205 GLU A C 1
ATOM 1739 O O . GLU A 1 205 ? 22.136 -6.425 -38.237 1.00 93.75 205 GLU A O 1
ATOM 1744 N N . ARG A 1 206 ? 21.180 -5.090 -36.703 1.00 90.56 206 ARG A N 1
ATOM 1745 C CA . ARG A 1 206 ? 21.453 -3.829 -37.421 1.00 90.56 206 ARG A CA 1
ATOM 1746 C C . ARG A 1 206 ? 22.944 -3.522 -37.543 1.00 90.56 206 ARG A C 1
ATOM 1748 O O . ARG A 1 206 ? 23.373 -2.994 -38.564 1.00 90.56 206 ARG A O 1
ATOM 1755 N N . GLU A 1 207 ? 23.739 -3.800 -36.512 1.00 91.56 207 GLU A N 1
ATOM 1756 C CA . GLU A 1 207 ? 25.197 -3.651 -36.590 1.00 91.56 207 GLU A CA 1
ATOM 1757 C C . GLU A 1 207 ? 25.810 -4.634 -37.588 1.00 91.56 207 GLU A C 1
ATOM 1759 O O . GLU A 1 207 ? 26.610 -4.219 -38.425 1.00 91.56 207 GLU A O 1
ATOM 1764 N N . GLY A 1 208 ? 25.376 -5.897 -37.572 1.00 91.81 208 GLY A N 1
ATOM 1765 C CA . GLY A 1 208 ? 25.813 -6.900 -38.541 1.00 91.81 208 GLY A CA 1
ATOM 1766 C C . GLY A 1 208 ? 25.410 -6.556 -39.978 1.00 91.81 208 GLY A C 1
ATOM 1767 O O . GLY A 1 208 ? 26.175 -6.798 -40.908 1.00 91.81 208 GLY A O 1
ATOM 1768 N N . GLU A 1 209 ? 24.241 -5.950 -40.191 1.00 92.00 209 GLU A N 1
ATOM 1769 C CA . GLU A 1 209 ? 23.830 -5.466 -41.514 1.00 92.00 209 GLU A CA 1
ATOM 1770 C C . GLU A 1 209 ? 24.725 -4.323 -42.008 1.00 92.00 209 GLU A C 1
ATOM 1772 O O . GLU A 1 209 ? 25.207 -4.375 -43.140 1.00 92.00 209 GLU A O 1
ATOM 1777 N N . LYS A 1 210 ? 25.025 -3.344 -41.143 1.00 91.31 210 LYS A N 1
ATOM 1778 C CA . LYS A 1 210 ? 25.977 -2.262 -41.448 1.00 91.31 210 LYS A CA 1
ATOM 1779 C C . LYS A 1 210 ? 27.378 -2.796 -41.737 1.00 91.31 210 LYS A C 1
ATOM 1781 O O . LYS A 1 210 ? 28.084 -2.249 -42.580 1.00 91.31 210 LYS A O 1
ATOM 1786 N N . GLU A 1 211 ? 27.804 -3.846 -41.043 1.00 92.75 211 GLU A N 1
ATOM 1787 C CA . GLU A 1 211 ? 29.088 -4.496 -41.299 1.00 92.75 211 GLU A CA 1
ATOM 1788 C C . GLU A 1 211 ? 29.113 -5.171 -42.676 1.00 92.75 211 GLU A C 1
ATOM 1790 O O . GLU A 1 211 ? 30.019 -4.903 -43.462 1.00 92.75 211 GLU A O 1
ATOM 1795 N N . ARG A 1 212 ? 28.074 -5.941 -43.024 1.00 89.62 212 ARG A N 1
ATOM 1796 C CA . ARG A 1 212 ? 27.927 -6.543 -44.363 1.00 89.62 212 ARG A CA 1
ATOM 1797 C C . ARG A 1 212 ? 27.793 -5.501 -45.469 1.00 89.62 212 ARG A C 1
ATOM 1799 O O . ARG A 1 212 ? 28.186 -5.740 -46.605 1.00 89.62 212 ARG A O 1
ATOM 1806 N N . GLU A 1 213 ? 27.189 -4.353 -45.186 1.00 92.06 213 GLU A N 1
ATOM 1807 C CA . GLU A 1 213 ? 27.135 -3.233 -46.126 1.00 92.06 213 GLU A CA 1
ATOM 1808 C C . GLU A 1 213 ? 28.530 -2.644 -46.365 1.00 92.06 213 GLU A C 1
ATOM 1810 O O . GLU A 1 213 ? 28.930 -2.478 -47.515 1.00 92.06 213 GLU A O 1
ATOM 1815 N N . ARG A 1 214 ? 29.311 -2.415 -45.303 1.00 89.19 214 ARG A N 1
ATOM 1816 C CA . ARG A 1 214 ? 30.714 -1.984 -45.420 1.00 89.19 214 ARG A CA 1
ATOM 1817 C C . ARG A 1 214 ? 31.572 -3.011 -46.154 1.00 89.19 214 ARG A C 1
ATOM 1819 O O . ARG A 1 214 ? 32.458 -2.628 -46.910 1.00 89.19 214 ARG A O 1
ATOM 1826 N N . GLU A 1 215 ? 31.331 -4.301 -45.942 1.00 89.75 215 GLU A N 1
ATOM 1827 C CA . GLU A 1 215 ? 32.016 -5.374 -46.667 1.00 89.75 215 GLU A CA 1
ATOM 1828 C C . GLU A 1 215 ? 31.678 -5.342 -48.160 1.00 89.75 215 GLU A C 1
ATOM 1830 O O . GLU A 1 215 ? 32.592 -5.284 -48.978 1.00 89.75 215 GLU A O 1
ATOM 1835 N N . ARG A 1 216 ? 30.392 -5.229 -48.516 1.00 88.75 216 ARG A N 1
ATOM 1836 C CA . ARG A 1 216 ? 29.954 -5.050 -49.911 1.00 88.75 216 ARG A CA 1
ATOM 1837 C C . ARG A 1 216 ? 30.540 -3.796 -50.559 1.00 88.75 216 ARG A C 1
ATOM 1839 O O . ARG A 1 216 ? 30.906 -3.834 -51.728 1.00 88.75 216 ARG A O 1
ATOM 1846 N N . GLN A 1 217 ? 30.673 -2.697 -49.815 1.00 88.44 217 GLN A N 1
ATOM 1847 C CA . GLN A 1 217 ? 31.342 -1.488 -50.308 1.00 88.44 217 GLN A CA 1
ATOM 1848 C C . GLN A 1 217 ? 32.828 -1.735 -50.587 1.00 88.44 217 GLN A C 1
ATOM 1850 O O . GLN A 1 217 ? 33.316 -1.348 -51.645 1.00 88.44 217 GLN A O 1
ATOM 1855 N N . ARG A 1 218 ? 33.535 -2.425 -49.684 1.00 89.81 218 ARG A N 1
ATOM 1856 C CA . ARG A 1 218 ? 34.944 -2.798 -49.889 1.00 89.81 218 ARG A CA 1
ATOM 1857 C C . ARG A 1 218 ? 35.119 -3.773 -51.051 1.00 89.81 218 ARG A C 1
ATOM 1859 O O . ARG A 1 218 ? 36.107 -3.678 -51.766 1.00 89.81 218 ARG A O 1
ATOM 1866 N N . GLU A 1 219 ? 34.204 -4.720 -51.242 1.00 89.12 219 GLU A N 1
ATOM 1867 C CA . GLU A 1 219 ? 34.221 -5.618 -52.403 1.00 89.12 219 GLU A CA 1
ATOM 1868 C C . GLU A 1 219 ? 33.973 -4.858 -53.706 1.00 89.12 219 GLU A C 1
ATOM 1870 O O . GLU A 1 219 ? 34.707 -5.059 -54.670 1.00 89.12 219 GLU A O 1
ATOM 1875 N N . ALA A 1 220 ? 33.005 -3.939 -53.728 1.00 87.75 220 ALA A N 1
ATOM 1876 C CA . ALA A 1 220 ? 32.751 -3.088 -54.887 1.00 87.75 220 ALA A CA 1
ATOM 1877 C C . ALA A 1 220 ? 33.951 -2.181 -55.211 1.00 87.75 220 ALA A C 1
ATOM 1879 O O . ALA A 1 220 ? 34.277 -1.986 -56.378 1.00 87.75 220 ALA A O 1
ATOM 1880 N N . GLU A 1 221 ? 34.637 -1.654 -54.195 1.00 91.25 221 GLU A N 1
ATOM 1881 C CA . GLU A 1 221 ? 35.869 -0.880 -54.366 1.00 91.25 221 GLU A CA 1
ATOM 1882 C C . GLU A 1 221 ? 37.002 -1.738 -54.946 1.00 91.25 221 GLU A C 1
ATOM 1884 O O . GLU A 1 221 ? 37.643 -1.333 -55.912 1.00 91.25 221 GLU A O 1
ATOM 1889 N N . ARG A 1 222 ? 37.203 -2.959 -54.430 1.00 88.06 222 ARG A N 1
ATOM 1890 C CA . ARG A 1 222 ? 38.170 -3.911 -55.006 1.00 88.06 222 ARG A CA 1
ATOM 1891 C C . ARG A 1 222 ? 37.831 -4.261 -56.452 1.00 88.06 222 ARG A C 1
ATOM 1893 O O . ARG A 1 222 ? 38.736 -4.316 -57.273 1.00 88.06 222 ARG A O 1
ATOM 1900 N N . ALA A 1 223 ? 36.555 -4.474 -56.769 1.00 89.31 223 ALA A N 1
ATOM 1901 C CA . ALA A 1 223 ? 36.116 -4.767 -58.131 1.00 89.31 223 ALA A CA 1
ATOM 1902 C C . ALA A 1 223 ? 36.417 -3.601 -59.084 1.00 89.31 223 ALA A C 1
ATOM 1904 O O . ALA A 1 223 ? 36.935 -3.833 -60.169 1.00 89.31 223 ALA A O 1
ATOM 1905 N N . ARG A 1 224 ? 36.181 -2.355 -58.651 1.00 87.00 224 ARG A N 1
ATOM 1906 C CA . ARG A 1 224 ? 36.545 -1.158 -59.429 1.00 87.00 224 ARG A CA 1
ATOM 1907 C C . ARG A 1 224 ? 38.049 -1.041 -59.655 1.00 87.00 224 ARG A C 1
ATOM 1909 O O . ARG A 1 224 ? 38.457 -0.688 -60.751 1.00 87.00 224 ARG A O 1
ATOM 1916 N N . LEU A 1 225 ? 38.865 -1.348 -58.646 1.00 87.44 225 LEU A N 1
ATOM 1917 C CA . LEU A 1 225 ? 40.324 -1.332 -58.790 1.00 87.44 225 LEU A CA 1
ATOM 1918 C C . LEU A 1 225 ? 40.816 -2.393 -59.781 1.00 87.44 225 LEU A C 1
ATOM 1920 O O . LEU A 1 225 ? 41.708 -2.106 -60.571 1.00 87.44 225 LEU A O 1
ATOM 1924 N N . ILE A 1 226 ? 40.225 -3.591 -59.759 1.00 88.31 226 ILE A N 1
ATOM 1925 C CA . ILE A 1 226 ? 40.533 -4.650 -60.731 1.00 88.31 226 ILE A CA 1
ATOM 1926 C C . ILE A 1 226 ? 40.107 -4.216 -62.139 1.00 88.31 226 ILE A C 1
ATOM 1928 O O . ILE A 1 226 ? 40.874 -4.378 -63.079 1.00 88.31 226 ILE A O 1
ATOM 1932 N N . GLU A 1 227 ? 38.922 -3.622 -62.292 1.00 87.00 227 GLU A N 1
ATOM 1933 C CA . GLU A 1 227 ? 38.440 -3.118 -63.584 1.00 87.00 227 GLU A CA 1
ATOM 1934 C C . GLU A 1 227 ? 39.340 -1.999 -64.139 1.00 87.00 227 GLU A C 1
ATOM 1936 O O . GLU A 1 227 ? 39.670 -2.009 -65.323 1.00 87.00 227 GLU A O 1
ATOM 1941 N N . GLU A 1 228 ? 39.805 -1.082 -63.286 1.00 87.00 228 GLU A N 1
ATOM 1942 C CA . GLU A 1 228 ? 40.761 -0.034 -63.663 1.00 87.00 228 GLU A CA 1
ATOM 1943 C C . GLU A 1 228 ? 42.142 -0.615 -64.023 1.00 87.00 228 GLU A C 1
ATOM 1945 O O . GLU A 1 228 ? 42.800 -0.139 -64.950 1.00 87.00 228 GLU A O 1
ATOM 1950 N N . GLU A 1 229 ? 42.600 -1.657 -63.322 1.00 86.31 229 GLU A N 1
ATOM 1951 C CA . GLU A 1 229 ? 43.847 -2.354 -63.652 1.00 86.31 229 GLU A CA 1
ATOM 1952 C C . GLU A 1 229 ? 43.748 -3.084 -64.999 1.00 86.31 229 GLU A C 1
ATOM 1954 O O . GLU A 1 229 ? 44.640 -2.930 -65.836 1.00 86.31 229 GLU A O 1
ATOM 1959 N N . GLU A 1 230 ? 42.644 -3.792 -65.254 1.00 86.69 230 GLU A N 1
ATOM 1960 C CA . GLU A 1 230 ? 42.365 -4.417 -66.550 1.00 86.69 230 GLU A CA 1
ATOM 1961 C C . GLU A 1 230 ? 42.240 -3.376 -67.671 1.00 86.69 230 GLU A C 1
ATOM 1963 O O . GLU A 1 230 ? 42.689 -3.615 -68.791 1.00 86.69 230 GLU A O 1
ATOM 1968 N N . GLU A 1 231 ? 41.643 -2.210 -67.410 1.00 87.69 231 GLU A N 1
ATOM 1969 C CA . GLU A 1 231 ? 41.560 -1.130 -68.395 1.00 87.69 231 GLU A CA 1
ATOM 1970 C C . GLU A 1 231 ? 42.951 -0.594 -68.753 1.00 87.69 231 GLU A C 1
ATOM 1972 O O . GLU A 1 231 ? 43.275 -0.469 -69.937 1.00 87.69 231 GLU A O 1
ATOM 1977 N N . ARG A 1 232 ? 43.811 -0.370 -67.751 1.00 84.38 232 ARG A N 1
ATOM 1978 C CA . ARG A 1 232 ? 45.215 0.011 -67.968 1.00 84.38 232 ARG A CA 1
ATOM 1979 C C . ARG A 1 232 ? 45.998 -1.078 -68.699 1.00 84.38 232 ARG A C 1
ATOM 1981 O O . ARG A 1 232 ? 46.878 -0.765 -69.497 1.00 84.38 232 ARG A O 1
ATOM 1988 N N . GLU A 1 233 ? 45.712 -2.351 -68.446 1.00 87.00 233 GLU A N 1
ATOM 1989 C CA . GLU A 1 233 ? 46.336 -3.460 -69.170 1.00 87.00 233 GLU A CA 1
ATOM 1990 C C . GLU A 1 233 ? 45.899 -3.489 -70.641 1.00 87.00 233 GLU A C 1
ATOM 1992 O O . GLU A 1 233 ? 46.748 -3.565 -71.530 1.00 87.00 233 GLU A O 1
ATOM 1997 N N . ARG A 1 234 ? 44.601 -3.311 -70.918 1.00 83.25 234 ARG A N 1
ATOM 1998 C CA . ARG A 1 234 ? 44.076 -3.172 -72.288 1.00 83.25 234 ARG A CA 1
ATOM 1999 C C . ARG A 1 234 ? 44.659 -1.950 -72.997 1.00 83.25 234 ARG A C 1
ATOM 2001 O O . ARG A 1 234 ? 44.888 -1.998 -74.203 1.00 83.25 234 ARG A O 1
ATOM 2008 N N . GLU A 1 235 ? 44.903 -0.853 -72.283 1.00 85.19 235 GLU A N 1
ATOM 2009 C CA . GLU A 1 235 ? 45.574 0.328 -72.834 1.00 85.19 235 GLU A CA 1
ATOM 2010 C C . GLU A 1 235 ? 47.024 0.012 -73.222 1.00 85.19 235 GLU A C 1
ATOM 2012 O O . GLU A 1 235 ? 47.415 0.280 -74.358 1.00 85.19 235 GLU A O 1
ATOM 2017 N N . ARG A 1 236 ? 47.785 -0.663 -72.352 1.00 84.38 236 ARG A N 1
ATOM 2018 C CA . ARG A 1 236 ? 49.144 -1.136 -72.675 1.00 84.38 236 ARG A CA 1
ATOM 2019 C C . ARG A 1 236 ? 49.158 -2.100 -73.858 1.00 84.38 236 ARG A C 1
ATOM 2021 O O . ARG A 1 236 ? 50.071 -2.044 -74.676 1.00 84.38 236 ARG A O 1
ATOM 2028 N N . GLU A 1 237 ? 48.163 -2.975 -73.976 1.00 84.38 237 GLU A N 1
ATOM 2029 C CA . GLU A 1 237 ? 48.045 -3.889 -75.114 1.00 84.38 237 GLU A CA 1
ATOM 2030 C C . GLU A 1 237 ? 47.764 -3.128 -76.419 1.00 84.38 237 GLU A C 1
ATOM 2032 O O . GLU A 1 237 ? 48.382 -3.415 -77.447 1.00 84.38 237 GLU A O 1
ATOM 2037 N N . ARG A 1 238 ? 46.902 -2.102 -76.379 1.00 84.38 238 ARG A N 1
ATOM 2038 C CA . ARG A 1 238 ? 46.661 -1.204 -77.522 1.00 84.38 238 ARG A CA 1
ATOM 2039 C C . ARG A 1 238 ? 47.908 -0.408 -77.897 1.00 84.38 238 ARG A C 1
ATOM 2041 O O . ARG A 1 238 ? 48.193 -0.279 -79.085 1.00 84.38 238 ARG A O 1
ATOM 2048 N N . GLU A 1 239 ? 48.660 0.095 -76.921 1.00 83.56 239 GLU A N 1
ATOM 2049 C CA . GLU A 1 239 ? 49.930 0.784 -77.167 1.00 83.56 239 GLU A CA 1
ATOM 2050 C C . GLU A 1 239 ? 50.971 -0.156 -77.782 1.00 83.56 239 GLU A C 1
ATOM 2052 O O . GLU A 1 239 ? 51.582 0.192 -78.790 1.00 83.56 239 GLU A O 1
ATOM 2057 N N . ALA A 1 240 ? 51.120 -1.372 -77.251 1.00 83.12 240 ALA A N 1
ATOM 2058 C CA . ALA A 1 240 ? 52.025 -2.379 -77.799 1.00 83.12 240 ALA A CA 1
ATOM 2059 C C . ALA A 1 240 ? 51.610 -2.827 -79.213 1.00 83.12 240 ALA A C 1
ATOM 2061 O O . ALA A 1 240 ? 52.464 -3.084 -80.063 1.00 83.12 240 ALA A O 1
ATOM 2062 N N . ALA A 1 241 ? 50.307 -2.910 -79.498 1.00 84.69 241 ALA A N 1
ATOM 2063 C CA . ALA A 1 241 ? 49.796 -3.188 -80.837 1.00 84.69 241 ALA A CA 1
ATOM 2064 C C . ALA A 1 241 ? 50.091 -2.033 -81.808 1.00 84.69 241 ALA A C 1
ATOM 2066 O O . ALA A 1 241 ? 50.583 -2.279 -82.909 1.00 84.69 241 ALA A O 1
ATOM 2067 N N . ALA A 1 242 ? 49.869 -0.786 -81.384 1.00 83.38 242 ALA A N 1
ATOM 2068 C CA . ALA A 1 242 ? 50.207 0.399 -82.167 1.00 83.38 242 ALA A CA 1
ATOM 2069 C C . ALA A 1 242 ? 51.724 0.519 -82.403 1.00 83.38 242 ALA A C 1
ATOM 2071 O O . ALA A 1 242 ? 52.156 0.929 -83.477 1.00 83.38 242 ALA A O 1
ATOM 2072 N N . GLU A 1 243 ? 52.557 0.131 -81.435 1.00 86.12 243 GLU A N 1
ATOM 2073 C CA . GLU A 1 243 ? 54.012 0.078 -81.600 1.00 86.12 243 GLU A CA 1
ATOM 2074 C C . GLU A 1 243 ? 54.428 -0.984 -82.626 1.00 86.12 243 GLU A C 1
ATOM 2076 O O . GLU A 1 243 ? 55.233 -0.703 -83.515 1.00 86.12 243 GLU A O 1
ATOM 2081 N N . ARG A 1 244 ? 53.833 -2.183 -82.576 1.00 80.50 244 ARG A N 1
ATOM 2082 C CA . ARG A 1 244 ? 54.048 -3.221 -83.598 1.00 80.50 244 ARG A CA 1
ATOM 2083 C C . ARG A 1 244 ? 53.613 -2.757 -84.985 1.00 80.50 244 ARG A C 1
ATOM 2085 O O . ARG A 1 244 ? 54.300 -3.047 -85.959 1.00 80.50 244 ARG A O 1
ATOM 2092 N N . GLU A 1 245 ? 52.504 -2.031 -85.083 1.00 84.06 245 GLU A N 1
ATOM 2093 C CA . GLU A 1 245 ? 52.038 -1.455 -86.344 1.00 84.06 245 GLU A CA 1
ATOM 2094 C C . GLU A 1 245 ? 53.024 -0.414 -86.887 1.00 84.06 245 GLU A C 1
ATOM 2096 O O . GLU A 1 245 ? 53.397 -0.491 -88.056 1.00 84.06 245 GLU A O 1
ATOM 2101 N N . ARG A 1 246 ? 53.540 0.478 -86.032 1.00 83.25 246 ARG A N 1
ATOM 2102 C CA . ARG A 1 246 ? 54.597 1.435 -86.406 1.00 83.25 246 ARG A CA 1
ATOM 2103 C C . ARG A 1 246 ? 55.868 0.736 -86.878 1.00 83.25 246 ARG A C 1
ATOM 2105 O O . ARG A 1 246 ? 56.478 1.176 -87.845 1.00 83.25 246 ARG A O 1
ATOM 2112 N N . LEU A 1 247 ? 56.268 -0.361 -86.235 1.00 84.31 247 LEU A N 1
ATOM 2113 C CA . LEU A 1 247 ? 57.427 -1.146 -86.670 1.00 84.31 247 LEU A CA 1
ATOM 2114 C C . LEU A 1 247 ? 57.200 -1.779 -88.047 1.00 84.31 247 LEU A C 1
ATOM 2116 O O . LEU A 1 247 ? 58.090 -1.733 -88.892 1.00 84.31 247 LEU A O 1
ATOM 2120 N N . LEU A 1 248 ? 56.006 -2.317 -88.300 1.00 86.19 248 LEU A N 1
ATOM 2121 C CA . LEU A 1 248 ? 55.640 -2.842 -89.617 1.00 86.19 248 LEU A CA 1
ATOM 2122 C C . LEU A 1 248 ? 55.562 -1.735 -90.677 1.00 86.19 248 LEU A C 1
ATOM 2124 O O . LEU A 1 248 ? 55.882 -1.983 -91.837 1.00 86.19 248 LEU A O 1
ATOM 2128 N N . GLU A 1 249 ? 55.141 -0.527 -90.307 1.00 84.31 249 GLU A N 1
ATOM 2129 C CA . GLU A 1 249 ? 55.132 0.638 -91.194 1.00 84.31 249 GLU A CA 1
ATOM 2130 C C . GLU A 1 249 ? 56.555 1.070 -91.565 1.00 84.31 249 GLU A C 1
ATOM 2132 O O . GLU A 1 249 ? 56.844 1.215 -92.751 1.00 84.31 249 GLU A O 1
ATOM 2137 N N . VAL A 1 250 ? 57.467 1.150 -90.590 1.00 83.44 250 VAL A N 1
ATOM 2138 C CA . VAL A 1 250 ? 58.896 1.407 -90.834 1.00 83.44 250 VAL A CA 1
ATOM 2139 C C . VAL A 1 250 ? 59.512 0.307 -91.700 1.00 83.44 250 VAL A C 1
ATOM 2141 O O . VAL A 1 250 ? 60.235 0.611 -92.642 1.00 83.44 250 VAL A O 1
ATOM 2144 N N . GLU A 1 251 ? 59.192 -0.968 -91.458 1.00 85.31 251 GLU A N 1
ATOM 2145 C CA . GLU A 1 251 ? 59.681 -2.081 -92.285 1.00 85.31 251 GLU A CA 1
ATOM 2146 C C . GLU A 1 251 ? 59.150 -1.997 -93.729 1.00 85.31 251 GLU A C 1
ATOM 2148 O O . GLU A 1 251 ? 59.870 -2.274 -94.693 1.00 85.31 251 GLU A O 1
ATOM 2153 N N . ARG A 1 252 ? 57.885 -1.593 -93.911 1.00 80.88 252 ARG A N 1
ATOM 2154 C CA . ARG A 1 252 ? 57.301 -1.341 -95.239 1.00 80.88 252 ARG A CA 1
ATOM 2155 C C . ARG A 1 252 ? 57.969 -0.155 -95.923 1.00 80.88 252 ARG A C 1
ATOM 2157 O O . ARG A 1 252 ? 58.252 -0.244 -97.116 1.00 80.88 252 ARG A O 1
ATOM 2164 N N . GLU A 1 253 ? 58.230 0.924 -95.192 1.00 84.12 253 GLU A N 1
ATOM 2165 C CA . GLU A 1 253 ? 58.932 2.102 -95.698 1.00 84.12 253 GLU A CA 1
ATOM 2166 C C . GLU A 1 253 ? 60.375 1.761 -96.086 1.00 84.12 253 GLU A C 1
ATOM 2168 O O . GLU A 1 253 ? 60.832 2.155 -97.157 1.00 84.12 253 GLU A O 1
ATOM 2173 N N . GLU A 1 254 ? 61.070 0.953 -95.285 1.00 81.56 254 GLU A N 1
ATOM 2174 C CA . GLU A 1 254 ? 62.420 0.478 -95.573 1.00 81.56 254 GLU A CA 1
ATOM 2175 C C . GLU A 1 254 ? 62.442 -0.440 -96.801 1.00 81.56 254 GLU A C 1
ATOM 2177 O O . GLU A 1 254 ? 63.285 -0.268 -97.679 1.00 81.56 254 GLU A O 1
ATOM 2182 N N . LYS A 1 255 ? 61.466 -1.345 -96.945 1.00 82.06 255 LYS A N 1
ATOM 2183 C CA . LYS A 1 255 ? 61.283 -2.141 -98.172 1.00 82.06 255 LYS A CA 1
ATOM 2184 C C . LYS A 1 255 ? 61.028 -1.261 -99.393 1.00 82.06 255 LYS A C 1
ATOM 2186 O O . LYS A 1 255 ? 61.595 -1.521 -100.453 1.00 82.06 255 LYS A O 1
ATOM 2191 N N . LEU A 1 256 ? 60.220 -0.210 -99.256 1.00 80.56 256 LEU A N 1
ATOM 2192 C CA . LEU A 1 256 ? 59.991 0.761 -100.327 1.00 80.56 256 LEU A CA 1
ATOM 2193 C C . LEU A 1 256 ? 61.267 1.542 -100.654 1.00 80.56 256 LEU A C 1
ATOM 2195 O O . LEU A 1 256 ? 61.557 1.796 -101.820 1.00 80.56 256 LEU A O 1
ATOM 2199 N N . ARG A 1 257 ? 62.049 1.910 -99.638 1.00 80.12 257 ARG A N 1
ATOM 2200 C CA . ARG A 1 257 ? 63.329 2.599 -99.796 1.00 80.12 257 ARG A CA 1
ATOM 2201 C C . ARG A 1 257 ? 64.346 1.711 -100.503 1.00 80.12 257 ARG A C 1
ATOM 2203 O O . ARG A 1 257 ? 64.972 2.188 -101.440 1.00 80.12 257 ARG A O 1
ATOM 2210 N N . GLN A 1 258 ? 64.440 0.437 -100.128 1.00 77.44 258 GLN A N 1
ATOM 2211 C CA . GLN A 1 258 ? 65.262 -0.562 -100.812 1.00 77.44 258 GLN A CA 1
ATOM 2212 C C . GLN A 1 258 ? 64.786 -0.799 -102.248 1.00 77.44 258 GLN A C 1
ATOM 2214 O O . GLN A 1 258 ? 65.613 -0.968 -103.134 1.00 77.44 258 GLN A O 1
ATOM 2219 N N . GLN A 1 259 ? 63.476 -0.785 -102.517 1.00 79.44 259 GLN A N 1
ATOM 2220 C CA . GLN A 1 259 ? 62.966 -0.843 -103.891 1.00 79.44 259 GLN A CA 1
ATOM 2221 C C . GLN A 1 259 ? 63.389 0.380 -104.704 1.00 79.44 259 GLN A C 1
ATOM 2223 O O . GLN A 1 259 ? 63.916 0.207 -105.795 1.00 79.44 259 GLN A O 1
ATOM 2228 N N . ARG A 1 260 ? 63.237 1.594 -104.162 1.00 80.19 260 ARG A N 1
ATOM 2229 C CA . ARG A 1 260 ? 63.700 2.829 -104.819 1.00 80.19 260 ARG A CA 1
ATOM 2230 C C . ARG A 1 260 ? 65.217 2.886 -104.963 1.00 80.19 260 ARG A C 1
ATOM 2232 O O . ARG A 1 260 ? 65.727 3.563 -105.843 1.00 80.19 260 ARG A O 1
ATOM 2239 N N . GLU A 1 261 ? 65.962 2.267 -104.057 1.00 80.38 261 GLU A N 1
ATOM 2240 C CA . GLU A 1 261 ? 67.417 2.157 -104.153 1.00 80.38 261 GLU A CA 1
ATOM 2241 C C . GLU A 1 261 ? 67.812 1.175 -105.250 1.00 80.38 261 GLU A C 1
ATOM 2243 O O . GLU A 1 261 ? 68.550 1.570 -106.135 1.00 80.38 261 GLU A O 1
ATOM 2248 N N . ARG A 1 262 ? 67.204 -0.015 -105.305 1.00 77.94 262 ARG A N 1
ATOM 2249 C CA . ARG A 1 262 ? 67.376 -0.953 -106.427 1.00 77.94 262 ARG A CA 1
ATOM 2250 C C . ARG A 1 262 ? 66.961 -0.349 -107.764 1.00 77.94 262 ARG A C 1
ATOM 2252 O O . ARG A 1 262 ? 67.603 -0.609 -108.769 1.00 77.94 262 ARG A O 1
ATOM 2259 N N . GLU A 1 263 ? 65.894 0.442 -107.790 1.00 79.06 263 GLU A N 1
ATOM 2260 C CA . GLU A 1 263 ? 65.455 1.156 -108.989 1.00 79.06 263 GLU A CA 1
ATOM 2261 C C . GLU A 1 263 ? 66.475 2.220 -109.404 1.00 79.06 263 GLU A C 1
ATOM 2263 O O . GLU A 1 263 ? 66.826 2.279 -110.575 1.00 79.06 263 GLU A O 1
ATOM 2268 N N . ARG A 1 264 ? 67.026 2.978 -108.447 1.00 76.50 264 ARG A N 1
ATOM 2269 C CA . ARG A 1 264 ? 68.138 3.910 -108.690 1.00 76.50 264 ARG A CA 1
ATOM 2270 C C . ARG A 1 264 ? 69.439 3.214 -109.064 1.00 76.50 264 ARG A C 1
ATOM 2272 O O . ARG A 1 264 ? 70.235 3.795 -109.781 1.00 76.50 264 ARG A O 1
ATOM 2279 N N . ASP A 1 265 ? 69.689 2.006 -108.583 1.00 77.50 265 ASP A N 1
ATOM 2280 C CA . ASP A 1 265 ? 70.873 1.230 -108.946 1.00 77.50 265 ASP A CA 1
ATOM 2281 C C . ASP A 1 265 ? 70.728 0.659 -110.356 1.00 77.50 265 ASP A C 1
ATOM 2283 O O . ASP A 1 265 ? 71.681 0.712 -111.117 1.00 77.50 265 ASP A O 1
ATOM 2287 N N . LEU A 1 266 ? 69.527 0.223 -110.748 1.00 76.81 266 LEU A N 1
ATOM 2288 C CA . LEU A 1 266 ? 69.209 -0.124 -112.137 1.00 76.81 266 LEU A CA 1
ATOM 2289 C C . LEU A 1 266 ? 69.241 1.105 -113.055 1.00 76.81 266 LEU A C 1
ATOM 2291 O O . LEU A 1 266 ? 69.651 1.003 -114.206 1.00 76.81 266 LEU A O 1
ATOM 2295 N N . GLU A 1 267 ? 68.795 2.267 -112.575 1.00 79.44 267 GLU A N 1
ATOM 2296 C CA . GLU A 1 267 ? 68.904 3.538 -113.294 1.00 79.44 267 GLU A CA 1
ATOM 2297 C C . GLU A 1 267 ? 70.367 3.948 -113.449 1.00 79.44 267 GLU A C 1
ATOM 2299 O O . GLU A 1 267 ? 70.766 4.291 -114.552 1.00 79.44 267 GLU A O 1
ATOM 2304 N N . ARG A 1 268 ? 71.186 3.805 -112.401 1.00 73.94 268 ARG A N 1
ATOM 2305 C CA . ARG A 1 268 ? 72.637 4.006 -112.463 1.00 73.94 268 ARG A CA 1
ATOM 2306 C C . ARG A 1 268 ? 73.338 2.975 -113.331 1.00 73.94 268 ARG A C 1
ATOM 2308 O O . ARG A 1 268 ? 74.290 3.333 -113.994 1.00 73.94 268 ARG A O 1
ATOM 2315 N N . GLU A 1 269 ? 72.892 1.724 -113.381 1.00 73.62 269 GLU A N 1
ATOM 2316 C CA . GLU A 1 269 ? 73.415 0.746 -114.342 1.00 73.62 269 GLU A CA 1
ATOM 2317 C C . GLU A 1 269 ? 73.078 1.157 -115.774 1.00 73.62 269 GLU A C 1
ATOM 2319 O O . GLU A 1 269 ? 73.950 1.086 -116.629 1.00 73.62 269 GLU A O 1
ATOM 2324 N N . ARG A 1 270 ? 71.862 1.656 -116.033 1.00 71.69 270 ARG A N 1
ATOM 2325 C CA . ARG A 1 270 ? 71.496 2.222 -117.343 1.00 71.69 270 ARG A CA 1
ATOM 2326 C C . ARG A 1 270 ? 72.265 3.500 -117.658 1.00 71.69 270 ARG A C 1
ATOM 2328 O O . ARG A 1 270 ? 72.591 3.726 -118.815 1.00 71.69 270 ARG A O 1
ATOM 2335 N N . GLU A 1 271 ? 72.540 4.330 -116.657 1.00 72.19 271 GLU A N 1
ATOM 2336 C CA . GLU A 1 271 ? 73.335 5.550 -116.787 1.00 72.19 271 GLU A CA 1
ATOM 2337 C C . GLU A 1 271 ? 74.809 5.216 -117.009 1.00 72.19 271 GLU A C 1
ATOM 2339 O O . GLU A 1 271 ? 75.405 5.819 -117.876 1.00 72.19 271 GLU A O 1
ATOM 2344 N N . ILE A 1 272 ? 75.372 4.204 -116.345 1.00 67.06 272 ILE A N 1
ATOM 2345 C CA . ILE A 1 272 ? 76.725 3.684 -116.595 1.00 67.06 272 ILE A CA 1
ATOM 2346 C C . ILE A 1 272 ? 76.793 2.991 -117.959 1.00 67.06 272 ILE A C 1
ATOM 2348 O O . ILE A 1 272 ? 77.807 3.091 -118.636 1.00 67.06 272 ILE A O 1
ATOM 2352 N N . GLU A 1 273 ? 75.743 2.294 -118.393 1.00 63.34 273 GLU A N 1
ATOM 2353 C CA . GLU A 1 273 ? 75.651 1.694 -119.730 1.00 63.34 273 GLU A CA 1
ATOM 2354 C C . GLU A 1 273 ? 75.534 2.777 -120.820 1.00 63.34 273 GLU A C 1
ATOM 2356 O O . GLU A 1 273 ? 76.139 2.646 -121.884 1.00 63.34 273 GLU A O 1
ATOM 2361 N N . ALA A 1 274 ? 74.841 3.885 -120.534 1.00 59.81 274 ALA A N 1
ATOM 2362 C CA . ALA A 1 274 ? 74.786 5.073 -121.384 1.00 59.81 274 ALA A CA 1
ATOM 2363 C C . ALA A 1 274 ? 76.092 5.888 -121.342 1.00 59.81 274 ALA A C 1
ATOM 2365 O O . ALA A 1 274 ? 76.570 6.323 -122.382 1.00 59.81 274 ALA A O 1
ATOM 2366 N N . GLU A 1 275 ? 76.727 6.033 -120.179 1.00 58.94 275 GLU A N 1
ATOM 2367 C CA . GLU A 1 275 ? 78.027 6.681 -120.016 1.00 58.94 275 GLU A CA 1
ATOM 2368 C C . GLU A 1 275 ? 79.115 5.842 -120.680 1.00 58.94 275 GLU A C 1
ATOM 2370 O O . GLU A 1 275 ? 79.934 6.407 -121.379 1.00 58.94 275 GLU A O 1
ATOM 2375 N N . LEU A 1 276 ? 79.106 4.508 -120.600 1.00 55.41 276 LEU A N 1
ATOM 2376 C CA . LEU A 1 276 ? 80.007 3.641 -121.376 1.00 55.41 276 LEU A CA 1
ATOM 2377 C C . LEU A 1 276 ? 79.798 3.780 -122.892 1.00 55.41 276 LEU A C 1
ATOM 2379 O O . LEU A 1 276 ? 80.733 3.531 -123.651 1.00 55.41 276 LEU A O 1
ATOM 2383 N N . HIS A 1 277 ? 78.603 4.186 -123.329 1.00 53.38 277 HIS A N 1
ATOM 2384 C CA . HIS A 1 277 ? 78.297 4.500 -124.724 1.00 53.38 277 HIS A CA 1
ATOM 2385 C C . HIS A 1 277 ? 78.711 5.938 -125.116 1.00 53.38 277 HIS A C 1
ATOM 2387 O O . HIS A 1 277 ? 79.028 6.177 -126.279 1.00 53.38 277 HIS A O 1
ATOM 2393 N N . ASP A 1 278 ? 78.769 6.882 -124.172 1.00 44.94 278 ASP A N 1
ATOM 2394 C CA . ASP A 1 278 ? 79.135 8.289 -124.417 1.00 44.94 278 ASP A CA 1
ATOM 2395 C C . ASP A 1 278 ? 80.578 8.658 -123.985 1.00 44.94 278 ASP A C 1
ATOM 2397 O O . ASP A 1 278 ? 81.102 9.697 -124.392 1.00 44.94 278 ASP A O 1
ATOM 2401 N N . HIS A 1 279 ? 81.304 7.784 -123.275 1.00 41.62 279 HIS A N 1
ATOM 2402 C CA . HIS A 1 279 ? 82.704 7.987 -122.861 1.00 41.62 279 HIS A CA 1
ATOM 2403 C C . HIS A 1 279 ? 83.747 7.638 -123.947 1.00 41.62 279 HIS A C 1
ATOM 2405 O O . HIS A 1 279 ? 84.935 7.503 -123.643 1.00 41.62 279 HIS A O 1
ATOM 2411 N N . GLU A 1 280 ? 83.334 7.557 -125.221 1.00 41.09 280 GLU A N 1
ATOM 2412 C CA . GLU A 1 280 ? 84.225 7.710 -126.385 1.00 41.09 280 GLU A CA 1
ATOM 2413 C C . GLU A 1 280 ? 84.494 9.191 -126.738 1.00 41.09 280 GLU A C 1
ATOM 2415 O O . GLU A 1 280 ? 85.367 9.461 -127.563 1.00 41.09 280 GLU A O 1
ATOM 2420 N N . LEU A 1 281 ? 83.824 10.174 -126.111 1.00 39.88 281 LEU A N 1
ATOM 2421 C CA . LEU A 1 281 ? 84.056 11.600 -126.386 1.00 39.88 281 LEU A CA 1
ATOM 2422 C C . LEU A 1 281 ? 83.903 12.502 -125.143 1.00 39.88 281 LEU A C 1
ATOM 2424 O O . LEU A 1 281 ? 82.802 12.918 -124.805 1.00 39.88 281 LEU A O 1
ATOM 2428 N N . SER A 1 282 ? 85.046 12.945 -124.603 1.00 31.83 282 SER A N 1
ATOM 2429 C CA . SER A 1 282 ? 85.281 14.161 -123.783 1.00 31.83 282 SER A CA 1
ATOM 2430 C C . SER A 1 282 ? 85.824 13.951 -122.367 1.00 31.83 282 SER A C 1
ATOM 2432 O O . SER A 1 282 ? 85.261 13.269 -121.519 1.00 31.83 282 SER A O 1
ATOM 2434 N N . GLU A 1 283 ? 86.949 14.631 -122.143 1.00 30.42 283 GLU A N 1
ATOM 2435 C CA . GLU A 1 283 ? 87.679 14.806 -120.890 1.00 30.42 283 GLU A CA 1
ATOM 2436 C C . GLU A 1 283 ? 87.011 15.833 -119.940 1.00 30.42 283 GLU A C 1
ATOM 2438 O O . GLU A 1 283 ? 86.218 16.668 -120.385 1.00 30.42 283 GLU A O 1
ATOM 2443 N N . PRO A 1 284 ? 87.342 15.811 -118.630 1.00 36.28 284 PRO A N 1
ATOM 2444 C CA . PRO A 1 284 ? 86.527 16.395 -117.564 1.00 36.28 284 PRO A CA 1
ATOM 2445 C C . PRO A 1 284 ? 87.029 17.764 -117.065 1.00 36.28 284 PRO A C 1
ATOM 2447 O O . PRO A 1 284 ? 88.205 18.106 -117.194 1.00 36.28 284 PRO A O 1
ATOM 2450 N N . SER A 1 285 ? 86.155 18.542 -116.409 1.00 31.14 285 SER A N 1
ATOM 2451 C CA . SER A 1 285 ? 86.561 19.727 -115.632 1.00 31.14 285 SER A CA 1
ATOM 2452 C C . SER A 1 285 ? 85.689 20.003 -114.389 1.00 31.14 285 SER A C 1
ATOM 2454 O O . SER A 1 285 ? 84.479 19.813 -114.375 1.00 31.14 285 SER A O 1
ATOM 2456 N N . HIS A 1 286 ? 86.397 20.411 -113.332 1.00 29.39 286 HIS A N 1
ATOM 2457 C CA . HIS A 1 286 ? 86.082 20.607 -111.908 1.00 29.39 286 HIS A CA 1
ATOM 2458 C C . HIS A 1 286 ? 84.954 21.586 -111.500 1.00 29.39 286 HIS A C 1
ATOM 2460 O O . HIS A 1 286 ? 84.733 22.592 -112.168 1.00 29.39 286 HIS A O 1
ATOM 2466 N N . SER A 1 287 ? 84.380 21.393 -110.295 1.00 30.88 287 SER A N 1
ATOM 2467 C CA . SER A 1 287 ? 84.429 22.313 -109.111 1.00 30.88 287 SER A CA 1
ATOM 2468 C C . SER A 1 287 ? 83.281 22.016 -108.112 1.00 30.88 287 SER A C 1
ATOM 2470 O O . SER A 1 287 ? 82.121 21.950 -108.490 1.00 30.88 287 SER A O 1
ATOM 2472 N N . GLU A 1 288 ? 83.582 21.501 -106.912 1.00 30.81 288 GLU A N 1
ATOM 2473 C CA . GLU A 1 288 ? 83.644 22.196 -105.599 1.00 30.81 288 GLU A CA 1
ATOM 2474 C C . GLU A 1 288 ? 82.303 22.723 -105.034 1.00 30.81 288 GLU A C 1
ATOM 2476 O O . GLU A 1 288 ? 81.675 23.608 -105.602 1.00 30.81 288 GLU A O 1
ATOM 2481 N N . GLY A 1 289 ? 81.894 22.226 -103.851 1.00 32.97 289 GLY A N 1
ATOM 2482 C CA . GLY A 1 289 ? 80.664 22.682 -103.185 1.00 32.97 289 GLY A CA 1
ATOM 2483 C C . GLY A 1 289 ? 80.313 22.015 -101.848 1.00 32.97 289 GLY A C 1
ATOM 2484 O O . GLY A 1 289 ? 79.250 21.430 -101.696 1.00 32.97 289 GLY A O 1
ATOM 2485 N N . SER A 1 290 ? 81.233 22.095 -100.892 1.00 42.44 290 SER A N 1
ATOM 2486 C CA . SER A 1 290 ? 81.090 22.051 -99.425 1.00 42.44 290 SER A CA 1
ATOM 2487 C C . SER A 1 290 ? 79.672 22.177 -98.821 1.00 42.44 290 SER A C 1
ATOM 2489 O O . SER A 1 290 ? 78.996 23.163 -99.090 1.00 42.44 290 SER A O 1
ATOM 2491 N N . GLN A 1 291 ? 79.308 21.323 -97.848 1.00 40.66 291 GLN A N 1
ATOM 2492 C CA . GLN A 1 291 ? 79.042 21.750 -96.454 1.00 40.66 291 GLN A CA 1
ATOM 2493 C C . GLN A 1 291 ? 78.640 20.594 -95.517 1.00 40.66 291 GLN A C 1
ATOM 2495 O O . GLN A 1 291 ? 77.630 19.916 -95.667 1.00 40.66 291 GLN A O 1
ATOM 2500 N N . SER A 1 292 ? 79.474 20.437 -94.495 1.00 38.06 292 SER A N 1
ATOM 2501 C CA . SER A 1 292 ? 79.333 19.645 -93.278 1.00 38.06 292 SER A CA 1
ATOM 2502 C C . SER A 1 292 ? 78.460 20.346 -92.232 1.00 38.06 292 SER A C 1
ATOM 2504 O O . SER A 1 292 ? 78.767 21.500 -91.949 1.00 38.06 292 SER A O 1
ATOM 2506 N N . VAL A 1 293 ? 77.533 19.654 -91.550 1.00 39.97 293 VAL A N 1
ATOM 2507 C CA . VAL A 1 293 ? 77.289 19.844 -90.098 1.00 39.97 293 VAL A CA 1
ATOM 2508 C C . VAL A 1 293 ? 76.677 18.574 -89.480 1.00 39.97 293 VAL A C 1
ATOM 2510 O O . VAL A 1 293 ? 75.619 18.104 -89.892 1.00 39.97 293 VAL A O 1
ATOM 2513 N N . SER A 1 294 ? 77.351 18.037 -88.465 1.00 41.16 294 SER A N 1
ATOM 2514 C CA . SER A 1 294 ? 76.899 16.966 -87.569 1.00 41.16 294 SER A CA 1
ATOM 2515 C C . SER A 1 294 ? 75.724 17.392 -86.666 1.00 41.16 294 SER A C 1
ATOM 2517 O O . SER A 1 294 ? 75.638 18.564 -86.302 1.00 41.16 294 SER A O 1
ATOM 2519 N N . PRO A 1 295 ? 74.877 16.466 -86.184 1.00 56.53 295 PRO A N 1
ATOM 2520 C CA . PRO A 1 295 ? 73.889 16.755 -85.147 1.00 56.53 295 PRO A CA 1
ATOM 2521 C C . PRO A 1 295 ? 74.488 16.545 -83.745 1.00 56.53 295 PRO A C 1
ATOM 2523 O O . PRO A 1 295 ? 75.198 15.561 -83.522 1.00 56.53 295 PRO A O 1
ATOM 2526 N N . PRO A 1 296 ? 74.161 17.404 -82.763 1.00 47.06 296 PRO A N 1
ATOM 2527 C CA . PRO A 1 296 ? 74.019 16.867 -81.417 1.00 47.06 296 PRO A CA 1
ATOM 2528 C C . PRO A 1 296 ? 72.795 17.407 -80.666 1.00 47.06 296 PRO A C 1
ATOM 2530 O O . PRO A 1 296 ? 72.490 18.593 -80.682 1.00 47.06 296 PRO A O 1
ATOM 2533 N N . ALA A 1 297 ? 72.157 16.469 -79.967 1.00 41.56 297 ALA A N 1
ATOM 2534 C CA . ALA A 1 297 ? 71.675 16.569 -78.591 1.00 41.56 297 ALA A CA 1
ATOM 2535 C C . ALA A 1 297 ? 70.821 17.781 -78.171 1.00 41.56 297 ALA A C 1
ATOM 2537 O O . ALA A 1 297 ? 71.272 18.920 -78.128 1.00 41.56 297 ALA A O 1
ATOM 2538 N N . GLY A 1 298 ? 69.627 17.487 -77.646 1.00 38.62 298 GLY A N 1
ATOM 2539 C CA . GLY A 1 298 ? 68.948 18.418 -76.743 1.00 38.62 298 GLY A CA 1
ATOM 2540 C C . GLY A 1 298 ? 67.437 18.298 -76.738 1.00 38.62 298 GLY A C 1
ATOM 2541 O O . GLY A 1 298 ? 66.733 19.230 -77.115 1.00 38.62 298 GLY A O 1
ATOM 2542 N N . TYR A 1 299 ? 66.939 17.143 -76.312 1.00 45.75 299 TYR A N 1
ATOM 2543 C CA . TYR A 1 299 ? 65.528 16.897 -76.039 1.00 45.75 299 TYR A CA 1
ATOM 2544 C C . TYR A 1 299 ? 64.970 17.968 -75.080 1.00 45.75 299 TYR A C 1
ATOM 2546 O O . TYR A 1 299 ? 65.508 18.190 -73.995 1.00 45.75 299 TYR A O 1
ATOM 2554 N N . ARG A 1 300 ? 63.891 18.645 -75.486 1.00 42.53 300 ARG A N 1
ATOM 2555 C CA . ARG A 1 300 ? 63.155 19.619 -74.666 1.00 42.53 300 ARG A CA 1
ATOM 2556 C C . ARG A 1 300 ? 62.380 18.895 -73.551 1.00 42.53 300 ARG A C 1
ATOM 2558 O O . ARG A 1 300 ? 61.515 18.087 -73.891 1.00 42.53 300 ARG A O 1
ATOM 2565 N N . PRO A 1 301 ? 62.546 19.224 -72.256 1.00 45.56 301 PRO A N 1
ATOM 2566 C CA . PRO A 1 301 ? 61.524 18.913 -71.273 1.00 45.56 301 PRO A CA 1
ATOM 2567 C C . PRO A 1 301 ? 60.401 19.939 -71.432 1.00 45.56 301 PRO A C 1
ATOM 2569 O O . PRO A 1 301 ? 60.551 21.130 -71.164 1.00 45.56 301 PRO A O 1
ATOM 2572 N N . ARG A 1 302 ? 59.261 19.463 -71.925 1.00 39.44 302 ARG A N 1
ATOM 2573 C CA . ARG A 1 302 ? 58.004 20.202 -71.977 1.00 39.44 302 ARG A CA 1
ATOM 2574 C C . ARG A 1 302 ? 57.479 20.294 -70.539 1.00 39.44 302 ARG A C 1
ATOM 2576 O O . ARG A 1 302 ? 56.720 19.433 -70.109 1.00 39.44 302 ARG A O 1
ATOM 2583 N N . THR A 1 303 ? 57.882 21.313 -69.781 1.00 47.12 303 THR A N 1
ATOM 2584 C CA . THR A 1 303 ? 57.149 21.712 -68.573 1.00 47.12 303 THR A CA 1
ATOM 2585 C C . THR A 1 303 ? 55.810 22.279 -69.024 1.00 47.12 303 THR A C 1
ATOM 2587 O O . THR A 1 303 ? 55.642 23.467 -69.291 1.00 47.12 303 THR A O 1
ATOM 2590 N N . ARG A 1 304 ? 54.832 21.385 -69.171 1.00 41.62 304 ARG A N 1
ATOM 2591 C CA . ARG A 1 304 ? 53.429 21.766 -69.206 1.00 41.62 304 ARG A CA 1
ATOM 2592 C C . ARG A 1 304 ? 53.103 22.236 -67.790 1.00 41.62 304 ARG A C 1
ATOM 2594 O O . ARG A 1 304 ? 52.744 21.432 -66.938 1.00 41.62 304 ARG A O 1
ATOM 2601 N N . TYR A 1 305 ? 53.275 23.534 -67.544 1.00 48.22 305 TYR A N 1
ATOM 2602 C CA . TYR A 1 305 ? 52.438 24.234 -66.5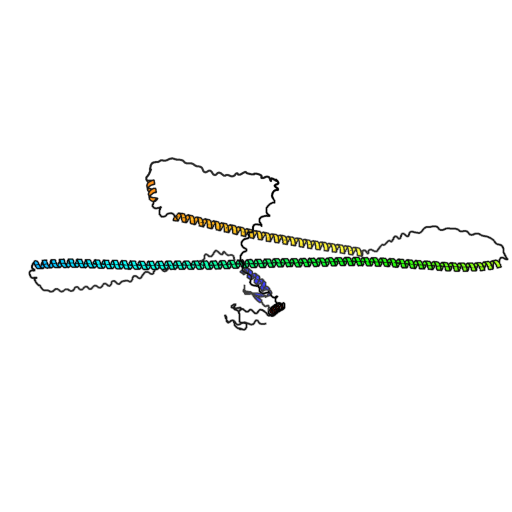80 1.00 48.22 305 TYR A CA 1
ATOM 2603 C C . TYR A 1 305 ? 51.003 24.019 -67.060 1.00 48.22 305 TYR A C 1
ATOM 2605 O O . TYR A 1 305 ? 50.516 24.686 -67.970 1.00 48.22 305 TYR A O 1
ATOM 2613 N N . GLY A 1 306 ? 50.372 22.973 -66.534 1.00 42.72 306 GLY A N 1
ATOM 2614 C CA . GLY A 1 306 ? 48.931 22.906 -66.484 1.00 42.72 306 GLY A CA 1
ATOM 2615 C C . GLY A 1 306 ? 48.507 23.945 -65.466 1.00 42.72 306 GLY A C 1
ATOM 2616 O O . GLY A 1 306 ? 48.358 23.620 -64.294 1.00 42.72 306 GLY A O 1
ATOM 2617 N N . ASP A 1 307 ? 48.331 25.181 -65.930 1.00 48.31 307 ASP A N 1
ATOM 2618 C CA . ASP A 1 307 ? 47.271 26.045 -65.427 1.00 48.31 307 ASP A CA 1
ATOM 2619 C C . ASP A 1 307 ? 45.960 25.278 -65.626 1.00 48.31 307 ASP A C 1
ATOM 2621 O O . ASP A 1 307 ? 45.232 25.432 -66.604 1.00 48.31 307 ASP A O 1
ATOM 2625 N N . GLY A 1 308 ? 45.703 24.354 -64.705 1.00 44.75 308 GLY A N 1
ATOM 2626 C CA . GLY A 1 308 ? 44.376 23.887 -64.392 1.00 44.75 308 GLY A CA 1
ATOM 2627 C C . GLY A 1 308 ? 43.739 24.958 -63.532 1.00 44.75 308 GLY A C 1
ATOM 2628 O O . GLY A 1 308 ? 43.496 24.741 -62.351 1.00 44.75 308 GLY A O 1
ATOM 2629 N N . THR A 1 309 ? 43.445 26.110 -64.132 1.00 52.47 309 THR A N 1
ATOM 2630 C CA . THR A 1 309 ? 42.272 26.893 -63.759 1.00 52.47 309 THR A CA 1
ATOM 2631 C C . THR A 1 309 ? 41.053 26.017 -64.052 1.00 52.47 309 THR A C 1
ATOM 2633 O O . THR A 1 309 ? 40.294 26.235 -64.992 1.00 52.47 309 THR A O 1
ATOM 2636 N N . SER A 1 310 ? 40.883 24.954 -63.256 1.00 48.59 310 SER A N 1
ATOM 2637 C CA . SER A 1 310 ? 39.589 24.326 -63.081 1.00 48.59 310 SER A CA 1
ATOM 2638 C C . SER A 1 310 ? 38.705 25.454 -62.594 1.00 48.59 310 SER A C 1
ATOM 2640 O O . SER A 1 310 ? 38.963 26.010 -61.524 1.00 48.59 310 SER A O 1
ATOM 2642 N N . GLY A 1 311 ? 37.739 25.845 -63.421 1.00 49.59 311 GLY A N 1
ATOM 2643 C CA . GLY A 1 311 ? 36.661 26.721 -63.016 1.00 49.59 311 GLY A CA 1
ATOM 2644 C C . GLY A 1 311 ? 35.967 26.089 -61.820 1.00 49.59 311 GLY A C 1
ATOM 2645 O O . GLY A 1 311 ? 35.014 25.335 -61.975 1.00 49.59 311 GLY A O 1
ATOM 2646 N N . PHE A 1 312 ? 36.474 26.374 -60.624 1.00 44.78 312 PHE A N 1
ATOM 2647 C CA . PHE A 1 312 ? 35.687 26.361 -59.414 1.00 44.78 312 PHE A CA 1
ATOM 2648 C C . PHE A 1 312 ? 34.698 27.497 -59.621 1.00 44.78 312 PHE A C 1
ATOM 2650 O O . PHE A 1 312 ? 35.002 28.671 -59.412 1.00 44.78 312 PHE A O 1
ATOM 2657 N N . SER A 1 313 ? 33.549 27.142 -60.192 1.00 52.53 313 SER A N 1
ATOM 2658 C CA . SER A 1 313 ? 32.404 28.027 -60.268 1.00 52.53 313 SER A CA 1
ATOM 2659 C C . SER A 1 313 ? 32.173 28.573 -58.866 1.00 52.53 313 SER A C 1
ATOM 2661 O O . SER A 1 313 ? 31.908 27.813 -57.940 1.00 52.53 313 SER A O 1
ATOM 2663 N N . VAL A 1 314 ? 32.267 29.894 -58.724 1.00 54.91 314 VAL A N 1
ATOM 2664 C CA . VAL A 1 314 ? 32.008 30.657 -57.488 1.00 54.91 314 VAL A CA 1
ATOM 2665 C C . VAL A 1 314 ? 30.615 30.346 -56.899 1.00 54.91 314 VAL A C 1
ATOM 2667 O O . VAL A 1 314 ? 30.327 30.643 -55.744 1.00 54.91 314 VAL A O 1
ATOM 2670 N N . GLU A 1 315 ? 29.747 29.697 -57.676 1.00 57.97 315 GLU A N 1
ATOM 2671 C CA . GLU A 1 315 ? 28.457 29.160 -57.242 1.00 57.97 315 GLU A CA 1
ATOM 2672 C C . GLU A 1 315 ? 28.594 27.978 -56.261 1.00 57.97 315 GLU A C 1
ATOM 2674 O O . GLU A 1 315 ? 27.855 27.934 -55.283 1.00 57.97 315 GLU A O 1
ATOM 2679 N N . GLY A 1 316 ? 29.594 27.099 -56.410 1.00 59.59 316 GLY A N 1
ATOM 2680 C CA . GLY A 1 316 ? 29.788 25.949 -55.513 1.00 59.59 316 GLY A CA 1
ATOM 2681 C C . GLY A 1 316 ? 30.272 26.317 -54.103 1.00 59.59 316 GLY A C 1
ATOM 2682 O O . GLY A 1 316 ? 29.988 25.607 -53.142 1.00 59.59 316 GLY A O 1
ATOM 2683 N N . GLU A 1 317 ? 30.960 27.452 -53.945 1.00 69.62 317 GLU A N 1
ATOM 2684 C CA . GLU A 1 317 ? 31.384 27.941 -52.624 1.00 69.62 317 GLU A CA 1
ATOM 2685 C C . GLU A 1 317 ? 30.211 28.513 -51.815 1.00 69.62 317 GLU A C 1
ATOM 2687 O O . GLU A 1 317 ? 30.204 28.419 -50.589 1.00 69.62 317 GLU A O 1
ATOM 2692 N N . ARG A 1 318 ? 29.190 29.067 -52.482 1.00 75.50 318 ARG A N 1
ATOM 2693 C CA . ARG A 1 318 ? 27.988 29.582 -51.805 1.00 75.50 318 ARG A CA 1
ATOM 2694 C C . ARG A 1 318 ? 27.120 28.456 -51.256 1.00 75.50 318 ARG A C 1
ATOM 2696 O O . ARG A 1 318 ? 26.608 28.584 -50.146 1.00 75.50 318 ARG A O 1
ATOM 2703 N N . ASP A 1 319 ? 27.018 27.354 -51.992 1.00 81.38 319 ASP A N 1
ATOM 2704 C CA . ASP A 1 319 ? 26.244 26.188 -51.566 1.00 81.38 319 ASP A CA 1
ATOM 2705 C C . ASP A 1 319 ? 26.892 25.485 -50.363 1.00 81.38 319 ASP A C 1
ATOM 2707 O O . ASP A 1 319 ? 26.200 25.135 -49.408 1.00 81.38 319 ASP A O 1
ATOM 2711 N N . LEU A 1 320 ? 28.227 25.380 -50.337 1.00 84.94 320 LEU A N 1
ATOM 2712 C CA . LEU A 1 320 ? 28.967 24.839 -49.189 1.00 84.94 320 LEU A CA 1
ATOM 2713 C C . LEU A 1 320 ? 28.796 25.690 -47.924 1.00 84.94 320 LEU A C 1
ATOM 2715 O O . LEU A 1 320 ? 28.635 25.145 -46.834 1.00 84.94 320 LEU A O 1
ATOM 2719 N N . VAL A 1 321 ? 28.806 27.021 -48.044 1.00 89.25 321 VAL A N 1
ATOM 2720 C CA . VAL A 1 321 ? 28.582 27.909 -46.891 1.00 89.25 321 VAL A CA 1
ATOM 2721 C C . VAL A 1 321 ? 27.155 27.759 -46.356 1.00 89.25 321 VAL A C 1
ATOM 2723 O O . VAL A 1 321 ? 26.983 27.635 -45.144 1.00 89.25 321 VAL A O 1
ATOM 2726 N N . ALA A 1 322 ? 26.149 27.682 -47.232 1.00 90.12 322 ALA A N 1
ATOM 2727 C CA . ALA A 1 322 ? 24.763 27.454 -46.825 1.00 90.12 322 ALA A CA 1
ATOM 2728 C C . ALA A 1 322 ? 24.568 26.083 -46.148 1.00 90.12 322 ALA A C 1
ATOM 2730 O O . ALA A 1 322 ? 23.841 25.971 -45.161 1.00 90.12 322 ALA A O 1
ATOM 2731 N N . GLU A 1 323 ? 25.244 25.037 -46.630 1.00 91.50 323 GLU A N 1
ATOM 2732 C CA . GLU A 1 323 ? 25.192 23.706 -46.019 1.00 91.50 323 GLU A CA 1
ATOM 2733 C C . GLU A 1 323 ? 25.865 23.679 -44.635 1.00 91.50 323 GLU A C 1
ATOM 2735 O O . GLU A 1 323 ? 25.331 23.082 -43.697 1.00 91.50 323 GLU A O 1
ATOM 2740 N N . ILE A 1 324 ? 26.982 24.396 -44.467 1.00 93.56 324 ILE A N 1
ATOM 2741 C CA . ILE A 1 324 ? 27.651 24.565 -43.168 1.00 93.56 324 ILE A CA 1
ATOM 2742 C C . ILE A 1 324 ? 26.755 25.335 -42.184 1.00 93.56 324 ILE A C 1
ATOM 2744 O O . ILE A 1 324 ? 26.661 24.948 -41.016 1.00 93.56 324 ILE A O 1
ATOM 2748 N N . GLU A 1 325 ? 26.067 26.389 -42.631 1.00 95.38 325 GLU A N 1
ATOM 2749 C CA . GLU A 1 325 ? 25.125 27.148 -41.797 1.00 95.38 325 GLU A CA 1
ATOM 2750 C C . GLU A 1 325 ? 23.933 26.287 -41.359 1.00 95.38 325 GLU A C 1
ATOM 2752 O O . GLU A 1 325 ? 23.634 26.221 -40.166 1.00 95.38 325 GLU A O 1
ATOM 2757 N N . LEU A 1 326 ? 23.321 25.533 -42.278 1.00 95.31 326 LEU A N 1
ATOM 2758 C CA . LEU A 1 326 ? 22.236 24.601 -41.953 1.00 95.31 326 LEU A CA 1
ATOM 2759 C C . LEU A 1 326 ? 22.693 23.472 -41.018 1.00 95.31 326 LEU A C 1
ATOM 2761 O O . LEU A 1 326 ? 21.940 23.056 -40.135 1.00 95.31 326 LEU A O 1
ATOM 2765 N N . SER A 1 327 ? 23.920 22.970 -41.185 1.00 95.38 327 SER A N 1
ATOM 2766 C CA . SER A 1 327 ? 24.498 21.978 -40.273 1.00 95.38 327 SER A CA 1
ATOM 2767 C C . SER A 1 327 ? 24.668 22.558 -38.870 1.00 95.38 327 SER A C 1
ATOM 2769 O O . SER A 1 327 ? 24.295 21.916 -37.888 1.00 95.38 327 SER A O 1
ATOM 2771 N N . ARG A 1 328 ? 25.156 23.798 -38.763 1.00 97.12 328 ARG A N 1
ATOM 2772 C CA . ARG A 1 328 ? 25.311 24.493 -37.483 1.00 97.12 328 ARG A CA 1
ATOM 2773 C C . ARG A 1 328 ? 23.965 24.759 -36.807 1.00 97.12 328 ARG A C 1
ATOM 2775 O O . ARG A 1 328 ? 23.844 24.545 -35.605 1.00 97.12 328 ARG A O 1
ATOM 2782 N N . GLU A 1 329 ? 22.942 25.164 -37.556 1.00 96.75 329 GLU A N 1
ATOM 2783 C CA . GLU A 1 329 ? 21.587 25.345 -37.019 1.00 96.75 329 GLU A CA 1
ATOM 2784 C C . GLU A 1 329 ? 20.994 24.031 -36.491 1.00 96.75 329 GLU A C 1
ATOM 2786 O O . GLU A 1 329 ? 20.380 24.017 -35.421 1.00 96.75 329 GLU A O 1
ATOM 2791 N N . ARG A 1 330 ? 21.218 22.909 -37.191 1.00 96.62 330 ARG A N 1
ATOM 2792 C CA . ARG A 1 330 ? 20.800 21.578 -36.720 1.00 96.62 330 ARG A CA 1
ATOM 2793 C C . ARG A 1 330 ? 21.529 21.170 -35.446 1.00 96.62 330 ARG A C 1
ATOM 2795 O O . ARG A 1 330 ? 20.881 20.707 -34.512 1.00 96.62 330 ARG A O 1
ATOM 2802 N N . GLU A 1 331 ? 22.842 21.377 -35.371 1.00 96.50 331 GLU A N 1
ATOM 2803 C CA . GLU A 1 331 ? 23.618 21.106 -34.156 1.00 96.50 331 GLU A CA 1
ATOM 2804 C C . GLU A 1 331 ? 23.155 21.973 -32.977 1.00 96.50 331 GLU A C 1
ATOM 2806 O O . GLU A 1 331 ? 23.006 21.476 -31.857 1.00 96.50 331 GLU A O 1
ATOM 2811 N N . GLU A 1 332 ? 22.859 23.253 -33.216 1.00 97.19 332 GLU A N 1
ATOM 2812 C CA . GLU A 1 332 ? 22.304 24.146 -32.199 1.00 97.19 332 GLU A CA 1
ATOM 2813 C C . GLU A 1 332 ? 20.899 23.709 -31.755 1.00 97.19 332 GLU A C 1
ATOM 2815 O O . GLU A 1 332 ? 20.589 23.751 -30.560 1.00 97.19 332 GLU A O 1
ATOM 2820 N N . GLN A 1 333 ? 20.052 23.248 -32.678 1.00 96.69 333 GLN A N 1
ATOM 2821 C CA . GLN A 1 333 ? 18.732 22.714 -32.348 1.00 96.69 333 GLN A CA 1
ATOM 2822 C C . GLN A 1 333 ? 18.839 21.420 -31.531 1.00 96.69 333 GLN A C 1
ATOM 2824 O O . GLN A 1 333 ? 18.201 21.305 -30.482 1.00 96.69 333 GLN A O 1
ATOM 2829 N N . GLU A 1 334 ? 19.694 20.481 -31.936 1.00 96.69 334 GLU A N 1
ATOM 2830 C CA . GLU A 1 334 ? 19.955 19.262 -31.171 1.00 96.69 334 GLU A CA 1
ATOM 2831 C C . GLU A 1 334 ? 20.511 19.575 -29.777 1.00 96.69 334 GLU A C 1
ATOM 2833 O O . GLU A 1 334 ? 20.118 18.945 -28.792 1.00 96.69 334 GLU A O 1
ATOM 2838 N N . ALA A 1 335 ? 21.400 20.564 -29.657 1.00 96.19 335 ALA A N 1
ATOM 2839 C CA . ALA A 1 335 ? 21.926 21.001 -28.369 1.00 96.19 335 ALA A CA 1
ATOM 2840 C C . ALA A 1 335 ? 20.815 21.562 -27.465 1.00 96.19 335 ALA A C 1
ATOM 2842 O O . ALA A 1 3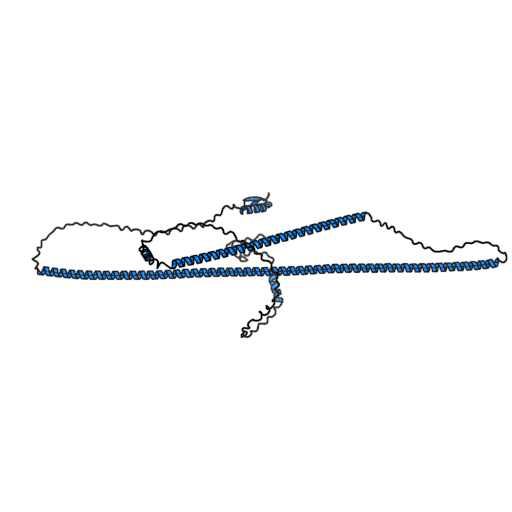35 ? 20.769 21.231 -26.276 1.00 96.19 335 ALA A O 1
ATOM 2843 N N . ARG A 1 336 ? 19.878 22.346 -28.018 1.00 97.44 336 ARG A N 1
ATOM 2844 C CA . ARG A 1 336 ? 18.703 22.852 -27.286 1.00 97.44 336 ARG A CA 1
ATOM 2845 C C . ARG A 1 336 ? 17.777 21.722 -26.843 1.00 97.44 336 ARG A C 1
ATOM 2847 O O . ARG A 1 336 ? 17.332 21.723 -25.697 1.00 97.44 336 ARG A O 1
ATOM 2854 N N . GLU A 1 337 ? 17.525 20.736 -27.697 1.00 96.81 337 GLU A N 1
ATOM 2855 C CA . GLU A 1 337 ? 16.696 19.574 -27.355 1.00 96.81 337 GLU A CA 1
ATOM 2856 C C . GLU A 1 337 ? 17.350 18.700 -26.275 1.00 96.81 337 GLU A C 1
ATOM 2858 O O . GLU A 1 337 ? 16.688 18.291 -25.316 1.00 96.81 337 GLU A O 1
ATOM 2863 N N . ARG A 1 338 ? 18.669 18.474 -26.359 1.00 96.81 338 ARG A N 1
ATOM 2864 C CA . ARG A 1 338 ? 19.434 17.766 -25.319 1.00 96.81 338 ARG A CA 1
ATOM 2865 C C . ARG A 1 338 ? 19.410 18.523 -23.991 1.00 96.81 338 ARG A C 1
ATOM 2867 O O . ARG A 1 338 ? 19.214 17.895 -22.950 1.00 96.81 338 ARG A O 1
ATOM 2874 N N . ALA A 1 339 ? 19.555 19.849 -24.016 1.00 96.38 339 ALA A N 1
ATOM 2875 C CA . ALA A 1 339 ? 19.458 20.690 -22.824 1.00 96.38 339 ALA A CA 1
ATOM 2876 C C . ALA A 1 339 ? 18.050 20.645 -22.203 1.00 96.38 339 ALA A C 1
ATOM 2878 O O . ALA A 1 339 ? 17.922 20.443 -20.996 1.00 96.38 339 ALA A O 1
ATOM 2879 N N . ALA A 1 340 ? 16.995 20.727 -23.018 1.00 96.44 340 ALA A N 1
ATOM 2880 C CA . ALA A 1 340 ? 15.611 20.625 -22.556 1.00 96.44 340 ALA A CA 1
ATOM 2881 C C . ALA A 1 340 ? 15.299 19.244 -21.948 1.00 96.44 340 ALA A C 1
ATOM 2883 O O . ALA A 1 340 ? 14.632 19.143 -20.914 1.00 96.44 340 ALA A O 1
ATOM 2884 N N . LEU A 1 341 ? 15.816 18.162 -22.543 1.00 96.12 341 LEU A N 1
ATOM 2885 C CA . LEU A 1 341 ? 15.677 16.812 -21.994 1.00 96.12 341 LEU A CA 1
ATOM 2886 C C . LEU A 1 341 ? 16.432 16.659 -20.665 1.00 96.12 341 LEU A C 1
ATOM 2888 O O . LEU A 1 341 ? 15.924 16.019 -19.742 1.00 96.12 341 LEU A O 1
ATOM 2892 N N . ALA A 1 342 ? 17.629 17.242 -20.554 1.00 96.25 342 ALA A N 1
ATOM 2893 C CA . ALA A 1 342 ? 18.397 17.252 -19.313 1.00 96.25 342 ALA A CA 1
ATOM 2894 C C . ALA A 1 342 ? 17.652 18.010 -18.203 1.00 96.25 342 ALA A C 1
ATOM 2896 O O . ALA A 1 342 ? 17.503 17.480 -17.103 1.00 96.25 342 ALA A O 1
ATOM 2897 N N . GLU A 1 343 ? 17.096 19.184 -18.507 1.00 97.06 343 GLU A N 1
ATOM 2898 C CA . GLU A 1 343 ? 16.287 19.955 -17.560 1.00 97.06 343 GLU A CA 1
ATOM 2899 C C . GLU A 1 343 ? 15.040 19.178 -17.113 1.00 97.06 343 GLU A C 1
ATOM 2901 O O . GLU A 1 343 ? 14.732 19.120 -15.922 1.00 97.06 343 GLU A O 1
ATOM 2906 N N . ARG A 1 344 ? 14.343 18.510 -18.042 1.00 96.19 344 ARG A N 1
ATOM 2907 C CA . ARG A 1 344 ? 13.194 17.659 -17.708 1.00 96.19 344 ARG A CA 1
ATOM 2908 C C . ARG A 1 344 ? 13.584 16.514 -16.770 1.00 96.19 344 ARG A C 1
ATOM 2910 O O . ARG A 1 344 ? 12.874 16.271 -15.798 1.00 96.19 344 ARG A O 1
ATOM 2917 N N . ARG A 1 345 ? 14.715 15.846 -17.019 1.00 96.31 345 ARG A N 1
ATOM 2918 C CA . ARG A 1 345 ? 15.226 14.778 -16.141 1.00 96.31 345 ARG A CA 1
ATOM 2919 C C . ARG A 1 345 ? 15.574 15.299 -14.748 1.00 96.31 345 ARG A C 1
ATOM 2921 O O . ARG A 1 345 ? 15.294 14.616 -13.769 1.00 96.31 345 ARG A O 1
ATOM 2928 N N . GLU A 1 346 ? 16.153 16.491 -14.640 1.00 96.25 346 GLU A N 1
ATOM 2929 C CA . GLU A 1 346 ? 16.435 17.114 -13.340 1.00 96.25 346 GLU A CA 1
ATOM 2930 C C . GLU A 1 346 ? 15.148 17.501 -12.596 1.00 96.25 346 GLU A C 1
ATOM 2932 O O . GLU A 1 346 ? 15.035 17.244 -11.398 1.00 96.25 346 GLU A O 1
ATOM 2937 N N . ARG A 1 347 ? 14.126 18.011 -13.297 1.00 96.25 347 ARG A N 1
ATOM 2938 C CA . ARG A 1 347 ? 12.799 18.263 -12.705 1.00 96.25 347 ARG A CA 1
ATOM 2939 C C . ARG A 1 347 ? 12.132 16.977 -12.213 1.00 96.25 347 ARG A C 1
ATOM 2941 O O . ARG A 1 347 ? 11.624 16.956 -11.097 1.00 96.25 347 ARG A O 1
ATOM 2948 N N . GLU A 1 348 ? 12.174 15.902 -13.001 1.00 95.06 348 GLU A N 1
ATOM 2949 C CA . GLU A 1 348 ? 11.634 14.590 -12.613 1.00 95.06 348 GLU A CA 1
ATOM 2950 C C . GLU A 1 348 ? 12.375 14.013 -11.391 1.00 95.06 348 GLU A C 1
ATOM 2952 O O . GLU A 1 348 ? 11.737 13.521 -10.460 1.00 95.06 348 GLU A O 1
ATOM 2957 N N . LYS A 1 349 ? 13.710 14.141 -11.325 1.00 96.25 349 LYS A N 1
ATOM 2958 C CA . LYS A 1 349 ? 14.494 13.766 -10.132 1.00 96.25 349 LYS A CA 1
ATOM 2959 C C . LYS A 1 349 ? 14.122 14.605 -8.909 1.00 96.25 349 LYS A C 1
ATOM 2961 O O . LYS A 1 349 ? 13.968 14.047 -7.826 1.00 96.25 349 LYS A O 1
ATOM 2966 N N . ALA A 1 350 ? 13.970 15.920 -9.062 1.00 95.06 350 ALA A N 1
ATOM 2967 C CA . ALA A 1 350 ? 13.587 16.810 -7.968 1.00 95.06 350 ALA A CA 1
ATOM 2968 C C . ALA A 1 350 ? 12.166 16.512 -7.457 1.00 95.06 350 ALA A C 1
ATOM 2970 O O . ALA A 1 350 ? 11.920 16.520 -6.250 1.00 95.06 350 ALA A O 1
ATOM 2971 N N . GLU A 1 351 ? 11.227 16.197 -8.354 1.00 96.00 351 GLU A N 1
ATOM 2972 C CA . GLU A 1 351 ? 9.880 15.766 -7.979 1.00 96.00 351 GLU A CA 1
ATOM 2973 C C . GLU A 1 351 ? 9.905 14.418 -7.248 1.00 96.00 351 GLU A C 1
ATOM 2975 O O . GLU A 1 351 ? 9.251 14.266 -6.215 1.00 96.00 351 GLU A O 1
ATOM 2980 N N . GLN A 1 352 ? 10.705 13.462 -7.725 1.00 95.19 352 GLN A N 1
ATOM 2981 C CA . GLN A 1 352 ? 10.887 12.178 -7.053 1.00 95.19 352 GLN A CA 1
ATOM 2982 C C . GLN A 1 352 ? 11.465 12.362 -5.642 1.00 95.19 352 GLN A C 1
ATOM 2984 O O . GLN A 1 352 ? 10.922 11.819 -4.683 1.00 95.19 352 GLN A O 1
ATOM 2989 N N . GLN A 1 353 ? 12.494 13.201 -5.487 1.00 94.19 353 GLN A N 1
ATOM 2990 C CA . GLN A 1 353 ? 13.063 13.539 -4.178 1.00 94.19 353 GLN A CA 1
ATOM 2991 C C . GLN A 1 353 ? 12.033 14.186 -3.244 1.00 94.19 353 GLN A C 1
ATOM 2993 O O . GLN A 1 353 ? 12.012 13.877 -2.055 1.00 94.19 353 GLN A O 1
ATOM 2998 N N . ARG A 1 354 ? 11.148 15.047 -3.766 1.00 96.12 354 ARG A N 1
ATOM 2999 C CA . ARG A 1 354 ? 10.039 15.624 -2.988 1.00 96.12 354 ARG A CA 1
ATOM 3000 C C . ARG A 1 354 ? 9.042 14.564 -2.524 1.00 96.12 354 ARG A C 1
ATOM 3002 O O . ARG A 1 354 ? 8.660 14.583 -1.358 1.00 96.12 354 ARG A O 1
ATOM 3009 N N . ARG A 1 355 ? 8.652 13.627 -3.394 1.00 93.75 355 ARG A N 1
ATOM 3010 C CA . ARG A 1 355 ? 7.752 12.513 -3.036 1.00 93.75 355 ARG A CA 1
ATOM 3011 C C . ARG A 1 355 ? 8.376 11.595 -1.985 1.00 93.75 355 ARG A C 1
ATOM 3013 O O . ARG A 1 355 ? 7.693 11.173 -1.054 1.00 93.75 355 ARG A O 1
ATOM 3020 N N . ASP A 1 356 ? 9.672 11.317 -2.105 1.00 92.06 356 ASP A N 1
ATOM 3021 C CA . ASP A 1 356 ? 10.404 10.499 -1.136 1.00 92.06 356 ASP A CA 1
ATOM 3022 C C . ASP A 1 356 ? 10.554 11.220 0.214 1.00 92.06 356 ASP A C 1
ATOM 3024 O O . ASP A 1 356 ? 10.422 10.589 1.264 1.00 92.06 356 ASP A O 1
ATOM 3028 N N . ALA A 1 357 ? 10.772 12.539 0.207 1.00 94.12 357 ALA A N 1
ATOM 3029 C CA . ALA A 1 357 ? 10.777 13.358 1.419 1.00 94.12 357 ALA A CA 1
ATOM 3030 C C . ALA A 1 357 ? 9.400 13.375 2.104 1.00 94.12 357 ALA A C 1
ATOM 3032 O O . ALA A 1 357 ? 9.321 13.125 3.303 1.00 94.12 357 ALA A O 1
ATOM 3033 N N . GLU A 1 358 ? 8.315 13.567 1.347 1.00 95.44 358 GLU A N 1
ATOM 3034 C CA . GLU A 1 358 ? 6.945 13.535 1.877 1.00 95.44 358 GLU A CA 1
ATOM 3035 C C . GLU A 1 358 ? 6.588 12.155 2.458 1.00 95.44 358 GLU A C 1
ATOM 3037 O O . GLU A 1 358 ? 5.962 12.056 3.513 1.00 95.44 358 GLU A O 1
ATOM 3042 N N . ARG A 1 359 ? 7.020 11.063 1.810 1.00 95.31 359 ARG A N 1
ATOM 3043 C CA . ARG A 1 359 ? 6.856 9.705 2.351 1.00 95.31 359 ARG A CA 1
ATOM 3044 C C . ARG A 1 359 ? 7.573 9.552 3.695 1.00 95.31 359 ARG A C 1
ATOM 3046 O O . ARG A 1 359 ? 6.974 9.021 4.626 1.00 95.31 359 ARG A O 1
ATOM 3053 N N . ARG A 1 360 ? 8.818 10.027 3.810 1.00 94.75 360 ARG A N 1
ATOM 3054 C CA . ARG A 1 360 ? 9.583 9.980 5.070 1.00 94.75 360 ARG A CA 1
ATOM 3055 C C . ARG A 1 360 ? 8.916 10.800 6.171 1.00 94.75 360 ARG A C 1
ATOM 3057 O O . ARG A 1 360 ? 8.828 10.317 7.292 1.00 94.75 360 ARG A O 1
ATOM 3064 N N . GLU A 1 361 ? 8.401 11.983 5.846 1.00 95.56 361 GLU A N 1
ATOM 3065 C CA . GLU A 1 361 ? 7.671 12.833 6.794 1.00 95.56 361 GLU A CA 1
ATOM 3066 C C . GLU A 1 361 ? 6.393 12.145 7.303 1.00 95.56 361 GLU A C 1
ATOM 3068 O O . GLU A 1 361 ? 6.130 12.137 8.504 1.00 95.56 361 GLU A O 1
ATOM 3073 N N . ARG A 1 362 ? 5.630 11.481 6.422 1.00 95.19 362 ARG A N 1
ATOM 3074 C CA . ARG A 1 362 ? 4.456 10.683 6.823 1.00 95.19 362 ARG A CA 1
ATOM 3075 C C . ARG A 1 362 ? 4.837 9.503 7.720 1.00 95.19 362 ARG A C 1
ATOM 3077 O O . ARG A 1 362 ? 4.194 9.290 8.743 1.00 95.19 362 ARG A O 1
ATOM 3084 N N . GLU A 1 363 ? 5.891 8.766 7.369 1.00 94.75 363 GLU A N 1
ATOM 3085 C CA . GLU A 1 363 ? 6.402 7.651 8.180 1.00 94.75 363 GLU A CA 1
ATOM 3086 C C . GLU A 1 363 ? 6.932 8.111 9.548 1.00 94.75 363 GLU A C 1
ATOM 3088 O O . GLU A 1 363 ? 6.830 7.381 10.536 1.00 94.75 363 GLU A O 1
ATOM 3093 N N . GLU A 1 364 ? 7.518 9.305 9.630 1.00 96.94 364 GLU A N 1
ATOM 3094 C CA . GLU A 1 364 ? 7.952 9.908 10.890 1.00 96.94 364 GLU A CA 1
ATOM 3095 C C . GLU A 1 364 ? 6.754 10.367 11.730 1.00 96.94 364 GLU A C 1
ATOM 3097 O O . GLU A 1 364 ? 6.699 10.067 12.922 1.00 96.94 364 GLU A O 1
ATOM 3102 N N . ALA A 1 365 ? 5.753 11.002 11.115 1.00 95.31 365 ALA A N 1
ATOM 3103 C CA . ALA A 1 365 ? 4.514 11.386 11.788 1.00 95.31 365 ALA A CA 1
ATOM 3104 C C . ALA A 1 365 ? 3.753 10.168 12.344 1.00 95.31 365 ALA A C 1
ATOM 3106 O O . ALA A 1 365 ? 3.245 10.211 13.464 1.00 95.31 365 ALA A O 1
ATOM 3107 N N . ASP A 1 366 ? 3.707 9.056 11.605 1.00 94.88 366 ASP A N 1
ATOM 3108 C CA . ASP A 1 366 ? 3.115 7.800 12.080 1.00 94.88 366 ASP A CA 1
ATOM 3109 C C . ASP A 1 366 ? 3.895 7.201 13.254 1.00 94.88 366 ASP A C 1
ATOM 3111 O O . ASP A 1 366 ? 3.285 6.786 14.241 1.00 94.88 366 ASP A O 1
ATOM 3115 N N . ARG A 1 367 ? 5.234 7.230 13.209 1.00 96.81 367 ARG A N 1
ATOM 3116 C CA . ARG A 1 367 ? 6.075 6.833 14.350 1.00 96.81 367 ARG A CA 1
ATOM 3117 C C . ARG A 1 367 ? 5.834 7.713 15.575 1.00 96.81 367 ARG A C 1
ATOM 3119 O O . ARG A 1 367 ? 5.716 7.194 16.680 1.00 96.81 367 ARG A O 1
ATOM 3126 N N . GLN A 1 368 ? 5.711 9.028 15.400 1.00 97.31 368 GLN A N 1
ATOM 3127 C CA . GLN A 1 368 ? 5.400 9.940 16.503 1.00 97.31 368 GLN A CA 1
ATOM 3128 C C . GLN A 1 368 ? 4.013 9.668 17.099 1.00 97.31 368 GLN A C 1
ATOM 3130 O O . GLN A 1 368 ? 3.874 9.659 18.322 1.00 97.31 368 GLN A O 1
ATOM 3135 N N . ARG A 1 369 ? 3.004 9.377 16.265 1.00 96.94 369 ARG A N 1
ATOM 3136 C CA . ARG A 1 369 ? 1.672 8.956 16.732 1.00 96.94 369 ARG A CA 1
ATOM 3137 C C . ARG A 1 369 ? 1.724 7.655 17.529 1.00 96.94 369 ARG A C 1
ATOM 3139 O O . ARG A 1 369 ? 1.074 7.566 18.564 1.00 96.94 369 ARG A O 1
ATOM 3146 N N . GLN A 1 370 ? 2.508 6.673 17.086 1.00 94.88 370 GLN A N 1
ATOM 3147 C CA . GLN A 1 370 ? 2.699 5.421 17.827 1.00 94.88 370 GLN A CA 1
ATOM 3148 C C . GLN A 1 370 ? 3.352 5.666 19.191 1.00 94.88 370 GLN A C 1
ATOM 3150 O O . GLN A 1 370 ? 2.825 5.208 20.199 1.00 94.88 370 GLN A O 1
ATOM 3155 N N . ILE A 1 371 ? 4.422 6.466 19.243 1.00 96.50 371 ILE A N 1
ATOM 3156 C CA . ILE A 1 371 ? 5.083 6.838 20.505 1.00 96.50 371 ILE A CA 1
ATOM 3157 C C . ILE A 1 371 ? 4.110 7.572 21.442 1.00 96.50 371 ILE A C 1
ATOM 3159 O O . ILE A 1 371 ? 4.118 7.334 22.648 1.00 96.50 371 ILE A O 1
ATOM 3163 N N . GLN A 1 372 ? 3.261 8.461 20.917 1.00 97.12 372 GLN A N 1
ATOM 3164 C CA . GLN A 1 372 ? 2.232 9.132 21.720 1.00 97.12 372 GLN A CA 1
ATOM 3165 C C . GLN A 1 372 ? 1.201 8.142 22.272 1.00 97.12 372 GLN A C 1
ATOM 3167 O O . GLN A 1 372 ? 0.916 8.185 23.464 1.00 97.12 372 GLN A O 1
ATOM 3172 N N . GLN A 1 373 ? 0.704 7.214 21.451 1.00 97.00 373 GLN A N 1
ATOM 3173 C CA . GLN A 1 373 ? -0.232 6.178 21.899 1.00 97.00 373 GLN A CA 1
ATOM 3174 C C . GLN A 1 373 ? 0.382 5.246 22.949 1.00 97.00 373 GLN A C 1
ATOM 3176 O O . GLN A 1 373 ? -0.299 4.855 23.894 1.00 97.00 373 GLN A O 1
ATOM 3181 N N . GLU A 1 374 ? 1.658 4.88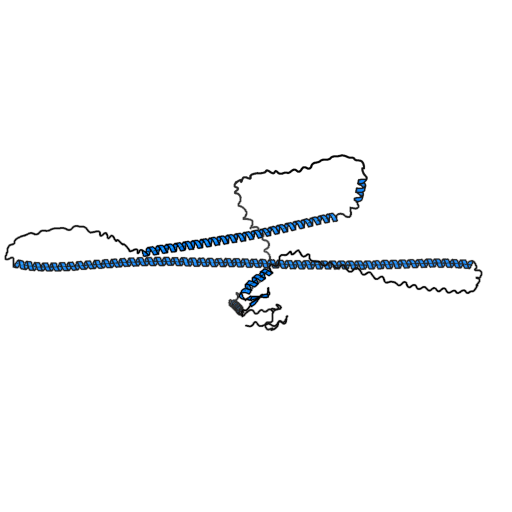3 22.812 1.00 97.00 374 GLU A N 1
ATOM 3182 C CA . GLU A 1 374 ? 2.374 4.099 23.822 1.00 97.00 374 GLU A CA 1
ATOM 3183 C C . GLU A 1 374 ? 2.499 4.868 25.138 1.00 97.00 374 GLU A C 1
ATOM 3185 O O . GLU A 1 374 ? 2.169 4.320 26.186 1.00 97.00 374 GLU A O 1
ATOM 3190 N N . ARG A 1 375 ? 2.855 6.159 25.095 1.00 98.06 375 ARG A N 1
ATOM 3191 C CA . ARG A 1 375 ? 2.890 7.015 26.293 1.00 98.06 375 ARG A CA 1
ATOM 3192 C C . ARG A 1 375 ? 1.523 7.149 26.959 1.00 98.06 375 ARG A C 1
ATOM 3194 O O . ARG A 1 375 ? 1.438 7.099 28.180 1.00 98.06 375 ARG A O 1
ATOM 3201 N N . GLU A 1 376 ? 0.451 7.302 26.185 1.00 97.56 376 GLU A N 1
ATOM 3202 C CA . GLU A 1 376 ? -0.917 7.337 26.720 1.00 97.56 376 GLU A CA 1
ATOM 3203 C C . GLU A 1 376 ? -1.302 6.005 27.378 1.00 97.56 376 GLU A C 1
ATOM 3205 O O . GLU A 1 376 ? -1.912 6.001 28.447 1.00 97.56 376 GLU A O 1
ATOM 3210 N N . ARG A 1 377 ? -0.900 4.869 26.792 1.00 97.62 377 ARG A N 1
ATOM 3211 C CA . ARG A 1 377 ? -1.092 3.542 27.396 1.00 97.62 377 ARG A CA 1
ATOM 3212 C C . ARG A 1 377 ? -0.292 3.378 28.685 1.00 97.62 377 ARG A C 1
ATOM 3214 O O . ARG A 1 377 ? -0.833 2.862 29.658 1.00 97.62 377 ARG A O 1
ATOM 3221 N N . GLU A 1 378 ? 0.962 3.818 28.715 1.00 97.81 378 GLU A N 1
ATOM 3222 C CA . GLU A 1 378 ? 1.797 3.791 29.921 1.00 97.81 378 GLU A CA 1
ATOM 3223 C C . GLU A 1 378 ? 1.202 4.655 31.040 1.00 97.81 378 GLU A C 1
ATOM 3225 O O . GLU A 1 378 ? 1.128 4.204 32.185 1.00 97.81 378 GLU A O 1
ATOM 3230 N N . LEU A 1 379 ? 0.710 5.856 30.714 1.00 98.12 379 LEU A N 1
ATOM 3231 C CA . LEU A 1 379 ? 0.009 6.721 31.667 1.00 98.12 379 LEU A CA 1
ATOM 3232 C C . LEU A 1 379 ? -1.275 6.063 32.185 1.00 98.12 379 LEU A C 1
ATOM 3234 O O . LEU A 1 379 ? -1.475 6.004 33.395 1.00 98.12 379 LEU A O 1
ATOM 3238 N N . ALA A 1 380 ? -2.094 5.479 31.307 1.00 97.00 380 ALA A N 1
ATOM 3239 C CA . ALA A 1 380 ? -3.310 4.772 31.710 1.00 97.00 380 ALA A CA 1
ATOM 3240 C C . ALA A 1 380 ? -3.019 3.562 32.621 1.00 97.00 380 ALA A C 1
ATOM 3242 O O . ALA A 1 380 ? -3.743 3.320 33.589 1.00 97.00 380 ALA A O 1
ATOM 3243 N N . LEU A 1 381 ? -1.943 2.813 32.351 1.00 97.44 381 LEU A N 1
ATOM 3244 C CA . LEU A 1 381 ? -1.488 1.719 33.214 1.00 97.44 381 LEU A CA 1
ATOM 3245 C C . LEU A 1 381 ? -0.987 2.234 34.570 1.00 97.44 381 LEU A C 1
ATOM 3247 O O . LEU A 1 381 ? -1.286 1.624 35.599 1.00 97.44 381 LEU A O 1
ATOM 3251 N N . SER A 1 382 ? -0.259 3.352 34.584 1.00 97.69 382 SER A N 1
ATOM 3252 C CA . SER A 1 382 ? 0.192 4.011 35.813 1.00 97.69 382 SER A CA 1
ATOM 3253 C C . SER A 1 382 ? -0.993 4.471 36.670 1.00 97.69 382 SER A C 1
ATOM 3255 O O . SER A 1 382 ? -1.031 4.179 37.866 1.00 97.69 382 SER A O 1
ATOM 3257 N N . ASP A 1 383 ? -1.997 5.112 36.067 1.00 97.38 383 ASP A N 1
ATOM 3258 C CA . ASP A 1 383 ? -3.212 5.564 36.756 1.00 97.38 383 ASP A CA 1
ATOM 3259 C C . ASP A 1 383 ? -4.028 4.384 37.297 1.00 97.38 383 ASP A C 1
ATOM 3261 O O . ASP A 1 383 ? -4.496 4.409 38.439 1.00 97.38 383 ASP A O 1
ATOM 3265 N N . PHE A 1 384 ? -4.140 3.299 36.525 1.00 97.25 384 PHE A N 1
ATOM 3266 C CA . PHE A 1 384 ? -4.781 2.069 36.984 1.00 97.25 384 PHE A CA 1
ATOM 3267 C C . PHE A 1 384 ? -4.065 1.470 38.204 1.00 97.25 384 PHE A C 1
ATOM 3269 O O . PHE A 1 384 ? -4.714 1.103 39.188 1.00 97.25 384 PHE A O 1
ATOM 3276 N N . GLN A 1 385 ? -2.729 1.402 38.179 1.00 96.62 385 GLN A N 1
ATOM 3277 C CA . GLN A 1 385 ? -1.933 0.934 39.317 1.00 96.62 385 GLN A CA 1
ATOM 3278 C C . GLN A 1 385 ? -2.050 1.868 40.529 1.00 96.62 385 GLN A C 1
ATOM 3280 O O . GLN A 1 385 ? -2.127 1.389 41.662 1.00 96.62 385 GLN A O 1
ATOM 3285 N N . ALA A 1 386 ? -2.098 3.186 40.321 1.00 95.56 386 ALA A N 1
ATOM 3286 C CA . ALA A 1 386 ? -2.328 4.155 41.388 1.00 95.56 386 ALA A CA 1
ATOM 3287 C C . ALA A 1 386 ? -3.711 3.956 42.035 1.00 95.56 386 ALA A C 1
ATOM 3289 O O . ALA A 1 386 ? -3.809 3.893 43.261 1.00 95.56 386 ALA A O 1
ATOM 3290 N N . GLY A 1 387 ? -4.757 3.744 41.231 1.00 96.00 387 GLY A N 1
ATOM 3291 C CA . GLY A 1 387 ? -6.104 3.437 41.719 1.00 96.00 387 GLY A CA 1
ATOM 3292 C C . GLY A 1 387 ? -6.201 2.090 42.449 1.00 96.00 387 GLY A C 1
ATOM 3293 O O . GLY A 1 387 ? -6.944 1.963 43.419 1.00 96.00 387 GLY A O 1
ATOM 3294 N N . GLN A 1 388 ? -5.433 1.076 42.034 1.00 94.81 388 GLN A N 1
ATOM 3295 C CA . GLN A 1 388 ? -5.293 -0.187 42.780 1.00 94.81 388 GLN A CA 1
ATOM 3296 C C . GLN A 1 388 ? -4.641 0.038 44.152 1.00 94.81 388 GLN A C 1
ATOM 3298 O O . GLN A 1 388 ? -5.130 -0.476 45.154 1.00 94.81 388 GLN A O 1
ATOM 3303 N N . ARG A 1 389 ? -3.577 0.851 44.225 1.00 94.19 389 ARG A N 1
ATOM 3304 C CA . ARG A 1 389 ? -2.918 1.196 45.498 1.00 94.19 389 ARG A CA 1
ATOM 3305 C C . ARG A 1 389 ? -3.844 1.971 46.433 1.00 94.19 389 ARG A C 1
ATOM 3307 O O . ARG A 1 389 ? -3.863 1.671 47.620 1.00 94.19 389 ARG A O 1
ATOM 3314 N N . GLN A 1 390 ? -4.619 2.925 45.918 1.00 91.88 390 GLN A N 1
ATOM 3315 C CA . GLN A 1 390 ? -5.601 3.666 46.720 1.00 91.88 390 GLN A CA 1
ATOM 3316 C C . GLN A 1 390 ? -6.680 2.739 47.286 1.00 91.88 390 GLN A C 1
ATOM 3318 O O . GLN A 1 390 ? -6.908 2.750 48.491 1.00 91.88 390 GLN A O 1
ATOM 3323 N N . ARG A 1 391 ? -7.256 1.860 46.453 1.00 92.19 391 ARG A N 1
ATOM 3324 C CA . ARG A 1 391 ? -8.228 0.855 46.912 1.00 92.19 391 ARG A CA 1
ATOM 3325 C C . ARG A 1 391 ? -7.639 -0.109 47.936 1.00 92.19 391 ARG A C 1
ATOM 3327 O O . ARG A 1 391 ? -8.311 -0.432 48.907 1.00 92.19 391 ARG A O 1
ATOM 3334 N N . ALA A 1 392 ? -6.386 -0.529 47.760 1.00 88.44 392 ALA A N 1
ATOM 3335 C CA . ALA A 1 392 ? -5.695 -1.349 48.749 1.00 88.44 392 ALA A CA 1
ATOM 3336 C C . ALA A 1 392 ? -5.571 -0.611 50.095 1.00 88.44 392 ALA A C 1
ATOM 3338 O O . ALA A 1 392 ? -5.911 -1.182 51.125 1.00 88.44 392 ALA A O 1
ATOM 3339 N N . VAL A 1 393 ? -5.174 0.667 50.096 1.00 87.06 393 VAL A N 1
ATOM 3340 C CA . VAL A 1 393 ? -5.093 1.486 51.321 1.00 87.06 393 VAL A CA 1
ATOM 3341 C C . VAL A 1 393 ? -6.468 1.672 51.978 1.00 87.06 393 VAL A C 1
ATOM 3343 O O . VAL A 1 393 ? -6.569 1.560 53.196 1.00 87.06 393 VAL A O 1
ATOM 3346 N N . GLU A 1 394 ? -7.531 1.896 51.201 1.00 83.69 394 GLU A N 1
ATOM 3347 C CA . GLU A 1 394 ? -8.902 2.021 51.725 1.00 83.69 394 GLU A CA 1
ATOM 3348 C C . GLU A 1 394 ? -9.453 0.698 52.276 1.00 83.69 394 GLU A C 1
ATOM 3350 O O . GLU A 1 394 ? -10.143 0.690 53.293 1.00 83.69 394 GLU A O 1
ATOM 3355 N N . SER A 1 395 ? -9.115 -0.432 51.647 1.00 80.69 395 SER A N 1
ATOM 3356 C CA . SER A 1 395 ? -9.575 -1.759 52.074 1.00 80.69 395 SER A CA 1
ATOM 3357 C C . SER A 1 395 ? -8.933 -2.252 53.375 1.00 80.69 395 SER A C 1
ATOM 3359 O O . SER A 1 395 ? -9.461 -3.165 54.003 1.00 80.69 395 SER A O 1
ATOM 3361 N N . VAL A 1 396 ? -7.811 -1.656 53.798 1.00 70.88 396 VAL A N 1
ATOM 3362 C CA . VAL A 1 396 ? -7.017 -2.171 54.922 1.00 70.88 396 VAL A CA 1
ATOM 3363 C C . VAL A 1 396 ? -7.531 -1.743 56.304 1.00 70.88 396 VAL A C 1
ATOM 3365 O O . VAL A 1 396 ? -7.218 -2.452 57.248 1.00 70.88 396 VAL A O 1
ATOM 3368 N N . HIS A 1 397 ? -8.380 -0.719 56.493 1.00 58.44 397 HIS A N 1
ATOM 3369 C CA . HIS A 1 397 ? -8.940 -0.455 57.840 1.00 58.44 397 HIS A CA 1
ATOM 3370 C C . HIS A 1 397 ? -10.274 0.312 57.878 1.00 58.44 397 HIS A C 1
ATOM 3372 O O . HIS A 1 397 ? -10.294 1.544 57.812 1.00 58.44 397 HIS A O 1
ATOM 3378 N N . PRO A 1 398 ? -11.369 -0.389 58.212 1.00 55.56 398 PRO A N 1
ATOM 3379 C CA . PRO A 1 398 ? -12.414 0.175 59.065 1.00 55.56 398 PRO A CA 1
ATOM 3380 C C . PRO A 1 398 ? -12.364 -0.350 60.513 1.00 55.56 398 PRO A C 1
ATOM 3382 O O . PRO A 1 398 ? -12.902 0.308 61.397 1.00 55.56 398 PRO A O 1
ATOM 3385 N N . MET A 1 399 ? -11.682 -1.472 60.789 1.00 54.72 399 MET A N 1
ATOM 3386 C CA . MET A 1 399 ? -11.796 -2.175 62.083 1.00 54.72 399 MET A CA 1
ATOM 3387 C C . MET A 1 399 ? -10.829 -1.718 63.192 1.00 54.72 399 MET A C 1
ATOM 3389 O O . MET A 1 399 ? -11.071 -2.042 64.347 1.00 54.72 399 MET A O 1
ATOM 3393 N N . ASP A 1 400 ? -9.798 -0.910 62.903 1.00 54.91 400 ASP A N 1
ATOM 3394 C CA . ASP A 1 400 ? -8.851 -0.433 63.940 1.00 54.91 400 ASP A CA 1
ATOM 3395 C C . ASP A 1 400 ? -8.990 1.060 64.286 1.00 54.91 400 ASP A C 1
ATOM 3397 O O . ASP A 1 400 ? -8.330 1.571 65.193 1.00 54.91 400 ASP A O 1
ATOM 3401 N N . ARG A 1 401 ? -9.912 1.782 63.634 1.00 51.84 401 ARG A N 1
ATOM 3402 C CA . ARG A 1 401 ? -10.124 3.221 63.889 1.00 51.84 401 ARG A CA 1
ATOM 3403 C C . ARG A 1 401 ? -10.901 3.526 65.175 1.00 51.84 401 ARG A C 1
ATOM 3405 O O . ARG A 1 401 ? -10.959 4.688 65.584 1.00 51.84 401 ARG A O 1
ATOM 3412 N N . GLU A 1 402 ? -11.464 2.510 65.828 1.00 54.78 402 GLU A N 1
ATOM 3413 C CA . GLU A 1 402 ? -12.065 2.636 67.163 1.00 54.78 402 GLU A CA 1
ATOM 3414 C C . GLU A 1 402 ? -11.030 2.484 68.295 1.00 54.78 402 GLU A C 1
ATOM 3416 O O . GLU A 1 402 ? -11.254 2.988 69.394 1.00 54.78 402 GLU A O 1
ATOM 3421 N N . GLY A 1 403 ? -9.851 1.906 68.020 1.00 55.41 403 GLY A N 1
ATOM 3422 C CA . GLY A 1 403 ? -8.775 1.736 69.006 1.00 55.41 403 GLY A CA 1
ATOM 3423 C C . GLY A 1 403 ? -7.874 2.963 69.208 1.00 55.41 403 GLY A C 1
ATOM 3424 O O . GLY A 1 403 ? -7.287 3.125 70.279 1.00 55.41 403 GLY A O 1
ATOM 3425 N N . GLU A 1 404 ? -7.771 3.858 68.220 1.00 50.62 404 GLU A N 1
ATOM 3426 C CA . GLU A 1 404 ? -6.859 5.018 68.285 1.00 50.62 404 GLU A CA 1
ATOM 3427 C C . GLU A 1 404 ? -7.504 6.292 68.854 1.00 50.62 404 GLU A C 1
ATOM 3429 O O . GLU A 1 404 ? -6.816 7.091 69.488 1.00 50.62 404 GLU A O 1
ATOM 3434 N N . ARG A 1 405 ? -8.839 6.441 68.798 1.00 53.16 405 ARG A N 1
ATOM 3435 C CA . ARG A 1 405 ? -9.530 7.550 69.499 1.00 53.16 405 ARG A CA 1
ATOM 3436 C C . ARG A 1 405 ? -9.449 7.444 71.030 1.00 53.16 405 ARG A C 1
ATOM 3438 O O . ARG A 1 405 ? -9.736 8.421 71.721 1.00 53.16 405 ARG A O 1
ATOM 3445 N N . GLY A 1 406 ? -9.059 6.281 71.556 1.00 53.62 406 GLY A N 1
ATOM 3446 C CA . GLY A 1 406 ? -8.785 6.069 72.978 1.00 53.62 406 GLY A CA 1
ATOM 3447 C C . GLY A 1 406 ? -7.396 6.535 73.427 1.00 53.62 406 GLY A C 1
ATOM 3448 O O . GLY A 1 406 ? -7.250 6.925 74.579 1.00 53.62 406 GLY A O 1
ATOM 3449 N N . ARG A 1 407 ? -6.391 6.561 72.537 1.00 53.41 407 ARG A N 1
ATOM 3450 C CA . ARG A 1 407 ? -4.995 6.875 72.912 1.00 53.41 407 ARG A CA 1
ATOM 3451 C C . ARG A 1 407 ? -4.628 8.348 72.743 1.00 53.41 407 ARG A C 1
ATOM 3453 O O . ARG A 1 407 ? -3.827 8.861 73.521 1.00 53.41 407 ARG A O 1
ATOM 3460 N N . ASP A 1 408 ? -5.275 9.062 71.824 1.00 51.12 408 ASP A N 1
ATOM 3461 C CA . ASP A 1 408 ? -5.062 10.511 71.688 1.00 51.12 408 ASP A CA 1
ATOM 3462 C C . ASP A 1 408 ? -5.721 11.315 72.823 1.00 51.12 408 ASP A C 1
ATOM 3464 O O . ASP A 1 408 ? -5.243 12.387 73.183 1.00 51.12 408 ASP A O 1
ATOM 3468 N N . ARG A 1 409 ? -6.745 10.759 73.491 1.00 53.47 409 ARG A N 1
ATOM 3469 C CA . ARG A 1 409 ? -7.311 11.345 74.722 1.00 53.47 409 ARG A CA 1
ATOM 3470 C C . ARG A 1 409 ? -6.469 11.096 75.978 1.00 53.47 409 ARG A C 1
ATOM 3472 O O . ARG A 1 409 ? -6.636 11.828 76.953 1.00 53.47 409 ARG A O 1
ATOM 3479 N N . GLU A 1 410 ? -5.572 10.109 75.971 1.00 51.19 410 GLU A N 1
ATOM 3480 C CA . GLU A 1 410 ? -4.604 9.898 77.059 1.00 51.19 410 GLU A CA 1
ATOM 3481 C C . GLU A 1 410 ? -3.342 10.755 76.884 1.00 51.19 410 GLU A C 1
ATOM 3483 O O . GLU A 1 410 ? -2.792 11.226 77.877 1.00 51.19 410 GLU A O 1
ATOM 3488 N N . ARG A 1 411 ? -2.936 11.077 75.647 1.00 50.31 411 ARG A N 1
ATOM 3489 C CA . ARG A 1 411 ? -1.781 11.959 75.385 1.00 50.31 411 ARG A CA 1
ATOM 3490 C C . ARG A 1 411 ? -2.025 13.449 75.627 1.00 50.31 411 ARG A C 1
ATOM 3492 O O . ARG A 1 411 ? -1.059 14.176 75.815 1.00 50.31 411 ARG A O 1
ATOM 3499 N N . GLU A 1 412 ? -3.275 13.906 75.672 1.00 51.88 412 GLU A N 1
ATOM 3500 C CA . GLU A 1 412 ? -3.608 15.287 76.069 1.00 51.88 412 GLU A CA 1
ATOM 3501 C C . GLU A 1 412 ? -3.730 15.474 77.596 1.00 51.88 412 GLU A C 1
ATOM 3503 O O . GLU A 1 412 ? -3.927 16.595 78.067 1.00 51.88 412 GLU A O 1
ATOM 3508 N N . ARG A 1 413 ? -3.607 14.400 78.394 1.00 55.75 413 ARG A N 1
ATOM 3509 C CA . ARG A 1 413 ? -3.667 14.468 79.867 1.00 55.75 413 ARG A CA 1
ATOM 3510 C C . ARG A 1 413 ? -2.315 14.386 80.567 1.00 55.75 413 ARG A C 1
ATOM 3512 O O . ARG A 1 413 ? -2.262 14.643 81.770 1.00 55.75 413 ARG A O 1
ATOM 3519 N N . GLU A 1 414 ? -1.237 14.110 79.845 1.00 52.09 414 GLU A N 1
ATOM 3520 C CA . GLU A 1 414 ? 0.112 14.142 80.399 1.00 52.09 414 GLU A CA 1
ATOM 3521 C C . GLU A 1 414 ? 0.873 15.373 79.895 1.00 52.09 414 GLU A C 1
ATOM 3523 O O . GLU A 1 414 ? 1.239 15.481 78.731 1.00 52.09 414 GLU A O 1
ATOM 3528 N N . ASP A 1 415 ? 1.132 16.268 80.850 1.00 51.12 415 ASP A N 1
ATOM 3529 C CA . ASP A 1 415 ? 2.159 17.315 80.851 1.00 51.12 415 ASP A CA 1
ATOM 3530 C C . ASP A 1 415 ? 1.742 18.759 80.482 1.00 51.12 415 ASP A C 1
ATOM 3532 O O . ASP A 1 415 ? 2.044 19.276 79.404 1.00 51.12 415 ASP A O 1
ATOM 3536 N N . PRO A 1 416 ? 1.133 19.507 81.426 1.00 50.97 416 PRO A N 1
ATOM 3537 C CA . PRO A 1 416 ? 0.990 20.948 81.318 1.00 50.97 416 PRO A CA 1
ATOM 3538 C C . PRO A 1 416 ? 2.200 21.644 81.957 1.00 50.97 416 PRO A C 1
ATOM 3540 O O . PRO A 1 416 ? 2.005 22.424 82.892 1.00 50.97 416 PRO A O 1
ATOM 3543 N N . ARG A 1 417 ? 3.456 21.341 81.572 1.00 54.03 417 ARG A N 1
ATOM 3544 C CA . ARG A 1 417 ? 4.594 22.003 82.244 1.00 54.03 417 ARG A CA 1
ATOM 3545 C C . ARG A 1 417 ? 5.962 22.069 81.563 1.00 54.03 417 ARG A C 1
ATOM 3547 O O . ARG A 1 417 ? 6.939 22.186 82.286 1.00 54.03 417 ARG A O 1
ATOM 3554 N N . GLN A 1 418 ? 6.080 22.186 80.241 1.00 47.62 418 GLN A N 1
ATOM 3555 C CA . GLN A 1 418 ? 7.262 22.822 79.617 1.00 47.62 418 GLN A CA 1
ATOM 3556 C C . GLN A 1 418 ? 6.810 23.559 78.346 1.00 47.62 418 GLN A C 1
ATOM 3558 O O . GLN A 1 418 ? 6.198 22.974 77.472 1.00 47.62 418 GLN A O 1
ATOM 3563 N N . GLY A 1 419 ? 6.982 24.864 78.163 1.00 41.62 419 GLY A N 1
ATOM 3564 C CA . GLY A 1 419 ? 8.091 25.687 78.619 1.00 41.62 419 GLY A CA 1
ATOM 3565 C C . GLY A 1 419 ? 8.824 26.238 77.398 1.00 41.62 419 GLY A C 1
ATOM 3566 O O . GLY A 1 419 ? 9.859 25.722 77.010 1.00 41.62 419 GLY A O 1
ATOM 3567 N N . VAL A 1 420 ? 8.231 27.267 76.788 1.00 52.09 420 VAL A N 1
ATOM 3568 C CA . VAL A 1 420 ? 8.862 28.413 76.110 1.00 52.09 420 VAL A CA 1
ATOM 3569 C C . VAL A 1 420 ? 10.362 28.286 75.796 1.00 52.09 420 VAL A C 1
ATOM 3571 O O . VAL A 1 420 ? 11.182 28.354 76.708 1.00 52.09 420 VAL A O 1
ATOM 3574 N N . ARG A 1 421 ? 10.706 28.247 74.502 1.00 41.75 421 ARG A N 1
ATOM 3575 C CA . ARG A 1 421 ? 11.949 28.740 73.853 1.00 41.75 421 ARG A CA 1
ATOM 3576 C C . ARG A 1 421 ? 11.927 28.194 72.416 1.00 41.75 421 ARG A C 1
ATOM 3578 O O . ARG A 1 421 ? 11.627 27.031 72.234 1.00 41.75 421 ARG A O 1
ATOM 3585 N N . SER A 1 422 ? 12.240 28.870 71.322 1.00 44.72 422 SER A N 1
ATOM 3586 C CA . SER A 1 422 ? 12.727 30.207 70.987 1.00 44.72 422 SER A CA 1
ATOM 3587 C C . SER A 1 422 ? 13.216 30.093 69.524 1.00 44.72 422 SER A C 1
ATOM 3589 O O . SER A 1 422 ? 13.656 29.011 69.144 1.00 44.72 422 SER A O 1
ATOM 3591 N N . LEU A 1 423 ? 13.273 31.216 68.791 1.00 42.94 423 LEU A N 1
ATOM 3592 C CA . LEU A 1 423 ? 14.037 31.447 67.539 1.00 42.94 423 LEU A CA 1
ATOM 3593 C C . LEU A 1 423 ? 13.315 31.017 66.242 1.00 42.94 423 LEU A C 1
ATOM 3595 O O . LEU A 1 423 ? 13.157 29.838 65.970 1.00 42.94 423 LEU A O 1
ATOM 3599 N N . ARG A 1 424 ? 12.767 31.925 65.416 1.00 50.03 424 ARG A N 1
ATOM 3600 C CA . ARG A 1 424 ? 13.447 32.970 64.606 1.00 50.03 424 ARG A CA 1
ATOM 3601 C C . ARG A 1 424 ? 14.721 32.462 63.909 1.00 50.03 424 ARG A C 1
ATOM 3603 O O . ARG A 1 424 ? 15.795 32.483 64.502 1.00 50.03 424 ARG A O 1
ATOM 3610 N N . ARG A 1 425 ? 14.587 32.090 62.632 1.00 45.12 425 ARG A N 1
ATOM 3611 C CA . ARG A 1 425 ? 15.582 32.210 61.542 1.00 45.12 425 ARG A CA 1
ATOM 3612 C C . ARG A 1 425 ? 14.830 31.941 60.235 1.00 45.12 425 ARG A C 1
ATOM 3614 O O . ARG A 1 425 ? 14.347 30.838 60.033 1.00 45.12 425 ARG A O 1
ATOM 3621 N N . ASP A 1 426 ? 14.485 32.951 59.444 1.00 48.16 426 ASP A N 1
ATOM 3622 C CA . ASP A 1 426 ? 15.365 33.614 58.471 1.00 48.16 426 ASP A CA 1
ATOM 3623 C C . ASP A 1 426 ? 16.345 32.655 57.792 1.00 48.16 426 ASP A C 1
ATOM 3625 O O . ASP A 1 426 ? 17.395 32.315 58.338 1.00 48.16 426 ASP A O 1
ATOM 3629 N N . SER A 1 427 ? 16.009 32.236 56.571 1.00 41.47 427 SER A N 1
ATOM 3630 C CA . SER A 1 427 ? 16.872 32.433 55.397 1.00 41.47 427 SER A CA 1
ATOM 3631 C C . SER A 1 427 ? 16.196 31.882 54.141 1.00 41.47 427 SER A C 1
ATOM 3633 O O . SER A 1 427 ? 16.326 30.713 53.789 1.00 41.47 427 SER A O 1
ATOM 3635 N N . GLY A 1 428 ? 15.526 32.777 53.414 1.00 50.97 428 GLY A N 1
ATOM 3636 C CA . GLY A 1 428 ? 15.473 32.656 51.966 1.00 50.97 428 GLY A CA 1
ATOM 3637 C C . GLY A 1 428 ? 16.903 32.703 51.428 1.00 50.97 428 GLY A C 1
ATOM 3638 O O . GLY A 1 428 ? 17.683 33.595 51.771 1.00 50.97 428 GLY A O 1
ATOM 3639 N N . ARG A 1 429 ? 17.276 31.713 50.622 1.00 43.03 429 ARG A N 1
ATOM 3640 C CA . ARG A 1 429 ? 18.477 31.788 49.795 1.00 43.03 429 ARG A CA 1
ATOM 3641 C C . ARG A 1 429 ? 18.235 31.027 48.506 1.00 43.03 429 ARG A C 1
ATOM 3643 O O . ARG A 1 429 ? 18.584 29.859 48.369 1.00 43.03 429 ARG A O 1
ATOM 3650 N N . GLU A 1 430 ? 17.640 31.744 47.563 1.00 52.06 430 GLU A N 1
ATOM 3651 C CA . GLU A 1 430 ? 17.838 31.495 46.145 1.00 52.06 430 GLU A CA 1
ATOM 3652 C C . GLU A 1 430 ? 19.349 31.435 45.883 1.00 52.06 430 GLU A C 1
ATOM 3654 O O . GLU A 1 430 ? 20.107 32.351 46.222 1.00 52.06 430 GLU A O 1
ATOM 3659 N N . ARG A 1 431 ? 19.809 30.315 45.334 1.00 43.06 431 ARG A N 1
ATOM 3660 C CA . ARG A 1 431 ? 21.097 30.240 44.658 1.00 43.06 431 ARG A CA 1
ATOM 3661 C C . ARG A 1 431 ? 20.887 29.568 43.320 1.00 43.06 431 ARG A C 1
ATOM 3663 O O . ARG A 1 431 ? 20.772 28.351 43.224 1.00 43.06 431 ARG A O 1
ATOM 3670 N N . GLU A 1 432 ? 20.884 30.426 42.310 1.00 52.25 432 GLU A N 1
ATOM 3671 C CA . GLU A 1 432 ? 21.379 30.144 40.976 1.00 52.25 432 GLU A CA 1
ATOM 3672 C C . GLU A 1 432 ? 22.622 29.244 41.045 1.00 52.25 432 GLU A C 1
ATOM 3674 O O . GLU A 1 432 ? 23.639 29.585 41.656 1.00 52.25 432 GLU A O 1
ATOM 3679 N N . SER A 1 433 ? 22.556 28.097 40.380 1.00 44.47 433 SER A N 1
ATOM 3680 C CA . SER A 1 433 ? 23.722 27.293 40.023 1.00 44.47 433 SER A CA 1
ATOM 3681 C C . SER A 1 433 ? 23.820 27.188 38.504 1.00 44.47 433 SER A C 1
ATOM 3683 O O . SER A 1 433 ? 23.830 26.118 37.904 1.00 44.47 433 SER A O 1
ATOM 3685 N N . GLY A 1 434 ? 23.965 28.349 37.864 1.00 47.53 434 GLY A N 1
ATOM 3686 C CA . GLY A 1 434 ? 24.669 28.431 36.594 1.00 47.53 434 GLY A CA 1
ATOM 3687 C C . GLY A 1 434 ? 26.165 28.232 36.838 1.00 47.53 434 GLY A C 1
ATOM 3688 O O . GLY A 1 434 ? 26.801 29.095 37.438 1.00 47.53 434 GLY A O 1
ATOM 3689 N N . ARG A 1 435 ? 26.715 27.093 36.396 1.00 47.28 435 ARG A N 1
ATOM 3690 C CA . ARG A 1 435 ? 28.085 26.895 35.865 1.00 47.28 435 ARG A CA 1
ATOM 3691 C C . ARG A 1 435 ? 28.421 25.402 35.824 1.00 47.28 435 ARG A C 1
ATOM 3693 O O . ARG A 1 435 ? 28.882 24.833 36.806 1.00 47.28 435 ARG A O 1
ATOM 3700 N N . SER A 1 436 ? 28.349 24.814 34.637 1.00 41.19 436 SER A N 1
ATOM 3701 C CA . SER A 1 436 ? 29.222 23.703 34.255 1.00 41.19 436 SER A CA 1
ATOM 3702 C C . SER A 1 436 ? 30.017 24.113 33.015 1.00 41.19 436 SER A C 1
ATOM 3704 O O . SER A 1 436 ? 29.631 23.917 31.867 1.00 41.19 436 SER A O 1
ATOM 3706 N N . ARG A 1 437 ? 31.175 24.734 33.271 1.00 46.72 437 ARG A N 1
ATOM 3707 C CA . ARG A 1 437 ? 32.311 24.683 32.348 1.00 46.72 437 ARG A CA 1
ATOM 3708 C C . ARG A 1 437 ? 32.837 23.250 32.372 1.00 46.72 437 ARG A C 1
ATOM 3710 O O . ARG A 1 437 ? 33.151 22.741 33.443 1.00 46.72 437 ARG A O 1
ATOM 3717 N N . GLY A 1 438 ? 32.957 22.632 31.205 1.00 38.62 438 GLY A N 1
ATOM 3718 C CA . GLY A 1 438 ? 33.458 21.266 31.084 1.00 38.62 438 GLY A CA 1
ATOM 3719 C C . GLY A 1 438 ? 33.776 20.866 29.651 1.00 38.62 438 GLY A C 1
ATOM 3720 O O . GLY A 1 438 ? 33.491 19.748 29.248 1.00 38.62 438 GLY A O 1
ATOM 3721 N N . SER A 1 439 ? 34.357 21.778 28.874 1.00 52.50 439 SER A N 1
ATOM 3722 C CA . SER A 1 439 ? 35.038 21.467 27.621 1.00 52.50 439 SER A CA 1
ATOM 3723 C C . SER A 1 439 ? 36.175 20.470 27.886 1.00 52.50 439 SER A C 1
ATOM 3725 O O . SER A 1 439 ? 37.256 20.859 28.331 1.00 52.50 439 SER A O 1
ATOM 3727 N N . ARG A 1 440 ? 35.939 19.183 27.614 1.00 41.28 440 ARG A N 1
ATOM 3728 C CA . ARG A 1 440 ? 36.998 18.195 27.389 1.00 41.28 440 ARG A CA 1
ATOM 3729 C C . ARG A 1 440 ? 36.908 17.693 25.959 1.00 41.28 440 ARG A C 1
ATOM 3731 O O . ARG A 1 440 ? 36.047 16.902 25.596 1.00 41.28 440 ARG A O 1
ATOM 3738 N N . SER A 1 441 ? 37.846 18.206 25.176 1.00 45.09 441 SER A N 1
ATOM 3739 C CA . SER A 1 441 ? 38.296 17.684 23.898 1.00 45.09 441 SER A CA 1
ATOM 3740 C C . SER A 1 441 ? 38.523 16.173 23.971 1.00 45.09 441 SER A C 1
ATOM 3742 O O . SER A 1 441 ? 39.410 15.716 24.697 1.00 45.09 441 SER A O 1
ATOM 3744 N N . LEU A 1 442 ? 37.786 15.409 23.173 1.00 44.25 442 LEU A N 1
ATOM 3745 C CA . LEU A 1 442 ? 38.207 14.071 22.779 1.00 44.25 442 LEU A CA 1
ATOM 3746 C C . LEU A 1 442 ? 38.951 14.200 21.451 1.00 44.25 442 LEU A C 1
ATOM 3748 O O . LEU A 1 442 ? 38.373 14.510 20.413 1.00 44.25 442 LEU A O 1
ATOM 3752 N N . ARG A 1 443 ? 40.272 14.023 21.530 1.00 43.34 443 ARG A N 1
ATOM 3753 C CA . ARG A 1 443 ? 41.132 13.778 20.372 1.00 43.34 443 ARG A CA 1
ATOM 3754 C C . ARG A 1 443 ? 40.749 12.437 19.725 1.00 43.34 443 ARG A C 1
ATOM 3756 O O . ARG A 1 443 ? 40.415 11.505 20.458 1.00 43.34 443 ARG A O 1
ATOM 3763 N N . PRO A 1 444 ? 40.881 12.299 18.397 1.00 49.12 444 PRO A N 1
ATOM 3764 C CA . PRO A 1 444 ? 40.763 11.015 17.727 1.00 49.12 444 PRO A CA 1
ATOM 3765 C C . PRO A 1 444 ? 42.067 10.234 17.931 1.00 49.12 444 PRO A C 1
ATOM 3767 O O . PRO A 1 444 ? 43.140 10.693 17.542 1.00 49.12 444 PRO A O 1
ATOM 3770 N N . SER A 1 445 ? 41.990 9.068 18.571 1.00 41.81 445 SER A N 1
ATOM 3771 C CA . SER A 1 445 ? 43.101 8.117 18.601 1.00 41.81 445 SER A CA 1
ATOM 3772 C C . SER A 1 445 ? 42.930 7.136 17.450 1.00 41.81 445 SER A C 1
ATOM 3774 O O . SER A 1 445 ? 42.117 6.215 17.503 1.00 41.81 445 SER A O 1
ATOM 3776 N N . THR A 1 446 ? 43.698 7.365 16.393 1.00 50.03 446 THR A N 1
ATOM 3777 C CA . THR A 1 446 ? 44.106 6.344 15.435 1.00 50.03 446 THR A CA 1
ATOM 3778 C C . THR A 1 446 ? 44.987 5.325 16.154 1.00 50.03 446 THR A C 1
ATOM 3780 O O . THR A 1 446 ? 46.106 5.655 16.544 1.00 50.03 446 THR A O 1
ATOM 3783 N N . ALA A 1 447 ? 44.521 4.088 16.306 1.00 42.00 447 ALA A N 1
ATOM 3784 C CA . ALA A 1 447 ? 45.403 2.963 16.590 1.00 42.00 447 ALA A CA 1
ATOM 3785 C C . ALA A 1 447 ? 44.805 1.665 16.044 1.00 42.00 447 ALA A C 1
ATOM 3787 O O . ALA A 1 447 ? 43.677 1.286 16.350 1.00 42.00 447 ALA A O 1
ATOM 3788 N N . HIS A 1 448 ? 45.602 1.020 15.200 1.00 48.41 448 HIS A N 1
ATOM 3789 C CA . HIS A 1 448 ? 45.377 -0.275 14.588 1.00 48.41 448 HIS A CA 1
ATOM 3790 C C . HIS A 1 448 ? 45.000 -1.373 15.586 1.00 48.41 448 HIS A C 1
ATOM 3792 O O . HIS A 1 448 ? 45.619 -1.526 16.636 1.00 48.41 448 HIS A O 1
ATOM 3798 N N . GLY A 1 449 ? 44.067 -2.223 15.160 1.00 37.81 449 GLY A N 1
ATOM 3799 C CA . GLY A 1 449 ? 43.740 -3.481 15.816 1.00 37.81 449 GLY A CA 1
ATOM 3800 C C . GLY A 1 449 ? 43.218 -4.504 14.814 1.00 37.81 449 GLY A C 1
ATOM 3801 O O . GLY A 1 449 ? 42.052 -4.873 14.856 1.00 37.81 449 GLY A O 1
ATOM 3802 N N . HIS A 1 450 ? 44.080 -4.971 13.907 1.00 53.28 450 HIS A N 1
ATOM 3803 C CA . HIS A 1 450 ? 43.872 -6.247 13.223 1.00 53.28 450 HIS A CA 1
ATOM 3804 C C . HIS A 1 450 ? 43.811 -7.362 14.273 1.00 53.28 450 HIS A C 1
ATOM 3806 O O . HIS A 1 450 ? 44.851 -7.708 14.835 1.00 53.28 450 HIS A O 1
ATOM 3812 N N . ARG A 1 451 ? 42.640 -7.966 14.521 1.00 46.38 451 ARG A N 1
ATOM 3813 C CA . ARG A 1 451 ? 42.568 -9.369 14.964 1.00 46.38 451 ARG A CA 1
ATOM 3814 C C . ARG A 1 451 ? 41.148 -9.938 14.982 1.00 46.38 451 ARG A C 1
ATOM 3816 O O . ARG A 1 451 ? 40.287 -9.428 15.684 1.00 46.38 451 ARG A O 1
ATOM 3823 N N . ARG A 1 452 ? 41.046 -11.120 14.358 1.00 42.59 452 ARG A N 1
ATOM 3824 C CA . ARG A 1 452 ? 40.030 -12.181 14.506 1.00 42.59 452 ARG A CA 1
ATOM 3825 C C . ARG A 1 452 ? 38.831 -12.137 13.555 1.00 42.59 452 ARG A C 1
ATOM 3827 O O . ARG A 1 452 ? 37.684 -12.115 13.970 1.00 42.59 452 ARG A O 1
ATOM 3834 N N . GLU A 1 453 ? 39.137 -12.320 12.274 1.00 50.16 453 GLU A N 1
ATOM 3835 C CA . GLU A 1 453 ? 38.364 -13.236 11.430 1.00 50.16 453 GLU A CA 1
ATOM 3836 C C . GLU A 1 453 ? 38.818 -14.674 11.731 1.00 50.16 453 GLU A C 1
ATOM 3838 O O . GLU A 1 453 ? 39.851 -15.130 11.240 1.00 50.16 453 GLU A O 1
ATOM 3843 N N . ARG A 1 454 ? 38.091 -15.376 12.598 1.00 54.34 454 ARG A N 1
ATOM 3844 C CA . ARG A 1 454 ? 38.017 -16.845 12.633 1.00 54.34 454 ARG A CA 1
ATOM 3845 C C . ARG A 1 454 ? 36.861 -17.244 13.545 1.00 54.34 454 ARG A C 1
ATOM 3847 O O . ARG A 1 454 ? 36.647 -16.605 14.566 1.00 54.34 454 ARG A O 1
ATOM 3854 N N . ASP A 1 455 ? 36.168 -18.300 13.134 1.00 51.50 455 ASP A N 1
ATOM 3855 C CA . ASP A 1 455 ? 35.186 -19.077 13.908 1.00 51.50 455 ASP A CA 1
ATOM 3856 C C . ASP A 1 455 ? 33.695 -18.728 13.757 1.00 51.50 455 ASP A C 1
ATOM 3858 O O . ASP A 1 455 ? 32.931 -18.773 14.717 1.00 51.50 455 ASP A O 1
ATOM 3862 N N . SER A 1 456 ? 33.242 -18.523 12.513 1.00 45.56 456 SER A N 1
ATO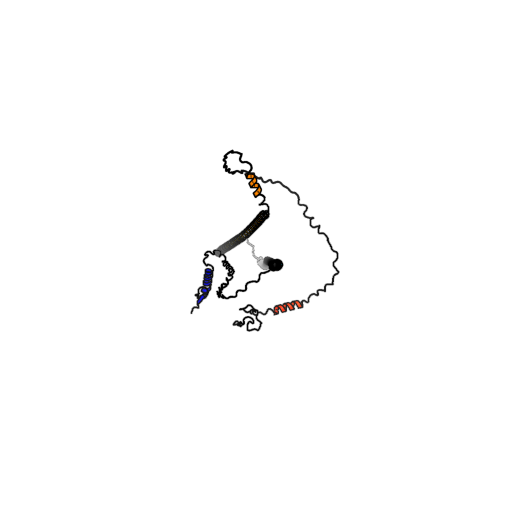M 3863 C CA . SER A 1 456 ? 31.802 -18.564 12.173 1.00 45.56 456 SER A CA 1
ATOM 3864 C C . SER A 1 456 ? 31.404 -19.712 11.230 1.00 45.56 456 SER A C 1
ATOM 3866 O O . SER A 1 456 ? 30.300 -19.692 10.698 1.00 45.56 456 SER A O 1
ATOM 3868 N N . ARG A 1 457 ? 32.268 -20.715 10.992 1.00 52.62 457 ARG A N 1
ATOM 3869 C CA . ARG A 1 457 ? 31.990 -21.813 10.034 1.00 52.62 457 ARG A CA 1
ATOM 3870 C C . ARG A 1 457 ? 31.528 -23.150 10.632 1.00 52.62 457 ARG A C 1
ATOM 3872 O O . ARG A 1 457 ? 31.190 -24.030 9.854 1.00 52.62 457 ARG A O 1
ATOM 3879 N N . ASP A 1 458 ? 31.413 -23.292 11.954 1.00 50.41 458 ASP A N 1
ATOM 3880 C CA . ASP A 1 458 ? 31.106 -24.600 12.574 1.00 50.41 458 ASP A CA 1
ATOM 3881 C C . ASP A 1 458 ? 29.767 -24.692 13.334 1.00 50.41 458 ASP A C 1
ATOM 3883 O O . ASP A 1 458 ? 29.530 -25.662 14.052 1.00 50.41 458 ASP A O 1
ATOM 3887 N N . ARG A 1 459 ? 28.835 -23.741 13.164 1.00 50.09 459 ARG A N 1
ATOM 3888 C CA . ARG A 1 459 ? 27.515 -23.809 13.837 1.00 50.09 459 ARG A CA 1
ATOM 3889 C C . ARG A 1 459 ? 26.405 -24.559 13.092 1.00 50.09 459 ARG A C 1
ATOM 3891 O O . ARG A 1 459 ? 25.351 -24.761 13.684 1.00 50.09 459 ARG A O 1
ATOM 3898 N N . ASP A 1 460 ? 26.655 -25.078 11.891 1.00 48.38 460 ASP A N 1
ATOM 3899 C CA . ASP A 1 460 ? 25.631 -25.788 11.098 1.00 48.38 460 ASP A CA 1
ATOM 3900 C C . ASP A 1 460 ? 25.674 -27.328 11.211 1.00 48.38 460 ASP A C 1
ATOM 3902 O O . ASP A 1 460 ? 24.994 -28.027 10.459 1.00 48.38 460 ASP A O 1
ATOM 3906 N N . ARG A 1 461 ? 26.440 -27.902 12.154 1.00 52.19 461 ARG A N 1
ATOM 3907 C CA . ARG A 1 461 ? 26.633 -29.368 12.248 1.00 52.19 461 ARG A CA 1
ATOM 3908 C C . ARG A 1 461 ? 25.973 -30.095 13.420 1.00 52.19 461 ARG A C 1
ATOM 3910 O O . ARG A 1 461 ? 26.208 -31.287 13.583 1.00 52.19 461 ARG A O 1
ATOM 3917 N N . ALA A 1 462 ? 25.102 -29.444 14.185 1.00 48.94 462 ALA A N 1
ATOM 3918 C CA . ALA A 1 462 ? 24.369 -30.092 15.276 1.00 48.94 462 ALA A CA 1
ATOM 3919 C C . ALA A 1 462 ? 22.852 -30.071 15.033 1.00 48.94 462 ALA A C 1
ATOM 3921 O O . ALA A 1 462 ? 22.095 -29.426 15.752 1.00 48.94 462 ALA A O 1
ATOM 3922 N N . ARG A 1 463 ? 22.401 -30.796 14.002 1.00 48.31 463 ARG A N 1
ATOM 3923 C CA . ARG A 1 463 ? 20.993 -31.187 13.861 1.00 48.31 463 ARG A CA 1
ATOM 3924 C C . ARG A 1 463 ? 20.840 -32.585 14.475 1.00 48.31 463 ARG A C 1
ATOM 3926 O O . ARG A 1 463 ? 21.452 -33.515 13.949 1.00 48.31 463 ARG A O 1
ATOM 3933 N N . PRO A 1 464 ? 20.090 -32.763 15.576 1.00 52.72 464 PRO A N 1
ATOM 3934 C CA . PRO A 1 464 ? 19.943 -34.073 16.194 1.00 52.72 464 PRO A CA 1
ATOM 3935 C C . PRO A 1 464 ? 19.148 -34.996 15.264 1.00 52.72 464 PRO A C 1
ATOM 3937 O O . PRO A 1 464 ? 18.035 -34.676 14.846 1.00 52.72 464 PRO A O 1
ATOM 3940 N N . GLN A 1 465 ? 19.745 -36.142 14.928 1.00 49.47 465 GLN A N 1
ATOM 3941 C CA . GLN A 1 465 ? 19.035 -37.284 14.363 1.00 49.47 465 GLN A CA 1
ATOM 3942 C C . GLN A 1 465 ? 18.145 -37.866 15.463 1.00 49.47 465 GLN A C 1
ATOM 3944 O O . GLN A 1 465 ? 18.609 -38.623 16.310 1.00 49.47 465 GLN A O 1
ATOM 3949 N N . ALA A 1 466 ? 16.873 -37.487 15.463 1.00 44.31 466 ALA A N 1
ATOM 3950 C CA . ALA A 1 466 ? 15.845 -38.155 16.241 1.00 44.31 466 ALA A CA 1
ATOM 3951 C C . ALA A 1 466 ? 14.875 -38.850 15.277 1.00 44.31 466 ALA A C 1
ATOM 3953 O O . ALA A 1 466 ? 14.261 -38.197 14.435 1.00 44.31 466 ALA A O 1
ATOM 3954 N N . GLY A 1 467 ? 14.767 -40.174 15.415 1.00 44.66 467 GLY A N 1
ATOM 3955 C CA . GLY A 1 467 ? 13.569 -40.945 15.081 1.00 44.66 467 GLY A CA 1
ATOM 3956 C C . GLY A 1 467 ? 13.263 -41.152 13.599 1.00 44.66 467 GLY A C 1
ATOM 3957 O O . GLY A 1 467 ? 12.305 -40.589 13.077 1.00 44.66 467 GLY A O 1
ATOM 3958 N N . ARG A 1 468 ? 14.010 -42.041 12.938 1.00 45.41 468 ARG A N 1
ATOM 3959 C CA . ARG A 1 468 ? 13.498 -42.808 11.792 1.00 45.41 468 ARG A CA 1
ATOM 3960 C C . ARG A 1 468 ? 13.296 -44.249 12.237 1.00 45.41 468 ARG A C 1
ATOM 3962 O O . ARG A 1 468 ? 14.097 -45.098 11.893 1.00 45.41 468 ARG A O 1
ATOM 3969 N N . ASP A 1 469 ? 12.222 -44.494 12.971 1.00 50.41 469 ASP A N 1
ATOM 3970 C CA . ASP A 1 469 ? 11.673 -45.835 13.123 1.00 50.41 469 ASP A CA 1
ATOM 3971 C C . ASP A 1 469 ? 10.150 -45.735 13.037 1.00 50.41 469 ASP A C 1
ATOM 3973 O O . ASP A 1 469 ? 9.528 -44.951 13.751 1.00 50.41 469 ASP A O 1
ATOM 3977 N N . SER A 1 470 ? 9.567 -46.581 12.184 1.00 52.16 470 SER A N 1
ATOM 3978 C CA . SER A 1 470 ? 8.127 -46.873 12.061 1.00 52.16 470 SER A CA 1
ATOM 3979 C C . SER A 1 470 ? 7.285 -45.930 11.182 1.00 52.16 470 SER A C 1
ATOM 3981 O O . SER A 1 470 ? 6.441 -45.182 11.670 1.00 52.16 470 SER A O 1
ATOM 3983 N N . LEU A 1 471 ? 7.418 -46.048 9.856 1.00 50.66 471 LEU A N 1
ATOM 3984 C CA . LEU A 1 471 ? 6.298 -45.797 8.936 1.00 50.66 471 LEU A CA 1
ATOM 3985 C C . LEU A 1 471 ? 5.892 -47.128 8.272 1.00 50.66 471 LEU A C 1
ATOM 3987 O O . LEU A 1 471 ? 6.780 -47.895 7.894 1.00 50.66 471 LEU A O 1
ATOM 3991 N N . PRO A 1 472 ? 4.584 -47.431 8.163 1.00 60.44 472 PRO A N 1
ATOM 3992 C CA . PRO A 1 472 ? 4.085 -48.698 7.631 1.00 60.44 472 PRO A CA 1
ATOM 3993 C C . PRO A 1 472 ? 4.321 -48.812 6.113 1.00 60.44 472 PRO A C 1
ATOM 3995 O O . PRO A 1 472 ? 4.514 -47.794 5.440 1.00 60.44 472 PRO A O 1
ATOM 3998 N N . PRO A 1 473 ? 4.322 -50.037 5.554 1.00 58.69 473 PRO A N 1
ATOM 3999 C CA . PRO A 1 473 ? 4.656 -50.262 4.157 1.00 58.69 473 PRO A CA 1
ATOM 4000 C C . PRO A 1 473 ? 3.622 -49.636 3.218 1.00 58.69 473 PRO A C 1
ATOM 4002 O O . PRO A 1 473 ? 2.413 -49.685 3.439 1.00 58.69 473 PRO A O 1
ATOM 4005 N N . PHE A 1 474 ? 4.167 -49.054 2.154 1.00 43.69 474 PHE A N 1
ATOM 4006 C CA . PHE A 1 474 ? 3.499 -48.437 1.020 1.00 43.69 474 PHE A CA 1
ATOM 4007 C C . PHE A 1 474 ? 2.342 -49.282 0.471 1.00 43.69 474 PHE A C 1
ATOM 4009 O O . PHE A 1 474 ? 2.532 -50.427 0.062 1.00 43.69 474 PHE A O 1
ATOM 4016 N N . LEU A 1 475 ? 1.166 -48.662 0.358 1.00 54.12 475 LEU A N 1
ATOM 4017 C CA . LEU A 1 475 ? 0.178 -49.056 -0.642 1.00 54.12 475 LEU A CA 1
ATOM 4018 C C . LEU A 1 475 ? 0.687 -48.619 -2.030 1.00 54.12 475 LEU A C 1
ATOM 4020 O O . LEU A 1 475 ? 1.235 -47.518 -2.148 1.00 54.12 475 LEU A O 1
ATOM 4024 N N . PRO A 1 476 ? 0.525 -49.443 -3.079 1.00 54.44 476 PRO A N 1
ATOM 4025 C CA . PRO A 1 476 ? 0.952 -49.090 -4.425 1.00 54.44 476 PRO A CA 1
ATOM 4026 C C . PRO A 1 476 ? 0.128 -47.907 -4.940 1.00 54.44 476 PRO A C 1
ATOM 4028 O O . PRO A 1 476 ? -1.099 -47.958 -5.017 1.00 54.44 476 PRO A O 1
ATOM 4031 N N . THR A 1 477 ? 0.818 -46.828 -5.300 1.00 51.66 477 THR A N 1
ATOM 4032 C CA . THR A 1 477 ? 0.246 -45.704 -6.043 1.00 51.66 477 THR A CA 1
ATOM 4033 C C . THR A 1 477 ? -0.278 -46.197 -7.394 1.00 51.66 477 THR A C 1
ATOM 4035 O O . THR A 1 477 ? 0.477 -46.873 -8.101 1.00 51.66 477 THR A O 1
ATOM 4038 N N . PRO A 1 478 ? -1.518 -45.862 -7.791 1.00 52.25 478 PRO A N 1
ATOM 4039 C CA . PRO A 1 478 ? -2.010 -46.182 -9.123 1.00 52.25 478 PRO A CA 1
ATOM 4040 C C . PRO A 1 478 ? -1.155 -45.451 -10.160 1.00 52.25 478 PRO A C 1
ATOM 4042 O O . PRO A 1 478 ? -0.860 -44.262 -10.014 1.00 52.25 478 PRO A O 1
ATOM 4045 N N . ALA A 1 479 ? -0.724 -46.193 -11.179 1.00 45.94 479 ALA A N 1
ATOM 4046 C CA . ALA A 1 479 ? 0.036 -45.678 -12.303 1.00 45.94 479 ALA A CA 1
ATOM 4047 C C . ALA A 1 479 ? -0.696 -44.471 -12.904 1.00 45.94 479 ALA A C 1
ATOM 4049 O O . ALA A 1 479 ? -1.842 -44.568 -13.338 1.00 45.94 479 ALA A O 1
ATOM 4050 N N . TYR A 1 480 ? -0.031 -43.319 -12.878 1.00 51.25 480 TYR A N 1
ATOM 4051 C CA . TYR A 1 480 ? -0.512 -42.106 -13.517 1.00 51.25 480 TYR A CA 1
ATOM 4052 C C . TYR A 1 480 ? -0.358 -42.297 -15.028 1.00 51.25 480 TYR A C 1
ATOM 4054 O O . TYR A 1 480 ? 0.715 -42.062 -15.586 1.00 51.25 480 TYR A O 1
ATOM 4062 N N . GLU A 1 481 ? -1.405 -42.797 -15.682 1.00 57.16 481 GLU A N 1
ATOM 4063 C CA . GLU A 1 481 ? -1.464 -42.810 -17.138 1.00 57.16 481 GLU A CA 1
ATOM 4064 C C . GLU A 1 481 ? -1.488 -41.359 -17.648 1.00 57.16 481 GLU A C 1
ATOM 4066 O O . GLU A 1 481 ? -2.287 -40.543 -17.170 1.00 57.16 481 GLU A O 1
ATOM 4071 N N . PRO A 1 482 ? -0.607 -40.988 -18.592 1.00 59.72 482 PRO A N 1
ATOM 4072 C CA . PRO A 1 482 ? -0.628 -39.661 -19.178 1.00 59.72 482 PRO A CA 1
ATOM 4073 C C . PRO A 1 482 ? -1.949 -39.467 -19.927 1.00 59.72 482 PRO A C 1
ATOM 4075 O O . PRO A 1 482 ? -2.249 -40.180 -20.882 1.00 59.72 482 PRO A O 1
ATOM 4078 N N . VAL A 1 483 ? -2.736 -38.486 -19.480 1.00 56.12 483 VAL A N 1
ATOM 4079 C CA . VAL A 1 483 ? -4.001 -38.097 -20.114 1.00 56.12 483 VAL A CA 1
ATOM 4080 C C . VAL A 1 483 ? -3.761 -37.859 -21.615 1.00 56.12 483 VAL A C 1
ATOM 4082 O O . VAL A 1 483 ? -2.900 -37.039 -21.955 1.00 56.12 483 VAL A O 1
ATOM 4085 N N . PRO A 1 484 ? -4.499 -38.540 -22.516 1.00 59.66 484 PRO A N 1
ATOM 4086 C CA . PRO A 1 484 ? -4.359 -38.363 -23.955 1.00 59.66 484 PRO A CA 1
ATOM 4087 C C . PRO A 1 484 ? -4.535 -36.895 -24.344 1.00 59.66 484 PRO A C 1
ATOM 4089 O O . PRO A 1 484 ? -5.454 -36.218 -23.872 1.00 59.66 484 PRO A O 1
ATOM 4092 N N . ARG A 1 485 ? -3.645 -36.410 -25.217 1.00 60.62 485 ARG A N 1
ATOM 4093 C CA . ARG A 1 485 ? -3.588 -35.018 -25.700 1.00 60.62 485 ARG A CA 1
ATOM 4094 C C . ARG A 1 485 ? -4.949 -34.502 -26.200 1.00 60.62 485 ARG A C 1
ATOM 4096 O O . ARG A 1 485 ? -5.252 -33.330 -26.006 1.00 60.62 485 ARG A O 1
ATOM 4103 N N . ASP A 1 486 ? -5.801 -35.394 -26.694 1.00 64.31 486 ASP A N 1
ATOM 4104 C CA . ASP A 1 486 ? -7.114 -35.081 -27.268 1.00 64.31 486 ASP A CA 1
ATOM 4105 C C . ASP A 1 486 ? -8.150 -34.556 -26.252 1.00 64.31 486 ASP A C 1
ATOM 4107 O O . ASP A 1 486 ? -9.068 -33.822 -26.618 1.00 64.31 486 ASP A O 1
ATOM 4111 N N . MET A 1 487 ? -7.998 -34.848 -24.953 1.00 58.06 487 MET A N 1
ATOM 4112 C CA . MET A 1 487 ? -8.917 -34.341 -23.916 1.00 58.06 487 MET A CA 1
ATOM 4113 C C . MET A 1 487 ? -8.619 -32.889 -23.512 1.00 58.06 487 MET A C 1
ATOM 4115 O O . MET A 1 487 ? -9.495 -32.202 -22.977 1.00 58.06 487 MET A O 1
ATOM 4119 N N . ARG A 1 488 ? -7.397 -32.399 -23.769 1.00 67.50 488 ARG A N 1
ATOM 4120 C CA . ARG A 1 488 ? -7.052 -30.983 -23.561 1.00 67.50 488 ARG A CA 1
ATOM 4121 C C . ARG A 1 488 ? -7.703 -30.111 -24.627 1.00 67.50 488 ARG A C 1
ATOM 4123 O O . ARG A 1 488 ? -8.371 -29.146 -24.265 1.00 67.50 488 ARG A O 1
ATOM 4130 N N . ASP A 1 489 ? -7.621 -30.530 -25.884 1.00 71.19 489 ASP A N 1
ATOM 4131 C CA . ASP A 1 489 ? -8.218 -29.811 -27.013 1.00 71.19 489 ASP A CA 1
ATOM 4132 C C . ASP A 1 489 ? -9.752 -29.807 -26.940 1.00 71.19 489 ASP A C 1
ATOM 4134 O O . ASP A 1 489 ? -10.391 -28.822 -27.310 1.00 71.19 489 ASP A O 1
ATOM 4138 N N . MET A 1 490 ? -10.372 -30.863 -26.396 1.00 71.12 490 MET A N 1
ATOM 4139 C CA . MET A 1 490 ? -11.825 -30.880 -26.196 1.00 71.12 490 MET A CA 1
ATOM 4140 C C . MET A 1 490 ? -12.275 -29.884 -25.109 1.00 71.12 490 MET A C 1
ATOM 4142 O O . MET A 1 490 ? -13.269 -29.184 -25.298 1.00 71.12 490 MET A O 1
ATOM 4146 N N . ARG A 1 491 ? -11.509 -29.740 -24.014 1.00 71.69 491 ARG A N 1
ATOM 4147 C CA . ARG A 1 491 ? -11.776 -28.732 -22.966 1.00 71.69 491 ARG A CA 1
ATOM 4148 C C . ARG A 1 491 ? -11.513 -27.302 -23.432 1.00 71.69 491 ARG A C 1
ATOM 4150 O O . ARG A 1 491 ? -12.183 -26.382 -22.966 1.00 71.69 491 ARG A O 1
ATOM 4157 N N . GLU A 1 492 ? -10.557 -27.100 -24.334 1.00 69.44 492 GLU A N 1
ATOM 4158 C CA . GLU A 1 492 ? -10.298 -25.792 -24.944 1.00 69.44 492 GLU A CA 1
ATOM 4159 C C . GLU A 1 492 ? -11.415 -25.410 -25.930 1.00 69.44 492 GLU A C 1
ATOM 4161 O O . GLU A 1 492 ? -11.940 -24.299 -25.860 1.00 69.44 492 GLU A O 1
ATOM 4166 N N . ARG A 1 493 ? -11.915 -26.372 -26.720 1.00 69.75 493 ARG A N 1
ATOM 4167 C CA . ARG A 1 493 ? -13.099 -26.187 -27.580 1.00 69.75 493 ARG A CA 1
ATOM 4168 C C . ARG A 1 493 ? -14.399 -25.977 -26.799 1.00 69.75 493 ARG A C 1
ATOM 4170 O O . ARG A 1 493 ? -15.274 -25.253 -27.272 1.00 69.75 493 ARG A O 1
ATOM 4177 N N . GLU A 1 494 ? -14.556 -26.567 -25.613 1.00 63.91 494 GLU A N 1
ATOM 4178 C CA . GLU A 1 494 ? -15.689 -26.256 -24.725 1.00 63.91 494 GLU A CA 1
ATOM 4179 C C . GLU A 1 494 ? -15.594 -24.842 -24.141 1.00 63.91 494 GLU A C 1
ATOM 4181 O O . GLU A 1 494 ? -16.617 -24.171 -24.016 1.00 63.91 494 GLU A O 1
ATOM 4186 N N . ARG A 1 495 ? -14.386 -24.342 -23.846 1.00 62.59 495 ARG A N 1
ATOM 4187 C CA . ARG A 1 495 ? -14.190 -22.953 -23.396 1.00 62.59 495 ARG A CA 1
ATOM 4188 C C . ARG A 1 495 ? -14.456 -21.939 -24.506 1.00 62.59 495 ARG A C 1
ATOM 4190 O O . ARG A 1 495 ? -15.076 -20.914 -24.231 1.00 62.59 495 ARG A O 1
ATOM 4197 N N . GLU A 1 496 ? -14.082 -22.238 -25.748 1.00 58.38 496 GLU A N 1
ATOM 4198 C CA . GLU A 1 496 ? -14.408 -21.384 -26.899 1.00 58.38 496 GLU A CA 1
ATOM 4199 C C . GLU A 1 496 ? -15.907 -21.383 -27.241 1.00 58.38 496 GLU A C 1
ATOM 4201 O O . GLU A 1 496 ? -16.434 -20.354 -27.657 1.00 58.38 496 GLU A O 1
ATOM 4206 N N . ARG A 1 497 ? -16.647 -22.472 -26.980 1.00 54.44 497 ARG A N 1
ATOM 4207 C CA . ARG A 1 497 ? -18.113 -22.499 -27.173 1.00 54.44 497 ARG A CA 1
ATOM 4208 C C . ARG A 1 497 ? -18.901 -21.658 -26.163 1.00 54.44 497 ARG A C 1
ATOM 4210 O O . ARG A 1 497 ? -20.057 -21.344 -26.431 1.00 54.44 497 ARG A O 1
ATOM 4217 N N . VAL A 1 498 ? -18.307 -21.277 -25.030 1.00 51.69 498 VAL A N 1
ATOM 4218 C CA . VAL A 1 498 ? -18.955 -20.404 -24.029 1.00 51.69 498 VAL A CA 1
ATOM 4219 C C . VAL A 1 498 ? -18.716 -18.914 -24.328 1.00 51.69 498 VAL A C 1
ATOM 4221 O O . VAL A 1 498 ? -19.422 -18.056 -23.799 1.00 51.69 498 VAL A O 1
ATOM 4224 N N . ALA A 1 499 ? -17.797 -18.582 -25.237 1.00 45.50 499 ALA A N 1
ATOM 4225 C CA . ALA A 1 499 ? -17.553 -17.216 -25.689 1.00 45.50 499 ALA A CA 1
ATOM 4226 C C . ALA A 1 499 ? -18.431 -16.858 -26.904 1.00 45.50 499 ALA A C 1
ATOM 4228 O O . ALA A 1 499 ? -17.941 -16.593 -27.998 1.00 45.50 499 ALA A O 1
ATOM 4229 N N . VAL A 1 500 ? -19.754 -16.837 -26.717 1.00 44.97 500 VAL A N 1
ATOM 4230 C CA . VAL A 1 500 ? -20.661 -16.186 -27.677 1.00 44.97 500 VAL A CA 1
ATOM 4231 C C . VAL A 1 500 ? -20.583 -14.668 -27.453 1.00 44.97 500 VAL A C 1
ATOM 4233 O O . VAL A 1 500 ? -20.819 -14.218 -26.328 1.00 44.97 500 VAL A O 1
ATOM 4236 N N . PRO A 1 501 ? -20.291 -13.846 -28.478 1.00 48.12 501 PRO A N 1
ATOM 4237 C CA . PRO A 1 501 ? -20.320 -12.396 -28.358 1.00 48.12 501 PRO A CA 1
ATOM 4238 C C . PRO A 1 501 ? -21.781 -11.935 -28.422 1.00 48.12 501 PRO A C 1
ATOM 4240 O O . PRO A 1 501 ? -22.324 -11.649 -29.484 1.00 48.12 501 PRO A O 1
ATOM 4243 N N . GLY A 1 502 ? -22.447 -11.911 -27.272 1.00 43.81 502 GLY A N 1
ATOM 4244 C CA . GLY A 1 502 ? -23.813 -11.418 -27.130 1.00 43.81 502 GLY A CA 1
ATOM 4245 C C . GLY A 1 502 ? -23.982 -10.790 -25.757 1.00 43.81 502 GLY A C 1
ATOM 4246 O O . GLY A 1 502 ? -23.746 -11.448 -24.748 1.00 43.81 502 GLY A O 1
ATOM 4247 N N . GLY A 1 503 ? -24.324 -9.500 -25.733 1.00 48.06 503 GLY A N 1
ATOM 4248 C CA . GLY A 1 503 ? -24.312 -8.634 -24.555 1.00 48.06 503 GLY A CA 1
ATOM 4249 C C . GLY A 1 503 ? -24.876 -9.275 -23.286 1.00 48.06 503 GLY A C 1
ATOM 4250 O O . GLY A 1 503 ? -25.930 -9.909 -23.290 1.00 48.06 503 GLY A O 1
ATOM 4251 N N . THR A 1 504 ? -24.168 -9.073 -22.177 1.00 49.16 504 THR A N 1
ATOM 4252 C CA . THR A 1 504 ? -24.576 -9.488 -20.835 1.00 49.16 504 THR A CA 1
ATOM 4253 C C . THR A 1 504 ? -25.848 -8.753 -20.432 1.00 49.16 504 THR A C 1
ATOM 4255 O O . THR A 1 504 ? -25.808 -7.683 -19.825 1.00 49.16 504 THR A O 1
ATOM 4258 N N . VAL A 1 505 ? -27.000 -9.318 -20.779 1.00 58.94 505 VAL A N 1
ATOM 4259 C CA . VAL A 1 505 ? -28.279 -8.858 -20.254 1.00 58.94 505 VAL A CA 1
ATOM 4260 C C . VAL A 1 505 ? -28.274 -9.158 -18.758 1.00 58.94 505 VAL A C 1
ATOM 4262 O O . VAL A 1 505 ? -28.201 -10.321 -18.359 1.00 58.94 505 VAL A O 1
ATOM 4265 N N . SER A 1 506 ? -28.274 -8.103 -17.937 1.00 60.84 506 SER A N 1
ATOM 4266 C CA . SER A 1 506 ? -28.229 -8.202 -16.475 1.00 60.84 506 SER A CA 1
ATOM 4267 C C . SER A 1 506 ? -29.254 -9.224 -15.982 1.00 60.84 506 SER A C 1
ATOM 4269 O O . SER A 1 506 ? -30.457 -9.069 -16.202 1.00 60.84 506 SER A O 1
ATOM 4271 N N . ARG A 1 507 ? -28.772 -10.286 -15.325 1.00 79.81 507 ARG A N 1
ATOM 4272 C CA . ARG A 1 507 ? -29.616 -11.337 -14.736 1.00 79.81 507 ARG A CA 1
ATOM 4273 C C . ARG A 1 507 ? -30.337 -10.874 -13.471 1.00 79.81 507 ARG A C 1
ATOM 4275 O O . ARG A 1 507 ? -31.096 -11.657 -12.917 1.00 79.81 507 ARG A O 1
ATOM 4282 N N . TYR A 1 508 ? -30.135 -9.636 -13.027 1.00 86.31 508 TYR A N 1
ATOM 4283 C CA . TYR A 1 508 ? -30.685 -9.112 -11.782 1.00 86.31 508 TYR A CA 1
ATOM 4284 C C . TYR A 1 508 ? -31.721 -8.021 -12.046 1.00 86.31 508 TYR A C 1
ATOM 4286 O O . TYR A 1 508 ? -31.545 -7.166 -12.916 1.00 86.31 508 TYR A O 1
ATOM 4294 N N . CYS A 1 509 ? -32.809 -8.050 -11.278 1.00 83.62 509 CYS A N 1
ATOM 4295 C CA . CYS A 1 509 ? -33.836 -7.020 -11.305 1.00 83.62 509 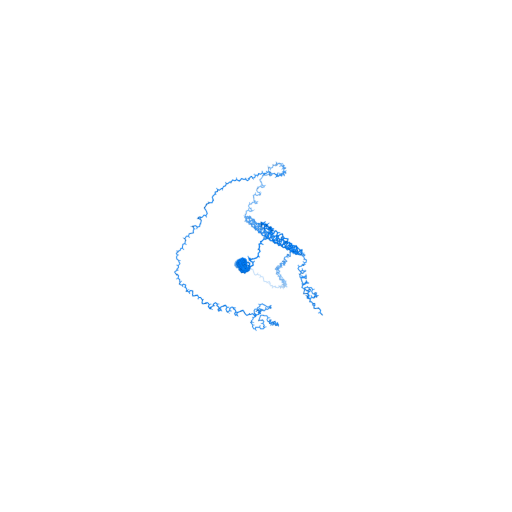CYS A CA 1
ATOM 4296 C C . CYS A 1 509 ? -33.239 -5.677 -10.882 1.00 83.62 509 CYS A C 1
ATOM 4298 O O . CYS A 1 509 ? -32.733 -5.562 -9.769 1.00 83.62 509 CYS A O 1
ATOM 4300 N N . MET A 1 510 ? -33.348 -4.640 -11.717 1.00 83.62 510 MET A N 1
ATOM 4301 C CA . MET A 1 510 ? -32.816 -3.311 -11.375 1.00 83.62 510 MET A CA 1
ATOM 4302 C C . MET A 1 510 ? -33.486 -2.675 -10.147 1.00 83.62 510 MET A C 1
ATOM 4304 O O . MET A 1 510 ? -32.897 -1.797 -9.530 1.00 83.62 510 MET A O 1
ATOM 4308 N N . TYR A 1 511 ? -34.688 -3.125 -9.772 1.00 84.81 511 TYR A N 1
ATOM 4309 C CA . TYR A 1 511 ? -35.421 -2.571 -8.631 1.00 84.81 511 TYR A CA 1
ATOM 4310 C C . TYR A 1 511 ? -35.101 -3.255 -7.302 1.00 84.81 511 TYR A C 1
ATOM 4312 O O . TYR A 1 511 ? -35.031 -2.581 -6.282 1.00 84.81 511 TYR A O 1
ATOM 4320 N N . CYS A 1 512 ? -34.929 -4.580 -7.286 1.00 90.94 512 CYS A N 1
ATOM 4321 C CA . CYS A 1 512 ? -34.744 -5.326 -6.034 1.00 90.94 512 CYS A CA 1
ATOM 4322 C C . CYS A 1 512 ? -33.448 -6.142 -5.962 1.00 90.94 512 CYS A C 1
ATOM 4324 O O . CYS A 1 512 ? -33.193 -6.778 -4.947 1.00 90.94 512 CYS A O 1
ATOM 4326 N N . GLY A 1 513 ? -32.642 -6.169 -7.026 1.00 87.06 513 GLY A N 1
ATOM 4327 C CA . GLY A 1 513 ? -31.371 -6.894 -7.065 1.00 87.06 513 GLY A CA 1
ATOM 4328 C C . GLY A 1 513 ? -31.487 -8.420 -7.122 1.00 87.06 513 GLY A C 1
ATOM 4329 O O . GLY A 1 513 ? -30.460 -9.083 -7.209 1.00 87.06 513 GLY A O 1
ATOM 4330 N N . ASN A 1 514 ? -32.693 -8.998 -7.115 1.00 89.31 514 ASN A N 1
ATOM 4331 C CA . ASN A 1 514 ? -32.865 -10.451 -7.178 1.00 89.31 514 ASN A CA 1
ATOM 4332 C C . ASN A 1 514 ? -32.709 -11.007 -8.603 1.00 89.31 514 ASN A C 1
ATOM 4334 O O . ASN A 1 514 ? -33.089 -10.337 -9.571 1.00 89.31 514 ASN A O 1
ATOM 4338 N N . PRO A 1 515 ? -32.171 -12.232 -8.749 1.00 86.88 515 PRO A N 1
ATOM 4339 C CA . PRO A 1 515 ? -31.990 -12.866 -10.045 1.00 86.88 515 PRO A CA 1
ATOM 4340 C C . PRO A 1 515 ? -33.339 -13.176 -10.713 1.00 86.88 515 PRO A C 1
ATOM 4342 O O . PRO A 1 515 ? -34.261 -13.691 -10.081 1.00 86.88 515 PRO A O 1
ATOM 4345 N N . HIS A 1 516 ? -33.462 -12.865 -12.001 1.00 82.00 516 HIS A N 1
ATOM 4346 C CA . HIS A 1 516 ? -34.619 -13.223 -12.817 1.00 82.00 516 HIS A CA 1
ATOM 4347 C C . HIS A 1 516 ? -34.499 -14.659 -13.337 1.00 82.00 516 HIS A C 1
ATOM 4349 O O . HIS A 1 516 ? -33.427 -15.085 -13.771 1.00 82.00 516 HIS A O 1
ATOM 4355 N N . PHE A 1 517 ? -35.625 -15.377 -13.380 1.00 79.12 517 PHE A N 1
ATOM 4356 C CA . PHE A 1 517 ? -35.728 -16.576 -14.208 1.00 79.12 517 PHE A CA 1
ATOM 4357 C C . PHE A 1 517 ? -35.588 -16.188 -15.691 1.00 79.12 517 PHE A C 1
ATOM 4359 O O . PHE A 1 517 ? -36.141 -15.154 -16.080 1.00 79.12 517 PHE A O 1
ATOM 4366 N N . PRO A 1 518 ? -34.875 -16.983 -16.515 1.00 79.69 518 PRO A N 1
ATOM 4367 C CA . PRO A 1 518 ? -34.495 -16.610 -17.883 1.00 79.69 518 PRO A CA 1
ATOM 4368 C C . PRO A 1 518 ? -35.660 -16.120 -18.757 1.00 79.69 518 PRO A C 1
ATOM 4370 O O . PRO A 1 518 ? -35.486 -15.162 -19.510 1.00 79.69 518 PRO A O 1
ATOM 4373 N N . ASP A 1 519 ? -36.851 -16.692 -18.559 1.00 81.56 519 ASP A N 1
ATOM 4374 C CA . ASP A 1 519 ? -38.033 -16.460 -19.400 1.00 81.56 519 ASP A CA 1
ATOM 4375 C C . ASP A 1 519 ? -39.157 -15.664 -18.706 1.00 81.56 519 ASP A C 1
ATOM 4377 O O . ASP A 1 519 ? -40.233 -15.452 -19.270 1.00 81.56 519 ASP A O 1
ATOM 4381 N N . ALA A 1 520 ? -38.941 -15.194 -17.472 1.00 79.81 520 ALA A N 1
ATOM 4382 C CA . ALA A 1 520 ? -39.968 -14.468 -16.730 1.00 79.81 520 ALA A CA 1
ATOM 4383 C C . ALA A 1 520 ? -40.063 -13.000 -17.188 1.00 79.81 520 ALA A C 1
ATOM 4385 O O . ALA A 1 520 ? -39.119 -12.219 -17.047 1.00 79.81 520 ALA A O 1
ATOM 4386 N N . LYS A 1 521 ? -41.242 -12.594 -17.683 1.00 87.94 521 LYS A N 1
ATOM 4387 C CA . LYS A 1 521 ? -41.549 -11.191 -18.048 1.00 87.94 521 LYS A CA 1
ATOM 4388 C C . LYS A 1 521 ? -41.679 -10.253 -16.834 1.00 87.94 521 LYS A C 1
ATOM 4390 O O . LYS A 1 521 ? -41.645 -9.034 -16.994 1.00 87.94 521 LYS A O 1
ATOM 4395 N N . TRP A 1 522 ? -41.797 -10.819 -15.633 1.00 88.50 522 TRP A N 1
ATOM 4396 C CA . TRP A 1 522 ? -42.053 -10.115 -14.377 1.00 88.50 522 TRP A CA 1
ATOM 4397 C C . TRP A 1 522 ? -41.077 -10.604 -13.302 1.00 88.50 522 TRP A C 1
ATOM 4399 O O . TRP A 1 522 ? -40.717 -11.783 -13.273 1.00 88.50 522 TRP A O 1
ATOM 4409 N N . CYS A 1 523 ? -40.634 -9.720 -12.408 1.00 88.06 523 CYS A N 1
ATOM 4410 C CA . CYS A 1 523 ? -39.887 -10.135 -11.222 1.00 88.06 523 CYS A CA 1
ATOM 4411 C C . CYS A 1 523 ? -40.826 -10.846 -10.239 1.00 88.06 523 CYS A C 1
ATOM 4413 O O . CYS A 1 523 ? -41.769 -10.230 -9.755 1.00 88.06 523 CYS A O 1
ATOM 4415 N N . GLY A 1 524 ? -40.539 -12.102 -9.884 1.00 85.25 524 GLY A N 1
ATOM 4416 C CA . GLY A 1 524 ? -41.344 -12.840 -8.901 1.00 85.25 524 GLY A CA 1
ATOM 4417 C C . GLY A 1 524 ? -41.351 -12.217 -7.500 1.00 85.25 524 GLY A C 1
ATOM 4418 O O . GLY A 1 524 ? -42.275 -12.471 -6.741 1.00 85.25 524 GLY A O 1
ATOM 4419 N N . ASN A 1 525 ? -40.355 -11.384 -7.168 1.00 88.44 525 ASN A N 1
ATOM 4420 C CA . ASN A 1 525 ? -40.251 -10.774 -5.841 1.00 88.44 525 ASN A CA 1
ATOM 4421 C C . ASN A 1 525 ? -40.918 -9.392 -5.743 1.00 88.44 525 ASN A C 1
ATOM 4423 O O . ASN A 1 525 ? -41.548 -9.094 -4.738 1.00 88.44 525 ASN A O 1
ATOM 4427 N N . CYS A 1 526 ? -40.779 -8.534 -6.761 1.00 90.69 526 CYS A N 1
ATOM 4428 C CA . CYS A 1 526 ? -41.316 -7.164 -6.714 1.00 90.69 526 CYS A CA 1
ATOM 4429 C C . CYS A 1 526 ? -42.388 -6.856 -7.768 1.00 90.69 526 CYS A C 1
ATOM 4431 O O . CYS A 1 526 ? -42.867 -5.729 -7.830 1.00 90.69 526 CYS A O 1
ATOM 4433 N N . GLY A 1 527 ? -42.740 -7.808 -8.636 1.00 88.56 527 GLY A N 1
ATOM 4434 C CA . GLY A 1 527 ? -43.756 -7.627 -9.679 1.00 88.56 527 GLY A CA 1
ATOM 4435 C C . GLY A 1 527 ? -43.356 -6.695 -10.830 1.00 88.56 527 GLY A C 1
ATOM 4436 O O . GLY A 1 527 ? -44.133 -6.524 -11.764 1.00 88.56 527 GLY A O 1
ATOM 4437 N N . ALA A 1 528 ? -42.155 -6.107 -10.812 1.00 87.88 528 ALA A N 1
ATOM 4438 C CA . ALA A 1 528 ? -41.714 -5.191 -11.862 1.00 87.88 528 ALA A CA 1
ATOM 4439 C C . ALA A 1 528 ? -41.606 -5.904 -13.223 1.00 87.88 528 ALA A C 1
ATOM 4441 O O . ALA A 1 528 ? -40.972 -6.962 -13.336 1.00 87.88 528 ALA A O 1
ATOM 4442 N N . MET A 1 529 ? -42.215 -5.311 -14.254 1.00 85.44 529 MET A N 1
ATOM 4443 C CA . MET A 1 529 ? -42.148 -5.790 -15.635 1.00 85.44 529 MET A CA 1
ATOM 4444 C C . MET A 1 529 ? -40.780 -5.457 -16.237 1.00 85.44 529 MET A C 1
ATOM 4446 O O . MET A 1 529 ? -40.271 -4.343 -16.097 1.00 85.44 529 MET A O 1
ATOM 4450 N N . ARG A 1 530 ? -40.177 -6.425 -16.927 1.00 79.19 530 ARG A N 1
ATOM 4451 C CA . ARG A 1 530 ? -38.913 -6.225 -17.639 1.00 79.19 530 ARG A CA 1
ATOM 4452 C C . ARG A 1 530 ? -39.183 -5.404 -18.902 1.00 79.19 530 ARG A C 1
ATOM 4454 O O . ARG A 1 530 ? -39.716 -5.938 -19.868 1.00 79.19 530 ARG A O 1
ATOM 4461 N N . ILE A 1 531 ? -38.828 -4.119 -18.891 1.00 77.44 531 ILE A N 1
ATOM 4462 C CA . ILE A 1 531 ? -38.897 -3.265 -20.084 1.00 77.44 531 ILE A CA 1
ATOM 4463 C C . ILE A 1 531 ? -37.793 -3.744 -21.042 1.00 77.44 531 ILE A C 1
ATOM 4465 O O . ILE A 1 531 ? -36.617 -3.677 -20.669 1.00 77.44 531 ILE A O 1
ATOM 4469 N N . PRO A 1 532 ? -38.119 -4.285 -22.231 1.00 71.75 532 PRO A N 1
ATOM 4470 C CA . PRO A 1 532 ? -37.095 -4.583 -23.220 1.00 71.75 532 PRO A CA 1
ATOM 4471 C C . PRO A 1 532 ? -36.441 -3.261 -23.630 1.00 71.75 532 PRO A C 1
ATOM 4473 O O . PRO A 1 532 ? -37.138 -2.305 -23.968 1.00 71.75 532 PRO A O 1
ATOM 4476 N N . TYR A 1 533 ? -35.109 -3.189 -23.568 1.00 65.38 533 TYR A N 1
ATOM 4477 C CA . TYR A 1 533 ? -34.398 -2.062 -24.165 1.00 65.38 533 TYR A CA 1
ATOM 4478 C C . TYR A 1 533 ? -34.772 -2.008 -25.654 1.00 65.38 533 TYR A C 1
ATOM 4480 O O . TYR A 1 533 ? -34.730 -3.060 -26.303 1.00 65.38 533 TYR A O 1
ATOM 4488 N N . PRO A 1 534 ? -35.170 -0.842 -26.193 1.00 53.69 534 PRO A N 1
ATOM 4489 C CA . PRO A 1 534 ? -35.325 -0.698 -27.633 1.00 53.69 534 PRO A CA 1
ATOM 4490 C C . PRO A 1 534 ? -33.968 -1.007 -28.277 1.00 53.69 534 PRO A C 1
ATOM 4492 O O . PRO A 1 534 ? -32.947 -0.488 -27.820 1.00 53.69 534 PRO A O 1
ATOM 4495 N N . GLN A 1 535 ? -33.969 -1.929 -29.242 1.00 46.16 535 GLN A N 1
ATOM 4496 C CA . GLN A 1 535 ? -32.780 -2.261 -30.029 1.00 46.16 535 GLN A CA 1
ATOM 4497 C C . GLN A 1 535 ? -32.400 -1.117 -30.958 1.00 46.16 535 GLN A C 1
ATOM 4499 O O . GLN A 1 535 ? -33.333 -0.466 -31.486 1.00 46.16 535 GLN A O 1
#

Radius of gyration: 72.38 Å; chains: 1; bounding box: 181×84×235 Å

Secondary structure (DSSP, 8-state):
---EEE-TTT--EEEHHHHHHHHHHHHHHHTT-------------PPPPPPPPPP--------------------------PPP---HHHHHHHHHHHHHHHHHHHHHHHHHHHHHHHHHHHHHHHHHHHHHHHHHHHHHHHHHHHHHHHHHHHHHHHHHHHHHHHHHHHHHHHHHHHHHHHHHHHHHHHHHHHHHHHHHHHHHHHHHHHHHHHHHHHHHHHHHHHHHHHHHHHHHHHHHHHHHHHHHHHHHHHHHHHHHHHHHHHHHHHHHHHHHHHTTS--------------------------------HHHHHHHHHHHHHHHHHHHHHHHHHHHHHHHHHHHHHHHHHHHHHHHHHHHHHHHHHHHHHHHHHHHHHHHHHHHHHHHHHHT-SSSHHHHTTTHHHHTSS------------------------------------------SSTT--------------PPPPP-PPPPTHHHHHHHHHHHHT--------SB-TTT-PBPPTT-SB-TTT--B--PPP-

Organism: NCBI:txid797122

Sequence (535 aa):
MTDTIQCPFCQDHYPAAQLIAHCRSCRLKLNKGPLSQRQPQKKYVPPREPAPAPAHREQGDVYEVDAYPSSSDAYQGGDGYSPAPIRQSDVEAEREREREMERERGRARGRDRELQRQRELQREHEEELELERERQHQLQLEMEEENQARRERERQLEEEEVQERLRERERQVQLQVKRDQAEREEEARRHKEREQRERDRLAREREGEKERERERQREAERARLIEEEEEREREREREAAAERERLLEVEREEKLRQQRERERDLEREREIEAELHDHELSEPSHSEGSQSVSPPAGYRPRTRYGDGTSGFSVEGERDLVAEIELSREREEQEARERAALAERREREKAEQQRRDAERREREEADRQRQIQQERERELALSDFQAGQRQRAVESVHPMDREGERGRDREREREDPRQGVRSLRRDSGRERESGRSRGSRSLRPSTAHGHRRERDSRDRDRARPQAGRDSLPPFLPTPAYEPVPRDMRDMRERERERVAVPGGTVSRYCMYCGNPHFPDAKWCGNCGAMRIPYPQ

pLDDT: mean 73.39, std 21.77, range [29.39, 98.12]

Foldseek 3Di:
DQDWDQAPQPRDTDRPVCNVVVNVVSVVVVVCDPPPDPDPPPPPPDPDDPDPDPPDDDPPPPPPPDDDDDDPDDDDDDDDDDDDPDDPVVVVVVVVVVVVVVVVVVVVVVVVVVVVVVVVVVVVVVVVVVVVVVVVVVVVVVVVVVVVVVVVVVVVVVVVVVVVVVVVVVVVVVVVVVVVVVVVVVVVVVVVVVVVVVVVVVVVVVVVVVVVVVVVVVVVVVVVVVVVVVVVVVVVVVVVVVVVVVVVVVVVVVVVVVVVVVVVVVVVVVVVVVCVVVVVDDDDDDDDDDDDDDDDDDDDDPPPPPPPPVPPPPVVVVVVVVVVVVVVVVVVVVVVVVVVVVVVVVVVVVVVVVVVVVVVVVVVVVVVVVVVVVVVVVVVVVVVVVVVVVVVVVVPDPPCPVVVVVVVVVVVPPDPDDDDDDDDDDDDDDDDPPDDDDDDDDDDDDDDDDDDPDDPPPPPPDDDPDDPDDDDDDDDDPDPDPDPPVVVVVVVVVVVVVPDPDDDPPQADPVPRDGDDPPDQADPVPRDGDDPDDD